Protein 3TFW (pdb70)

InterPro domains:
  IPR002935 Class I-like SAM-dependent O-methyltransferase [PF01596] (28-210)
  IPR002935 Class I-like SAM-dependent O-methyltransferase [PS51682] (4-223)
  IPR029063 S-adenosyl-L-methionine-dependent methyltransferase superfamily [G3DSA:3.40.50.150] (1-224)
  IPR029063 S-adenosyl-L-methionine-dependent methyltransferase superfamily [SSF53335] (8-220)
  IPR050362 Cation-dependent O-methyltransferase [PTHR10509] (16-219)

Solvent-accessible surface area: 21353 Å² total

Sequence (433 aa):
HQQQWSAVDNYLIKALIPGDPVLDRVLENNHRAGLPAHDVAANQGQFLALLVRLTQAKRILEIGTLGGYSTIWARELPADGQLLTLEADAHHAQVARENLQLAGVDQRVTLREGPALQSLESLGECPAFDLIFIDADKPNNPHYLRWALRYSRPGTLIIGDNVVRDGEVVNPQSADERVQGVRQFIEGAEPRLTATALQTVGTKGWDGFTLAWVNAAHQQQWSAVDNYLIKALIPGDPVLDRVLENNHRAGLPAHDVAANQGQFLALLVRLTQAKRILEIGTLGGYSTIWARELPADGQLLTLEADAHHAQVARENLQLAGVDQRVTLREGPALQSLESLGECPAFDLIFIDADKPNNPHYLRWALRYSRPGTLIIGDNVVRDGEVVNPQSADERVQGVRQFIEGAEPRLTATALQTVGTKGWDGFTLAWVNA

Radius of gyration: 23.89 Å; Cα contacts (8 Å, |Δi|>4): 798; chains: 2; bounding box: 61×45×68 Å

Nearest PDB structures (foldseek):
  3tfw-assembly1_B-2  TM=1.005E+00  e=3.275E-44  Klebsiella pneumoniae subsp. pneumoniae MGH 78578
  4pca-assembly3_D-4  TM=8.735E-01  e=1.861E-17  Anaplasma phagocytophilum str. HGE1
  4pca-assembly2_B  TM=8.710E-01  e=4.341E-17  Anaplasma phagocytophilum str. HGE1
  5zw3-assembly1_A  TM=8.414E-01  e=6.223E-16  Bacillus subtilis subsp. subtilis str. 168
  5zw4-assembly1_A  TM=8.089E-01  e=3.010E-16  Bacillus subtilis subsp. subtilis str. 168

Structure (mmCIF, N/CA/C/O backbone):
data_3TFW
#
_entry.id   3TFW
#
_cell.length_a   85.285
_cell.length_b   95.305
_cell.length_c   56.275
_cell.angle_alpha   90.00
_cell.angle_beta   90.00
_cell.angle_gamma   90.00
#
_symmetry.space_group_name_H-M   'P 21 21 2'
#
loop_
_entity.id
_entity.type
_entity.pdbx_description
1 polymer 'Putative O-methyltransferase'
2 water water
#
loop_
_atom_site.group_PDB
_atom_site.id
_atom_site.type_symbol
_atom_site.label_atom_id
_atom_site.label_alt_id
_atom_site.label_comp_id
_atom_site.label_asym_id
_atom_site.label_entity_id
_atom_site.label_seq_id
_atom_site.pdbx_PDB_ins_code
_atom_site.Cartn_x
_atom_site.Cartn_y
_atom_site.Cartn_z
_atom_site.occupancy
_atom_site.B_iso_or_equiv
_atom_site.auth_seq_id
_atom_site.auth_comp_id
_atom_site.auth_asym_id
_atom_site.auth_atom_id
_atom_site.pdbx_PDB_model_num
ATOM 1 N N . HIS A 1 7 ? -5.062 24.912 15.667 1.00 43.51 5 HIS A N 1
ATOM 2 C CA . HIS A 1 7 ? -6.190 25.882 15.509 1.00 43.41 5 HIS A CA 1
ATOM 3 C C . HIS A 1 7 ? -6.732 26.356 16.866 1.00 42.84 5 HIS A C 1
ATOM 4 O O . HIS A 1 7 ? -6.528 27.513 17.255 1.00 42.53 5 HIS A O 1
ATOM 19 N N . GLN A 1 9 ? -5.638 25.257 19.765 1.00 37.28 7 GLN A N 1
ATOM 20 C CA . GLN A 1 9 ? -4.500 25.366 20.682 1.00 35.18 7 GLN A CA 1
ATOM 21 C C . GLN A 1 9 ? -3.860 26.756 20.716 1.00 34.55 7 GLN A C 1
ATOM 22 O O . GLN A 1 9 ? -3.616 27.287 21.797 1.00 34.12 7 GLN A O 1
ATOM 28 N N . GLN A 1 10 ? -3.595 27.344 19.546 1.00 33.71 8 GLN A N 1
ATOM 29 C CA . GLN A 1 10 ? -3.065 28.711 19.471 1.00 33.17 8 GLN A CA 1
ATOM 30 C C . GLN A 1 10 ? -3.957 29.702 20.204 1.00 32.13 8 GLN A C 1
ATOM 31 O O . GLN A 1 10 ? -3.470 30.603 20.880 1.00 31.63 8 GLN A O 1
ATOM 37 N N . GLN A 1 11 ? -5.269 29.529 20.058 1.00 31.47 9 GLN A N 1
ATOM 38 C CA . GLN A 1 11 ? -6.239 30.354 20.767 1.00 31.02 9 GLN A CA 1
ATOM 39 C C . GLN A 1 11 ? -6.137 30.145 22.282 1.00 30.00 9 GLN A C 1
ATOM 40 O O . GLN A 1 11 ? -6.051 31.113 23.037 1.00 30.30 9 GLN A O 1
ATOM 46 N N . TRP A 1 12 ? -6.135 28.889 22.719 1.00 28.81 10 TRP A N 1
ATOM 47 C CA . TRP A 1 12 ? -5.996 28.593 24.150 1.00 27.95 10 TRP A CA 1
ATOM 48 C C . TRP A 1 12 ? -4.717 29.203 24.719 1.00 27.58 10 TRP A C 1
ATOM 49 O O . TRP A 1 12 ? -4.733 29.770 25.806 1.00 27.42 10 TRP A O 1
ATOM 60 N N . SER A 1 13 ? -3.618 29.096 23.966 1.00 27.53 11 SER A N 1
ATOM 61 C CA . SER A 1 13 ? -2.329 29.650 24.389 1.00 27.16 11 SER A CA 1
ATOM 62 C C . SER A 1 13 ? -2.375 31.173 24.444 1.00 27.21 11 SER A C 1
ATOM 63 O O . SER A 1 13 ? -1.958 31.771 25.433 1.00 27.21 11 SER A O 1
ATOM 66 N N . ALA A 1 14 ? -2.905 31.800 23.391 1.00 27.60 12 ALA A N 1
ATOM 67 C CA . ALA A 1 14 ? -3.063 33.258 23.356 1.00 27.22 12 ALA A CA 1
ATOM 68 C C . ALA A 1 14 ? -3.823 33.787 24.572 1.00 27.24 12 ALA A C 1
ATOM 69 O O . ALA A 1 14 ? -3.385 34.744 25.217 1.00 27.04 12 ALA A O 1
ATOM 71 N N . VAL A 1 15 ? -4.957 33.156 24.875 1.00 27.01 13 VAL A N 1
ATOM 72 C CA . VAL A 1 15 ? -5.785 33.557 26.014 1.00 27.01 13 VAL A CA 1
ATOM 73 C C . VAL A 1 15 ? -5.019 33.386 27.327 1.00 26.70 13 VAL A C 1
ATOM 74 O O . VAL A 1 15 ? -5.003 34.302 28.155 1.00 27.04 13 VAL A O 1
ATOM 78 N N . ASP A 1 16 ? -4.372 32.230 27.497 1.00 26.77 14 ASP A N 1
ATOM 79 C CA . ASP A 1 16 ? -3.511 31.995 28.672 1.00 27.12 14 ASP A CA 1
ATOM 80 C C . ASP A 1 16 ? -2.436 33.073 28.807 1.00 27.13 14 ASP A C 1
ATOM 81 O O . ASP A 1 16 ? -2.249 33.629 29.888 1.00 27.32 14 ASP A O 1
ATOM 86 N N . ASN A 1 17 ? -1.749 33.383 27.704 1.00 27.47 15 ASN A N 1
ATOM 87 C CA . ASN A 1 17 ? -0.717 34.425 27.707 1.00 27.59 15 ASN A CA 1
ATOM 88 C C . ASN A 1 17 ? -1.242 35.769 28.188 1.00 27.32 15 ASN A C 1
ATOM 89 O O . ASN A 1 17 ? -0.614 36.412 29.024 1.00 27.17 15 ASN A O 1
ATOM 94 N N . TYR A 1 18 ? -2.391 36.188 27.655 1.00 27.48 16 TYR A N 1
ATOM 95 C CA . TYR A 1 18 ? -3.053 37.408 28.109 1.00 27.44 16 TYR A CA 1
ATOM 96 C C . TYR A 1 18 ? -3.388 37.353 29.601 1.00 26.72 16 TYR A C 1
ATOM 97 O O . TYR A 1 18 ? -3.008 38.241 30.360 1.00 26.65 16 TYR A O 1
ATOM 106 N N . LEU A 1 19 ? -4.103 36.307 30.006 1.00 26.21 17 LEU A N 1
ATOM 107 C CA . LEU A 1 19 ? -4.576 36.188 31.385 1.00 25.55 17 LEU A CA 1
ATOM 108 C C . LEU A 1 19 ? -3.422 36.167 32.385 1.00 25.25 17 LEU A C 1
ATOM 109 O O . LEU A 1 19 ? -3.450 36.886 33.390 1.00 25.39 17 LEU A O 1
ATOM 114 N N . ILE A 1 20 ? -2.405 35.359 32.093 1.00 25.01 18 ILE A N 1
ATOM 115 C CA . ILE A 1 20 ? -1.247 35.215 32.986 1.00 25.02 18 ILE A CA 1
ATOM 116 C C . ILE A 1 20 ? -0.437 36.515 33.117 1.00 25.09 18 ILE A C 1
ATOM 117 O O . ILE A 1 20 ? -0.107 36.930 34.226 1.00 24.63 18 ILE A O 1
ATOM 122 N N . LYS A 1 21 ? -0.142 37.172 31.994 1.00 25.94 19 LYS A N 1
ATOM 123 C CA . LYS A 1 21 ? 0.569 38.453 32.032 1.00 26.19 19 LYS A CA 1
ATOM 124 C C . LYS A 1 21 ? -0.188 39.535 32.803 1.00 26.01 19 LYS A C 1
ATOM 125 O O . LYS A 1 21 ? 0.420 40.326 33.535 1.00 26.12 19 LYS A O 1
ATOM 131 N N . ALA A 1 22 ? -1.510 39.555 32.651 1.00 25.50 20 ALA A N 1
ATOM 132 C CA . ALA A 1 22 ? -2.348 40.546 33.314 1.00 25.11 20 ALA A CA 1
ATOM 133 C C . ALA A 1 22 ? -2.443 40.356 34.824 1.00 25.04 20 ALA A C 1
ATOM 134 O O . ALA A 1 22 ? -2.432 41.334 35.574 1.00 25.13 20 ALA A O 1
ATOM 136 N N . LEU A 1 23 ? -2.512 39.100 35.270 1.00 24.67 21 LEU A N 1
ATOM 137 C CA . LEU A 1 23 ? -2.842 38.802 36.670 1.00 24.28 21 LEU A CA 1
ATOM 138 C C . LEU A 1 23 ? -1.687 38.358 37.569 1.00 24.17 21 LEU A C 1
ATOM 139 O O . LEU A 1 23 ? -1.664 38.673 38.773 1.00 24.19 21 LEU A O 1
ATOM 144 N N . ILE A 1 24 ? -0.741 37.614 37.001 1.00 24.15 22 ILE A N 1
ATOM 145 C CA . ILE A 1 24 ? 0.301 36.984 37.811 1.00 24.56 22 ILE A CA 1
ATOM 146 C C . ILE A 1 24 ? 1.667 37.670 37.650 1.00 25.57 22 ILE A C 1
ATOM 147 O O . ILE A 1 24 ? 2.178 37.773 36.534 1.00 25.84 22 ILE A O 1
ATOM 152 N N . PRO A 1 25 ? 2.260 38.135 38.763 1.00 26.64 23 PRO A N 1
ATOM 153 C CA . PRO A 1 25 ? 3.526 38.862 38.633 1.00 27.41 23 PRO A CA 1
ATOM 154 C C . PRO A 1 25 ? 4.681 37.948 38.218 1.00 27.99 23 PRO A C 1
ATOM 155 O O . PRO A 1 25 ? 4.664 36.748 38.519 1.00 27.93 23 PRO A O 1
ATOM 159 N N . GLY A 1 26 ? 5.664 38.515 37.522 1.00 28.04 24 GLY A N 1
ATOM 160 C CA . GLY A 1 26 ? 6.858 37.770 37.142 1.00 28.51 24 GLY A CA 1
ATOM 161 C C . GLY A 1 26 ? 7.582 37.261 38.373 1.00 28.36 24 GLY A C 1
ATOM 162 O O . GLY A 1 26 ? 7.600 37.908 39.421 1.00 28.40 24 GLY A O 1
ATOM 163 N N . ASP A 1 27 ? 8.179 36.087 38.257 1.00 28.87 25 ASP A N 1
ATOM 164 C CA . ASP A 1 27 ? 8.865 35.511 39.388 1.00 29.04 25 ASP A CA 1
ATOM 165 C C . ASP A 1 27 ? 10.171 34.866 38.942 1.00 29.22 25 ASP A C 1
ATOM 166 O O . ASP A 1 27 ? 10.151 33.828 38.285 1.00 28.28 25 ASP A O 1
ATOM 171 N N . PRO A 1 28 ? 11.314 35.493 39.307 1.00 29.44 26 PRO A N 1
ATOM 172 C CA . PRO A 1 28 ? 12.658 35.048 38.923 1.00 29.63 26 PRO A CA 1
ATOM 173 C C . PRO A 1 28 ? 12.983 33.637 39.411 1.00 28.99 26 PRO A C 1
ATOM 174 O O . PRO A 1 28 ? 13.543 32.845 38.663 1.00 29.16 26 PRO A O 1
ATOM 178 N N . VAL A 1 29 ? 12.622 33.321 40.649 1.00 28.96 27 VAL A N 1
ATOM 179 C CA . VAL A 1 29 ? 12.905 31.983 41.182 1.00 28.52 27 VAL A CA 1
ATOM 180 C C . VAL A 1 29 ? 12.085 30.882 40.493 1.00 27.84 27 VAL A C 1
ATOM 181 O O . VAL A 1 29 ? 12.632 29.829 40.157 1.00 27.51 27 VAL A O 1
ATOM 185 N N . LEU A 1 30 ? 10.797 31.134 40.239 1.00 27.33 28 LEU A N 1
ATOM 186 C CA . LEU A 1 30 ? 9.974 30.161 39.521 1.00 26.98 28 LEU A CA 1
ATOM 187 C C . LEU A 1 30 ? 10.463 29.942 38.094 1.00 26.54 28 LEU A C 1
ATOM 188 O O . LEU A 1 30 ? 10.455 28.814 37.603 1.00 26.19 28 LEU A O 1
ATOM 193 N N . ASP A 1 31 ? 10.885 31.024 37.435 1.00 26.45 29 ASP A N 1
ATOM 194 C CA . ASP A 1 31 ? 11.497 30.935 36.109 1.00 26.55 29 ASP A CA 1
ATOM 195 C C . ASP A 1 31 ? 12.701 30.000 36.151 1.00 26.05 29 ASP A C 1
ATOM 196 O O . ASP A 1 31 ? 12.849 29.139 35.294 1.00 26.77 29 ASP A O 1
ATOM 201 N N . ARG A 1 32 ? 13.551 30.177 37.158 1.00 25.51 30 ARG A N 1
ATOM 202 C CA . ARG A 1 32 ? 14.769 29.386 37.300 1.00 25.13 30 ARG A CA 1
ATOM 203 C C . ARG A 1 32 ? 14.459 27.921 37.617 1.00 24.34 30 ARG A C 1
ATOM 204 O O . ARG A 1 32 ? 15.122 27.017 37.102 1.00 23.80 30 ARG A O 1
ATOM 212 N N . VAL A 1 33 ? 13.442 27.691 38.449 1.00 23.33 31 VAL A N 1
ATOM 213 C CA . VAL A 1 33 ? 12.992 26.321 38.748 1.00 22.31 31 VAL A CA 1
ATOM 214 C C . VAL A 1 33 ? 12.643 25.567 37.467 1.00 22.32 31 VAL A C 1
ATOM 215 O O . VAL A 1 33 ? 13.068 24.425 37.286 1.00 22.05 31 VAL A O 1
ATOM 219 N N . LEU A 1 34 ? 11.886 26.214 36.578 1.00 22.31 32 LEU A N 1
ATOM 220 C CA . LEU A 1 34 ? 11.464 25.603 35.319 1.00 22.90 32 LEU A CA 1
ATOM 221 C C . LEU A 1 34 ? 12.658 25.388 34.384 1.00 22.73 32 LEU A C 1
ATOM 222 O O . LEU A 1 34 ? 12.756 24.358 33.721 1.00 22.34 32 LEU A O 1
ATOM 227 N N . GLU A 1 35 ? 13.564 26.363 34.350 1.00 23.15 33 GLU A N 1
ATOM 228 C CA . GLU A 1 35 ? 14.814 26.242 33.580 1.00 23.16 33 GLU A CA 1
ATOM 229 C C . GLU A 1 35 ? 15.616 25.017 34.034 1.00 22.31 33 GLU A C 1
ATOM 230 O O . GLU A 1 35 ? 16.130 24.255 33.204 1.00 21.89 33 GLU A O 1
ATOM 236 N N . ASN A 1 36 ? 15.712 24.835 35.355 1.00 21.45 34 ASN A N 1
ATOM 237 C CA . ASN A 1 36 ? 16.393 23.680 35.951 1.00 20.84 34 ASN A CA 1
ATOM 238 C C . ASN A 1 36 ? 15.767 22.349 35.553 1.00 20.48 34 ASN A C 1
ATOM 239 O O . ASN A 1 36 ? 16.478 21.385 35.233 1.00 19.77 34 ASN A O 1
ATOM 244 N N . ASN A 1 37 ? 14.433 22.287 35.599 1.00 20.00 35 ASN A N 1
ATOM 245 C CA . ASN A 1 37 ? 13.702 21.082 35.200 1.00 20.16 35 ASN A CA 1
ATOM 246 C C . ASN A 1 37 ? 13.993 20.670 33.760 1.00 20.39 35 ASN A C 1
ATOM 247 O O . ASN A 1 37 ? 14.263 19.498 33.480 1.00 19.98 35 ASN A O 1
ATOM 252 N N . HIS A 1 38 ? 13.920 21.643 32.857 1.00 21.47 36 HIS A N 1
ATOM 253 C CA . HIS A 1 38 ? 14.176 21.404 31.436 1.00 22.76 36 HIS A CA 1
ATOM 254 C C . HIS A 1 38 ? 15.621 20.981 31.205 1.00 22.64 36 HIS A C 1
ATOM 255 O O . HIS A 1 38 ? 15.879 20.003 30.523 1.00 23.06 36 HIS A O 1
ATOM 262 N N . ARG A 1 39 ? 16.552 21.720 31.803 1.00 23.34 37 ARG A N 1
ATOM 263 C CA . ARG A 1 39 ? 17.975 21.386 31.740 1.00 23.28 37 ARG A CA 1
ATOM 264 C C . ARG A 1 39 ? 18.254 19.950 32.207 1.00 23.14 37 ARG A C 1
ATOM 265 O O . ARG A 1 39 ? 19.040 19.225 31.584 1.00 22.30 37 ARG A O 1
ATOM 273 N N . ALA A 1 40 ? 17.586 19.525 33.284 1.00 22.79 38 ALA A N 1
ATOM 274 C CA . ALA A 1 40 ? 17.724 18.150 33.763 1.00 22.71 38 ALA A CA 1
ATOM 275 C C . ALA A 1 40 ? 17.019 17.116 32.886 1.00 22.35 38 ALA A C 1
ATOM 276 O O . ALA A 1 40 ? 17.112 15.919 33.144 1.00 22.53 38 ALA A O 1
ATOM 278 N N . GLY A 1 41 ? 16.302 17.568 31.861 1.00 22.41 39 GLY A N 1
ATOM 279 C CA . GLY A 1 41 ? 15.641 16.638 30.937 1.00 22.25 39 GLY A CA 1
ATOM 280 C C . GLY A 1 41 ? 14.405 15.943 31.497 1.00 22.56 39 GLY A C 1
ATOM 281 O O . GLY A 1 41 ? 14.028 14.858 31.035 1.00 22.90 39 GLY A O 1
ATOM 282 N N . LEU A 1 42 ? 13.774 16.560 32.493 1.00 22.28 40 LEU A N 1
ATOM 283 C CA . LEU A 1 42 ? 12.567 15.999 33.098 1.00 22.66 40 LEU A CA 1
ATOM 284 C C . LEU A 1 42 ? 11.416 16.013 32.092 1.00 22.76 40 LEU A C 1
ATOM 285 O O . LEU A 1 42 ? 11.374 16.896 31.234 1.00 22.89 40 LEU A O 1
ATOM 290 N N . PRO A 1 43 ? 10.474 15.051 32.201 1.00 23.37 41 PRO A N 1
ATOM 291 C CA . PRO A 1 43 ? 9.236 15.233 31.431 1.00 23.28 41 PRO A CA 1
ATOM 292 C C . PRO A 1 43 ? 8.592 16.566 31.808 1.00 23.78 41 PRO A C 1
ATOM 293 O O . PRO A 1 43 ? 8.585 16.942 32.995 1.00 22.78 41 PRO A O 1
ATOM 297 N N . ALA A 1 44 ? 8.085 17.290 30.808 1.00 23.89 42 ALA A N 1
ATOM 298 C CA . ALA A 1 44 ? 7.507 18.604 31.026 1.00 24.64 42 ALA A CA 1
ATOM 299 C C . ALA A 1 44 ? 6.063 18.454 31.493 1.00 25.25 42 ALA A C 1
ATOM 300 O O . ALA A 1 44 ? 5.119 18.662 30.725 1.00 25.62 42 ALA A O 1
ATOM 302 N N . HIS A 1 45 ? 5.909 18.054 32.753 1.00 25.64 43 HIS A N 1
ATOM 303 C CA . HIS A 1 45 ? 4.594 17.828 33.346 1.00 26.52 43 HIS A CA 1
ATOM 304 C C . HIS A 1 45 ? 4.271 18.916 34.369 1.00 26.56 43 HIS A C 1
ATOM 305 O O . HIS A 1 45 ? 3.340 18.771 35.166 1.00 26.66 43 HIS A O 1
ATOM 312 N N . ASP A 1 46 ? 5.046 19.998 34.352 1.00 26.45 44 ASP A N 1
ATOM 313 C CA . ASP A 1 46 ? 4.815 21.117 35.261 1.00 26.51 44 ASP A CA 1
ATOM 314 C C . ASP A 1 46 ? 3.457 21.761 34.970 1.00 26.00 44 ASP A C 1
ATOM 315 O O . ASP A 1 46 ? 3.041 21.831 33.815 1.00 25.97 44 ASP A O 1
ATOM 320 N N . VAL A 1 47 ? 2.773 22.227 36.011 1.00 25.01 45 VAL A N 1
ATOM 321 C CA . VAL A 1 47 ? 1.543 23.009 35.810 1.00 24.60 45 VAL A CA 1
ATOM 322 C C . VAL A 1 47 ? 1.854 24.379 35.201 1.00 24.09 45 VAL A C 1
ATOM 323 O O . VAL A 1 47 ? 2.968 24.896 35.352 1.00 23.94 45 VAL A O 1
ATOM 327 N N . ALA A 1 48 ? 0.875 24.955 34.501 1.00 23.21 46 ALA A N 1
ATOM 328 C CA . ALA A 1 48 ? 0.980 26.325 34.004 1.00 22.17 46 ALA A CA 1
ATOM 329 C C . ALA A 1 48 ? 0.910 27.296 35.185 1.00 21.46 46 ALA A C 1
ATOM 330 O O . ALA A 1 48 ? 0.390 26.939 36.243 1.00 21.22 46 ALA A O 1
ATOM 332 N N . ALA A 1 49 ? 1.419 28.519 35.017 1.00 20.65 47 ALA A N 1
ATOM 333 C CA . ALA A 1 49 ? 1.485 29.479 36.124 1.00 20.25 47 ALA A CA 1
ATOM 334 C C . ALA A 1 49 ? 0.123 29.783 36.749 1.00 19.72 47 ALA A C 1
ATOM 335 O O . ALA A 1 49 ? 0.031 29.997 37.949 1.00 19.11 47 ALA A O 1
ATOM 337 N N . ASN A 1 50 ? -0.927 29.813 35.930 1.00 19.16 48 ASN A N 1
ATOM 338 C CA . ASN A 1 50 ? -2.268 30.097 36.458 1.00 18.47 48 ASN A CA 1
ATOM 339 C C . ASN A 1 50 ? -2.798 28.944 37.306 1.00 17.97 48 ASN A C 1
ATOM 340 O O . ASN A 1 50 ? -3.549 29.164 38.261 1.00 17.48 48 ASN A O 1
ATOM 345 N N . GLN A 1 51 ? -2.406 27.723 36.950 1.00 17.78 49 GLN A N 1
ATOM 346 C CA . GLN A 1 51 ? -2.763 26.545 37.747 1.00 17.68 49 GLN A CA 1
ATOM 347 C C . GLN A 1 51 ? -2.001 26.553 39.074 1.00 16.99 49 GLN A C 1
ATOM 348 O O . GLN A 1 51 ? -2.575 26.272 40.119 1.00 17.04 49 GLN A O 1
ATOM 354 N N . GLY A 1 52 ? -0.713 26.890 39.030 1.00 16.36 50 GLY A N 1
ATOM 355 C CA . GLY A 1 52 ? 0.073 27.065 40.259 1.00 15.72 50 GLY A CA 1
ATOM 356 C C . GLY A 1 52 ? -0.540 28.086 41.209 1.00 15.47 50 GLY A C 1
ATOM 357 O O . GLY A 1 52 ? -0.664 27.837 42.414 1.00 15.52 50 GLY A O 1
ATOM 358 N N . GLN A 1 53 ? -0.924 29.243 40.675 1.00 14.99 51 GLN A N 1
ATOM 359 C CA . GLN A 1 53 ? -1.526 30.290 41.493 1.00 15.33 51 GLN A CA 1
ATOM 360 C C . GLN A 1 53 ? -2.847 29.813 42.100 1.00 14.97 51 GLN A C 1
ATOM 361 O O . GLN A 1 53 ? -3.171 30.149 43.238 1.00 15.39 51 GLN A O 1
ATOM 367 N N . PHE A 1 54 ? -3.600 29.036 41.328 1.00 15.04 52 PHE A N 1
ATOM 368 C CA . PHE A 1 54 ? -4.835 28.408 41.814 1.00 15.47 52 PHE A CA 1
ATOM 369 C C . PHE A 1 54 ? -4.551 27.513 43.041 1.00 15.55 52 PHE A C 1
ATOM 370 O O . PHE A 1 54 ? -5.216 27.639 44.073 1.00 14.32 52 PHE A O 1
ATOM 378 N N . LEU A 1 55 ? -3.541 26.651 42.937 1.00 15.42 53 LEU A N 1
ATOM 379 C CA . LEU A 1 55 ? -3.136 25.804 44.069 1.00 15.70 53 LEU A CA 1
ATOM 380 C C . LEU A 1 55 ? -2.741 26.636 45.280 1.00 15.94 53 LEU A C 1
ATOM 381 O O . LEU A 1 55 ? -3.085 26.294 46.406 1.00 15.90 53 LEU A O 1
ATOM 386 N N . ALA A 1 56 ? -2.016 27.730 45.037 1.00 15.62 54 ALA A N 1
ATOM 387 C CA . ALA A 1 56 ? -1.615 28.628 46.105 1.00 15.68 54 ALA A CA 1
ATOM 388 C C . ALA A 1 56 ? -2.850 29.212 46.773 1.00 15.32 54 ALA A C 1
ATOM 389 O O . ALA A 1 56 ? -2.908 29.281 47.994 1.00 15.13 54 ALA A O 1
ATOM 391 N N . LEU A 1 57 ? -3.858 29.582 45.984 1.00 15.64 55 LEU A N 1
ATOM 392 C CA . LEU A 1 57 ? -5.102 30.109 46.575 1.00 16.01 55 LEU A CA 1
ATOM 393 C C . LEU A 1 57 ? -5.855 29.055 47.382 1.00 15.71 55 LEU A C 1
ATOM 394 O O . LEU A 1 57 ? -6.419 29.366 48.415 1.00 16.01 55 LEU A O 1
ATOM 399 N N . LEU A 1 58 ? -5.811 27.804 46.934 1.00 15.91 56 LEU A N 1
ATOM 400 C CA . LEU A 1 58 ? -6.372 26.695 47.714 1.00 16.08 56 LEU A CA 1
ATOM 401 C C . LEU A 1 58 ? -5.701 26.521 49.082 1.00 16.34 56 LEU A C 1
ATOM 402 O O . LEU A 1 58 ? -6.372 26.218 50.078 1.00 16.55 56 LEU A O 1
ATOM 407 N N . VAL A 1 59 ? -4.390 26.734 49.145 1.00 16.15 57 VAL A N 1
ATOM 408 C CA . VAL A 1 59 ? -3.688 26.726 50.434 1.00 16.27 57 VAL A CA 1
ATOM 409 C C . VAL A 1 59 ? -4.228 27.837 51.345 1.00 16.89 57 VAL A C 1
ATOM 410 O O . VAL A 1 59 ? -4.532 27.596 52.512 1.00 16.73 57 VAL A O 1
ATOM 414 N N . ARG A 1 60 ? -4.368 29.042 50.803 1.00 17.17 58 ARG A N 1
ATOM 415 C CA . ARG A 1 60 ? -4.933 30.155 51.570 1.00 18.73 58 ARG A CA 1
ATOM 416 C C . ARG A 1 60 ? -6.360 29.892 52.036 1.00 19.25 58 ARG A C 1
ATOM 417 O O . ARG A 1 60 ? -6.704 30.215 53.174 1.00 19.15 58 ARG A O 1
ATOM 425 N N . LEU A 1 61 ? -7.178 29.313 51.155 1.00 20.09 59 LEU A N 1
ATOM 426 C CA . LEU A 1 61 ? -8.589 29.045 51.466 1.00 21.34 59 LEU A CA 1
ATOM 427 C C . LEU A 1 61 ? -8.758 27.978 52.545 1.00 21.62 59 LEU A C 1
ATOM 428 O O . LEU A 1 61 ? -9.656 28.076 53.389 1.00 22.50 59 LEU A O 1
ATOM 433 N N . THR A 1 62 ? -7.905 26.960 52.513 1.00 21.38 60 THR A N 1
ATOM 434 C CA . THR A 1 62 ? -7.946 25.926 53.529 1.00 21.11 60 THR A CA 1
ATOM 435 C C . THR A 1 62 ? -7.224 26.343 54.806 1.00 20.86 60 THR A C 1
ATOM 436 O O . THR A 1 62 ? -7.315 25.644 55.812 1.00 21.00 60 THR A O 1
ATOM 440 N N . GLN A 1 63 ? -6.512 27.472 54.760 1.00 20.30 61 GLN A N 1
ATOM 441 C CA . GLN A 1 63 ? -5.612 27.880 55.845 1.00 20.52 61 GLN A CA 1
ATOM 442 C C . GLN A 1 63 ? -4.699 26.703 56.223 1.00 19.19 61 GLN A C 1
ATOM 443 O O . GLN A 1 63 ? -4.451 26.438 57.409 1.00 18.20 61 GLN A O 1
ATOM 449 N N . ALA A 1 64 ? -4.204 26.001 55.204 1.00 18.01 62 ALA A N 1
ATOM 450 C CA . ALA A 1 64 ? -3.445 24.772 55.424 1.00 17.18 62 ALA A CA 1
ATOM 451 C C . ALA A 1 64 ? -2.186 25.009 56.249 1.00 17.26 62 ALA A C 1
ATOM 452 O O . ALA A 1 64 ? -1.475 26.006 56.056 1.00 17.58 62 ALA A O 1
ATOM 454 N N . LYS A 1 65 ? -1.941 24.100 57.184 1.00 17.02 63 LYS A N 1
ATOM 455 C CA . LYS A 1 65 ? -0.672 24.014 57.900 1.00 17.49 63 LYS A CA 1
ATOM 456 C C . LYS A 1 65 ? 0.014 22.697 57.563 1.00 16.37 63 LYS A C 1
ATOM 457 O O . LYS A 1 65 ? 1.209 22.536 57.822 1.00 16.21 63 LYS A O 1
ATOM 463 N N . ARG A 1 66 ? -0.750 21.753 57.003 1.00 15.16 64 ARG A N 1
ATOM 464 C CA . ARG A 1 66 ? -0.243 20.434 56.642 1.00 14.06 64 ARG A CA 1
ATOM 465 C C . ARG A 1 66 ? -0.710 20.094 55.238 1.00 13.20 64 ARG A C 1
ATOM 466 O O . ARG A 1 66 ? -1.901 20.060 54.969 1.00 12.19 64 ARG A O 1
ATOM 474 N N . ILE A 1 67 ? 0.245 19.878 54.345 1.00 12.67 65 ILE A N 1
ATOM 475 C CA . ILE A 1 67 ? -0.060 19.546 52.952 1.00 12.09 65 ILE A CA 1
ATOM 476 C C . ILE A 1 67 ? 0.624 18.232 52.585 1.00 12.36 65 ILE A C 1
ATOM 477 O O . ILE A 1 67 ? 1.774 17.995 52.971 1.00 12.32 65 ILE A O 1
ATOM 482 N N . LEU A 1 68 ? -0.091 17.385 51.840 1.00 11.88 66 LEU A N 1
ATOM 483 C CA . LEU A 1 68 ? 0.499 16.192 51.236 1.00 12.28 66 LEU A CA 1
ATOM 484 C C . LEU A 1 68 ? 0.468 16.308 49.711 1.00 12.54 66 LEU A C 1
ATOM 485 O O . LEU A 1 68 ? -0.575 16.587 49.124 1.00 12.32 66 LEU A O 1
ATOM 490 N N . GLU A 1 69 ? 1.612 16.086 49.078 1.00 12.73 67 GLU A N 1
ATOM 491 C CA . GLU A 1 69 ? 1.684 16.075 47.622 1.00 13.05 67 GLU A CA 1
ATOM 492 C C . GLU A 1 69 ? 2.211 14.725 47.136 1.00 13.37 67 GLU A C 1
ATOM 493 O O . GLU A 1 69 ? 3.294 14.297 47.518 1.00 12.93 67 GLU A O 1
ATOM 499 N N . ILE A 1 70 ? 1.451 14.067 46.270 1.00 13.75 68 ILE A N 1
ATOM 500 C CA . ILE A 1 70 ? 1.884 12.803 45.698 1.00 14.61 68 ILE A CA 1
ATOM 501 C C . ILE A 1 70 ? 2.366 13.036 44.252 1.00 14.94 68 ILE A C 1
ATOM 502 O O . ILE A 1 70 ? 1.564 13.232 43.340 1.00 15.04 68 ILE A O 1
ATOM 507 N N . GLY A 1 71 ? 3.687 13.017 44.072 1.00 15.24 69 GLY A N 1
ATOM 508 C CA . GLY A 1 71 ? 4.329 13.249 42.773 1.00 15.88 69 GLY A CA 1
ATOM 509 C C . GLY A 1 71 ? 5.019 14.607 42.717 1.00 16.61 69 GLY A C 1
ATOM 510 O O . GLY A 1 71 ? 4.446 15.591 42.239 1.00 16.95 69 GLY A O 1
ATOM 511 N N . THR A 1 72 ? 6.255 14.660 43.206 1.00 15.97 70 THR A N 1
ATOM 512 C CA . THR A 1 72 ? 7.021 15.908 43.289 1.00 15.89 70 THR A CA 1
ATOM 513 C C . THR A 1 72 ? 7.455 16.459 41.918 1.00 15.70 70 THR A C 1
ATOM 514 O O . THR A 1 72 ? 7.394 17.669 41.679 1.00 14.88 70 THR A O 1
ATOM 518 N N . LEU A 1 73 ? 7.877 15.563 41.029 1.00 16.45 71 LEU A N 1
ATOM 519 C CA . LEU A 1 73 ? 8.590 15.934 39.797 1.00 17.68 71 LEU A CA 1
ATOM 520 C C . LEU A 1 73 ? 9.782 16.829 40.169 1.00 17.58 71 LEU A C 1
ATOM 521 O O . LEU A 1 73 ? 10.657 16.395 40.933 1.00 18.14 71 LEU A O 1
ATOM 526 N N . GLY A 1 74 ? 9.797 18.073 39.688 1.00 17.15 72 GLY A N 1
ATOM 527 C CA . GLY A 1 74 ? 10.899 19.002 39.963 1.00 17.28 72 GLY A CA 1
ATOM 528 C C . GLY A 1 74 ? 10.583 19.981 41.083 1.00 17.26 72 GLY A C 1
ATOM 529 O O . GLY A 1 74 ? 11.380 20.883 41.387 1.00 17.47 72 GLY A O 1
ATOM 530 N N . GLY A 1 75 ? 9.407 19.816 41.683 1.00 16.26 73 GLY A N 1
ATOM 531 C CA . GLY A 1 75 ? 9.000 20.654 42.799 1.00 16.02 73 GLY A CA 1
ATOM 532 C C . GLY A 1 75 ? 8.368 21.980 42.401 1.00 15.75 73 GLY A C 1
ATOM 533 O O . GLY A 1 75 ? 8.248 22.859 43.230 1.00 16.03 73 GLY A O 1
ATOM 534 N N . TYR A 1 76 ? 7.929 22.123 41.152 1.00 15.45 74 TYR A N 1
ATOM 535 C CA . TYR A 1 76 ? 7.313 23.394 40.733 1.00 15.69 74 TYR A CA 1
ATOM 536 C C . TYR A 1 76 ? 5.986 23.641 41.475 1.00 15.02 74 TYR A C 1
ATOM 537 O O . TYR A 1 76 ? 5.787 24.700 42.087 1.00 14.63 74 TYR A O 1
ATOM 546 N N . SER A 1 77 ? 5.099 22.654 41.450 1.00 14.30 75 SER A N 1
ATOM 547 C CA . SER A 1 77 ? 3.826 22.776 42.180 1.00 14.88 75 SER A CA 1
ATOM 548 C C . SER A 1 77 ? 4.062 22.866 43.679 1.00 14.10 75 SER A C 1
ATOM 549 O O . SER A 1 77 ? 3.339 23.573 44.398 1.00 13.90 75 SER A O 1
ATOM 552 N N . THR A 1 78 ? 5.075 22.131 44.137 1.00 13.79 76 THR A N 1
ATOM 553 C CA . THR A 1 78 ? 5.460 22.106 45.543 1.00 13.38 76 THR A CA 1
ATOM 554 C C . THR A 1 78 ? 5.745 23.527 46.014 1.00 13.04 76 THR A C 1
ATOM 555 O O . THR A 1 78 ? 5.284 23.937 47.059 1.00 11.82 76 THR A O 1
ATOM 559 N N . ILE A 1 79 ? 6.504 24.270 45.221 1.00 13.39 77 ILE A N 1
ATOM 560 C CA . ILE A 1 79 ? 6.888 25.623 45.603 1.00 13.97 77 ILE A CA 1
ATOM 561 C C . ILE A 1 79 ? 5.710 26.581 45.646 1.00 14.09 77 ILE A C 1
ATOM 562 O O . ILE A 1 79 ? 5.609 27.372 46.581 1.00 14.53 77 ILE A O 1
ATOM 567 N N . TRP A 1 80 ? 4.813 26.487 44.662 1.00 14.22 78 TRP A N 1
ATOM 568 C CA . TRP A 1 80 ? 3.592 27.303 44.653 1.00 14.70 78 TRP A CA 1
ATOM 569 C C . TRP A 1 80 ? 2.814 27.113 45.951 1.00 14.55 78 TRP A C 1
ATOM 570 O O . TRP A 1 80 ? 2.353 28.081 46.577 1.00 14.26 78 TRP A O 1
ATOM 589 N N . ALA A 1 82 ? 3.992 25.555 48.888 1.00 14.25 80 ALA A N 1
ATOM 590 C CA . ALA A 1 82 ? 4.790 25.734 50.110 1.00 14.95 80 ALA A CA 1
ATOM 591 C C . ALA A 1 82 ? 4.979 27.193 50.516 1.00 15.71 80 ALA A C 1
ATOM 592 O O . ALA A 1 82 ? 5.008 27.511 51.711 1.00 15.88 80 ALA A O 1
ATOM 594 N N . ARG A 1 83 ? 5.075 28.090 49.536 1.00 16.62 81 ARG A N 1
ATOM 595 C CA . ARG A 1 83 ? 5.201 29.534 49.837 1.00 17.92 81 ARG A CA 1
ATOM 596 C C . ARG A 1 83 ? 4.044 30.092 50.659 1.00 18.60 81 ARG A C 1
ATOM 597 O O . ARG A 1 83 ? 4.205 31.089 51.370 1.00 18.85 81 ARG A O 1
ATOM 605 N N . GLU A 1 84 ? 2.886 29.438 50.577 1.00 18.48 82 GLU A N 1
ATOM 606 C CA . GLU A 1 84 ? 1.690 29.916 51.256 1.00 18.57 82 GLU A CA 1
ATOM 607 C C . GLU A 1 84 ? 1.523 29.359 52.664 1.00 19.04 82 GLU A C 1
ATOM 608 O O . GLU A 1 84 ? 0.605 29.748 53.368 1.00 18.63 82 GLU A O 1
ATOM 614 N N . LEU A 1 85 ? 2.407 28.451 53.068 1.00 19.01 83 LEU A N 1
ATOM 615 C CA . LEU A 1 85 ? 2.366 27.887 54.411 1.00 20.07 83 LEU A CA 1
ATOM 616 C C . LEU A 1 85 ? 2.820 28.900 55.468 1.00 21.33 83 LEU A C 1
ATOM 617 O O . LEU A 1 85 ? 3.700 29.721 55.200 1.00 21.53 83 LEU A O 1
ATOM 622 N N . PRO A 1 86 ? 2.222 28.838 56.672 1.00 22.63 84 PRO A N 1
ATOM 623 C CA . PRO A 1 86 ? 2.741 29.604 57.814 1.00 23.81 84 PRO A CA 1
ATOM 624 C C . PRO A 1 86 ? 4.132 29.108 58.222 1.00 24.66 84 PRO A C 1
ATOM 625 O O . PRO A 1 86 ? 4.592 28.073 57.722 1.00 24.43 84 PRO A O 1
ATOM 629 N N . ALA A 1 87 ? 4.782 29.830 59.135 1.00 25.35 85 ALA A N 1
ATOM 630 C CA . ALA A 1 87 ? 6.120 29.473 59.617 1.00 25.81 85 ALA A CA 1
ATOM 631 C C . ALA A 1 87 ? 6.209 28.064 60.226 1.00 25.93 85 ALA A C 1
ATOM 632 O O . ALA A 1 87 ? 7.258 27.424 60.153 1.00 26.85 85 ALA A O 1
ATOM 634 N N . ASP A 1 88 ? 5.115 27.580 60.812 1.00 25.63 86 ASP A N 1
ATOM 635 C CA . ASP A 1 88 ? 5.080 26.233 61.408 1.00 24.90 86 ASP A CA 1
ATOM 636 C C . ASP A 1 88 ? 4.448 25.182 60.478 1.00 23.48 86 ASP A C 1
ATOM 637 O O . ASP A 1 88 ? 4.195 24.043 60.890 1.00 23.39 86 ASP A O 1
ATOM 642 N N . GLY A 1 89 ? 4.208 25.575 59.230 1.00 21.88 87 GLY A N 1
ATOM 643 C CA . GLY A 1 89 ? 3.565 24.701 58.244 1.00 19.47 87 GLY A CA 1
ATOM 644 C C . GLY A 1 89 ? 4.509 23.659 57.685 1.00 18.00 87 GLY A C 1
ATOM 645 O O . GLY A 1 89 ? 5.738 23.847 57.669 1.00 16.95 87 GLY A O 1
ATOM 646 N N . GLN A 1 90 ? 3.932 22.555 57.211 1.00 16.57 88 GLN A N 1
ATOM 647 C CA . GLN A 1 90 ? 4.713 21.474 56.624 1.00 15.18 88 GLN A CA 1
ATOM 648 C C . GLN A 1 90 ? 4.053 20.957 55.370 1.0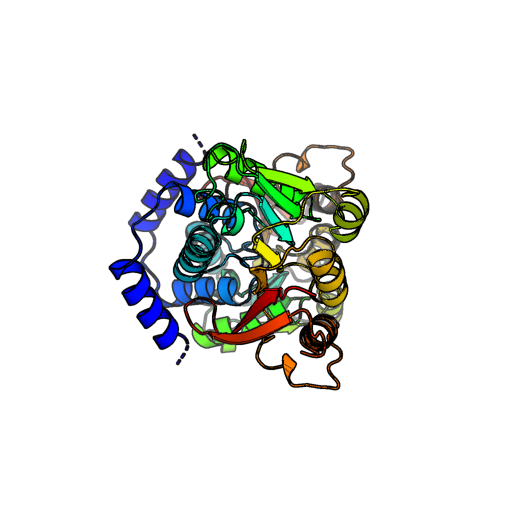0 14.64 88 GLN A C 1
ATOM 649 O O . GLN A 1 90 ? 2.834 20.804 55.331 1.00 14.35 88 GLN A O 1
ATOM 655 N N . LEU A 1 91 ? 4.876 20.659 54.373 1.00 13.18 89 LEU A N 1
ATOM 656 C CA . LEU A 1 91 ? 4.412 20.014 53.159 1.00 13.09 89 LEU A CA 1
ATOM 657 C C . LEU A 1 91 ? 5.241 18.753 52.950 1.00 13.10 89 LEU A C 1
ATOM 658 O O . LEU A 1 91 ? 6.478 18.804 52.828 1.00 13.54 89 LEU A O 1
ATOM 663 N N . LEU A 1 92 ? 4.562 17.617 52.937 1.00 11.52 90 LEU A N 1
ATOM 664 C CA . LEU A 1 92 ? 5.226 16.342 52.678 1.00 11.82 90 LEU A CA 1
ATOM 665 C C . LEU A 1 92 ? 5.030 16.023 51.201 1.00 11.64 90 LEU A C 1
ATOM 666 O O . LEU A 1 92 ? 3.901 16.001 50.721 1.00 10.95 90 LEU A O 1
ATOM 671 N N . THR A 1 93 ? 6.121 15.804 50.474 1.00 12.15 91 THR A N 1
ATOM 672 C CA . THR A 1 93 ? 5.995 15.505 49.050 1.00 12.83 91 THR A CA 1
ATOM 673 C C . THR A 1 93 ? 6.718 14.204 48.721 1.00 12.99 91 THR A C 1
ATOM 674 O O . THR A 1 93 ? 7.814 13.938 49.223 1.00 13.37 91 THR A O 1
ATOM 678 N N . LEU A 1 94 ? 6.081 13.389 47.888 1.00 13.02 92 LEU A N 1
ATOM 679 C CA . LEU A 1 94 ? 6.557 12.039 47.605 1.00 13.54 92 LEU A CA 1
ATOM 680 C C . LEU A 1 94 ? 6.989 11.899 46.158 1.00 14.04 92 LEU A C 1
ATOM 681 O O . LEU A 1 94 ? 6.236 12.248 45.243 1.00 13.99 92 LEU A O 1
ATOM 686 N N . GLU A 1 95 ? 8.209 11.397 45.963 1.00 14.50 93 GLU A N 1
ATOM 687 C CA . GLU A 1 95 ? 8.781 11.218 44.635 1.00 15.28 93 GLU A CA 1
ATOM 688 C C . GLU A 1 95 ? 9.513 9.885 44.559 1.00 15.80 93 GLU A C 1
ATOM 689 O O . GLU A 1 95 ? 10.373 9.594 45.396 1.00 15.29 93 GLU A O 1
ATOM 695 N N . ALA A 1 96 ? 9.160 9.079 43.560 1.00 16.64 94 ALA A N 1
ATOM 696 C CA . ALA A 1 96 ? 9.773 7.751 43.372 1.00 17.14 94 ALA A CA 1
ATOM 697 C C . ALA A 1 96 ? 11.097 7.795 42.606 1.00 17.98 94 ALA A C 1
ATOM 698 O O . ALA A 1 96 ? 11.992 6.965 42.835 1.00 17.59 94 ALA A O 1
ATOM 700 N N . ASP A 1 97 ? 11.228 8.754 41.691 1.00 18.17 95 ASP A N 1
ATOM 701 C CA . ASP A 1 97 ? 12.377 8.788 40.793 1.00 18.92 95 ASP A CA 1
ATOM 702 C C . ASP A 1 97 ? 13.560 9.526 41.417 1.00 18.53 95 ASP A C 1
ATOM 703 O O . ASP A 1 97 ? 13.439 10.686 41.835 1.00 18.34 95 ASP A O 1
ATOM 708 N N . ALA A 1 98 ? 14.707 8.852 41.467 1.00 18.53 96 ALA A N 1
ATOM 709 C CA . ALA A 1 98 ? 15.888 9.392 42.147 1.00 19.35 96 ALA A CA 1
ATOM 710 C C . ALA A 1 98 ? 16.402 10.678 41.492 1.00 19.61 96 ALA A C 1
ATOM 711 O O . ALA A 1 98 ? 16.759 11.636 42.178 1.00 19.76 96 ALA A O 1
ATOM 713 N N . HIS A 1 99 ? 16.405 10.703 40.163 1.00 20.22 97 HIS A N 1
ATOM 714 C CA . HIS A 1 99 ? 16.816 11.887 39.414 1.00 20.09 97 HIS A CA 1
ATOM 715 C C . HIS A 1 99 ? 15.837 13.060 39.600 1.00 19.69 97 HIS A C 1
ATOM 716 O O . HIS A 1 99 ? 16.272 14.196 39.770 1.00 19.52 97 HIS A O 1
ATOM 723 N N . HIS A 1 100 ? 14.532 12.794 39.583 1.00 18.84 98 HIS A N 1
ATOM 724 C CA . HIS A 1 100 ? 13.561 13.851 39.885 1.00 18.72 98 HIS A CA 1
ATOM 725 C C . HIS A 1 100 ? 13.763 14.367 41.311 1.00 17.75 98 HIS A C 1
ATOM 726 O O . HIS A 1 100 ? 13.748 15.567 41.537 1.00 17.16 98 HIS A O 1
ATOM 733 N N . ALA A 1 101 ? 13.952 13.462 42.267 1.00 17.58 99 ALA A N 1
ATOM 734 C CA . ALA A 1 101 ? 14.139 13.881 43.664 1.00 17.58 99 ALA A CA 1
ATOM 735 C C . ALA A 1 101 ? 15.351 14.800 43.813 1.00 17.79 99 ALA A C 1
ATOM 736 O O . ALA A 1 101 ? 15.281 15.802 44.517 1.00 17.66 99 ALA A O 1
ATOM 738 N N . GLN A 1 102 ? 16.442 14.464 43.123 1.00 18.36 100 GLN A N 1
ATOM 739 C CA . GLN A 1 102 ? 17.660 15.280 43.126 1.00 19.04 100 GLN A CA 1
ATOM 740 C C . GLN A 1 102 ? 17.397 16.695 42.612 1.00 18.15 100 GLN A C 1
ATOM 741 O O . GLN A 1 102 ? 17.785 17.682 43.230 1.00 17.99 100 GLN A O 1
ATOM 747 N N . VAL A 1 103 ? 16.731 16.787 41.472 1.00 17.30 101 VAL A N 1
ATOM 748 C CA . VAL A 1 103 ? 16.394 18.082 40.883 1.00 17.04 101 VAL A CA 1
ATOM 749 C C . VAL A 1 103 ? 15.455 18.875 41.795 1.00 16.75 101 VAL A C 1
ATOM 750 O O . VAL A 1 103 ? 15.653 20.072 42.031 1.00 17.15 101 VAL A O 1
ATOM 754 N N . ALA A 1 104 ? 14.428 18.201 42.305 1.00 16.90 102 ALA A N 1
ATOM 755 C CA . ALA A 1 104 ? 13.476 18.827 43.226 1.00 16.44 102 ALA A CA 1
ATOM 756 C C . ALA A 1 104 ? 14.163 19.407 44.482 1.00 17.02 102 ALA A C 1
ATOM 757 O O . ALA A 1 104 ? 13.838 20.524 44.915 1.00 15.79 102 ALA A O 1
ATOM 759 N N . ARG A 1 105 ? 15.121 18.658 45.038 1.00 18.23 103 ARG A N 1
ATOM 760 C CA . ARG A 1 105 ? 15.856 19.092 46.249 1.00 20.18 103 ARG A CA 1
ATOM 761 C C . ARG A 1 105 ? 16.551 20.429 45.988 1.00 20.34 103 ARG A C 1
ATOM 762 O O . ARG A 1 105 ? 16.483 21.362 46.799 1.00 20.78 103 ARG A O 1
ATOM 770 N N . GLU A 1 106 ? 17.190 20.524 44.830 1.00 20.78 104 GLU A N 1
ATOM 771 C CA . GLU A 1 106 ? 17.864 21.752 44.429 1.00 21.29 104 GLU A CA 1
ATOM 772 C C . GLU A 1 106 ? 16.900 22.926 44.257 1.00 20.15 104 GLU A C 1
ATOM 773 O O . GLU A 1 106 ? 17.212 24.044 44.660 1.00 19.83 104 GLU A O 1
ATOM 779 N N . ASN A 1 107 ? 15.729 22.671 43.672 1.00 18.84 105 ASN A N 1
ATOM 780 C CA . ASN A 1 107 ? 14.731 23.719 43.465 1.00 18.22 105 ASN A CA 1
ATOM 781 C C . ASN A 1 107 ? 14.081 24.202 44.762 1.00 17.98 105 ASN A C 1
ATOM 782 O O . ASN A 1 107 ? 13.784 25.390 44.905 1.00 17.05 105 ASN A O 1
ATOM 787 N N . LEU A 1 108 ? 13.860 23.271 45.691 1.00 18.51 106 LEU A N 1
ATOM 788 C CA . LEU A 1 108 ? 13.327 23.592 47.012 1.00 19.43 106 LEU A CA 1
ATOM 789 C C . LEU A 1 108 ? 14.271 24.537 47.756 1.00 20.65 106 LEU A C 1
ATOM 790 O O . LEU A 1 108 ? 13.828 25.493 48.388 1.00 21.00 106 LEU A O 1
ATOM 795 N N . GLN A 1 109 ? 15.569 24.270 47.658 1.00 22.18 107 GLN A N 1
ATOM 796 C CA . GLN A 1 109 ? 16.573 25.080 48.332 1.00 23.86 107 GLN A CA 1
ATOM 797 C C . GLN A 1 109 ? 16.647 26.460 47.690 1.00 24.20 107 GLN A C 1
ATOM 798 O O . GLN A 1 109 ? 16.624 27.479 48.388 1.00 24.32 107 GLN A O 1
ATOM 804 N N . LEU A 1 110 ? 16.711 26.484 46.361 1.00 24.95 108 LEU A N 1
ATOM 805 C CA . LEU A 1 110 ? 16.746 27.718 45.581 1.00 25.76 108 LEU A CA 1
ATOM 806 C C . LEU A 1 110 ? 15.573 28.645 45.924 1.00 25.70 108 LEU A C 1
ATOM 807 O O . LEU A 1 110 ? 15.747 29.863 46.072 1.00 24.83 108 LEU A O 1
ATOM 812 N N . ALA A 1 111 ? 14.388 28.052 46.079 1.00 25.21 109 ALA A N 1
ATOM 813 C CA . ALA A 1 111 ? 13.173 28.802 46.358 1.00 25.39 109 ALA A CA 1
ATOM 814 C C . ALA A 1 111 ? 12.983 29.151 47.830 1.00 25.27 109 ALA A C 1
ATOM 815 O O . ALA A 1 111 ? 12.032 29.847 48.176 1.00 25.48 109 ALA A O 1
ATOM 817 N N . GLY A 1 112 ? 13.855 28.641 48.696 1.00 25.11 110 GLY A N 1
ATOM 818 C CA . GLY A 1 112 ? 13.807 28.964 50.125 1.00 24.97 110 GLY A CA 1
ATOM 819 C C . GLY A 1 112 ? 12.657 28.332 50.902 1.00 24.81 110 GLY A C 1
ATOM 820 O O . GLY A 1 112 ? 12.201 28.883 51.904 1.00 24.52 110 GLY A O 1
ATOM 821 N N . VAL A 1 113 ? 12.198 27.171 50.445 1.00 24.20 111 VAL A N 1
ATOM 822 C CA . VAL A 1 113 ? 11.084 26.464 51.087 1.00 23.90 111 VAL A CA 1
ATOM 823 C C . VAL A 1 113 ? 11.521 25.126 51.668 1.00 24.07 111 VAL A C 1
ATOM 824 O O . VAL A 1 113 ? 10.695 24.325 52.110 1.00 23.98 111 VAL A O 1
ATOM 828 N N . ASP A 1 114 ? 12.826 24.890 51.697 1.00 24.26 112 ASP A N 1
ATOM 829 C CA . ASP A 1 114 ? 13.319 23.577 52.064 1.00 24.96 112 ASP A CA 1
ATOM 830 C C . ASP A 1 114 ? 13.209 23.248 53.554 1.00 24.84 112 ASP A C 1
ATOM 831 O O . ASP A 1 114 ? 13.375 22.099 53.937 1.00 25.19 112 ASP A O 1
ATOM 836 N N . GLN A 1 115 ? 12.913 24.252 54.381 1.00 24.88 113 GLN A N 1
ATOM 837 C CA . GLN A 1 115 ? 12.637 24.029 55.802 1.00 25.69 113 GLN A CA 1
ATOM 838 C C . GLN A 1 115 ? 11.187 23.577 56.039 1.00 25.09 113 GLN A C 1
ATOM 839 O O . GLN A 1 115 ? 10.926 22.779 56.938 1.00 26.52 113 GLN A O 1
ATOM 845 N N . ARG A 1 116 ? 10.262 24.069 55.218 1.00 23.97 114 ARG A N 1
ATOM 846 C CA . ARG A 1 116 ? 8.836 23.719 55.321 1.00 22.79 114 ARG A CA 1
ATOM 847 C C . ARG A 1 116 ? 8.500 22.390 54.630 1.00 21.04 114 ARG A C 1
ATOM 848 O O . ARG A 1 116 ? 7.549 21.688 55.013 1.00 20.93 114 ARG A O 1
ATOM 856 N N . VAL A 1 117 ? 9.285 22.057 53.613 1.00 18.69 115 VAL A N 1
ATOM 857 C CA . VAL A 1 117 ? 9.028 20.877 52.796 1.00 17.68 115 VAL A CA 1
ATOM 858 C C . VAL A 1 117 ? 9.872 19.697 53.227 1.00 17.29 115 VAL A C 1
ATOM 859 O O . VAL A 1 117 ? 11.082 19.829 53.444 1.00 16.92 115 VAL A O 1
ATOM 863 N N . THR A 1 118 ? 9.215 18.546 53.349 1.00 15.99 116 THR A N 1
ATOM 864 C CA . THR A 1 118 ? 9.903 17.284 53.544 1.00 16.00 116 THR A CA 1
ATOM 865 C C . THR A 1 118 ? 9.707 16.428 52.292 1.00 15.95 116 THR A C 1
ATOM 866 O O . THR A 1 118 ? 8.571 16.118 51.901 1.00 15.15 116 THR A O 1
ATOM 870 N N . LEU A 1 119 ? 10.824 16.088 51.653 1.00 15.84 117 LEU A N 1
ATOM 871 C CA . LEU A 1 119 ? 10.809 15.292 50.437 1.00 17.22 117 LEU A CA 1
ATOM 872 C C . LEU A 1 119 ? 11.203 13.859 50.778 1.00 17.47 117 LEU A C 1
ATOM 873 O O . LEU A 1 119 ? 12.325 13.603 51.228 1.00 17.44 117 LEU A O 1
ATOM 878 N N . ARG A 1 120 ? 10.269 12.937 50.576 1.00 18.05 118 ARG A N 1
ATOM 879 C CA . ARG A 1 120 ? 10.516 11.516 50.821 1.00 18.63 118 ARG A CA 1
ATOM 880 C C . ARG A 1 120 ? 10.595 10.762 49.507 1.00 18.36 118 ARG A C 1
ATOM 881 O O . ARG A 1 120 ? 9.594 10.594 48.808 1.00 17.50 118 ARG A O 1
ATOM 889 N N . GLU A 1 121 ? 11.810 10.325 49.184 1.00 18.45 119 GLU A N 1
ATOM 890 C CA . GLU A 1 121 ? 12.103 9.614 47.952 1.00 19.01 119 GLU A CA 1
ATOM 891 C C . GLU A 1 121 ? 11.870 8.109 48.134 1.00 18.94 119 GLU A C 1
ATOM 892 O O . GLU A 1 121 ? 12.316 7.522 49.116 1.00 19.49 119 GLU A O 1
ATOM 898 N N . GLY A 1 122 ? 11.211 7.496 47.157 1.00 18.75 120 GLY A N 1
ATOM 899 C CA . GLY A 1 122 ? 10.851 6.078 47.214 1.00 18.63 120 GLY A CA 1
ATOM 900 C C . GLY A 1 122 ? 9.445 5.877 46.663 1.00 18.32 120 GLY A C 1
ATOM 901 O O . GLY A 1 122 ? 8.749 6.854 46.380 1.00 18.05 120 GLY A O 1
ATOM 902 N N . PRO A 1 123 ? 9.014 4.609 46.507 1.00 18.14 121 PRO A N 1
ATOM 903 C CA . PRO A 1 123 ? 7.640 4.321 46.092 1.00 17.97 121 PRO A CA 1
ATOM 904 C C . PRO A 1 123 ? 6.650 5.069 46.975 1.00 17.32 121 PRO A C 1
ATOM 905 O O . PRO A 1 123 ? 6.732 4.967 48.201 1.00 17.06 121 PRO A O 1
ATOM 909 N N . ALA A 1 124 ? 5.749 5.832 46.361 1.00 16.30 122 ALA A N 1
ATOM 910 C CA . ALA A 1 124 ? 4.796 6.651 47.113 1.00 16.40 122 ALA A CA 1
ATOM 911 C C . ALA A 1 124 ? 3.994 5.821 48.115 1.00 16.76 122 ALA A C 1
ATOM 912 O O . ALA A 1 124 ? 3.768 6.251 49.255 1.00 15.25 122 ALA A O 1
ATOM 914 N N . LEU A 1 125 ? 3.590 4.619 47.702 1.00 16.92 123 LEU A N 1
ATOM 915 C CA . LEU A 1 125 ? 2.788 3.753 48.577 1.00 17.61 123 LEU A CA 1
ATOM 916 C C . LEU A 1 125 ? 3.576 3.292 49.792 1.00 17.97 123 LEU A C 1
ATOM 917 O O . LEU A 1 125 ? 3.020 3.181 50.891 1.00 17.39 123 LEU A O 1
ATOM 922 N N . GLN A 1 126 ? 4.872 3.036 49.596 1.00 17.95 124 GLN A N 1
ATOM 923 C CA . GLN A 1 126 ? 5.744 2.680 50.713 1.00 18.79 124 GLN A CA 1
ATOM 924 C C . GLN A 1 126 ? 5.778 3.830 51.721 1.00 18.66 124 GLN A C 1
ATOM 925 O O . GLN A 1 126 ? 5.661 3.609 52.927 1.00 18.71 124 GLN A O 1
ATOM 931 N N . SER A 1 127 ? 5.928 5.053 51.224 1.00 18.15 125 SER A N 1
ATOM 932 C CA . SER A 1 127 ? 5.964 6.223 52.105 1.00 18.29 125 SER A CA 1
ATOM 933 C C . SER A 1 127 ? 4.641 6.424 52.838 1.00 18.74 125 SER A C 1
ATOM 934 O O . SER A 1 127 ? 4.642 6.693 54.043 1.00 18.69 125 SER A O 1
ATOM 937 N N . LEU A 1 128 ? 3.524 6.277 52.119 1.00 18.79 126 LEU A N 1
ATOM 938 C CA . LEU A 1 128 ? 2.191 6.392 52.728 1.00 19.81 126 LEU A CA 1
ATOM 939 C C . LEU A 1 128 ? 1.939 5.341 53.807 1.00 21.32 126 LEU A C 1
ATOM 940 O O . LEU A 1 128 ? 1.354 5.649 54.856 1.00 21.12 126 LEU A O 1
ATOM 945 N N . GLU A 1 129 ? 2.395 4.113 53.547 1.00 22.38 127 GLU A N 1
ATOM 946 C CA . GLU A 1 129 ? 2.283 3.007 54.514 1.00 24.22 127 GLU A CA 1
ATOM 947 C C . GLU A 1 129 ? 3.091 3.245 55.794 1.00 25.04 127 GLU A C 1
ATOM 948 O O . GLU A 1 129 ? 2.780 2.663 56.838 1.00 25.60 127 GLU A O 1
ATOM 954 N N . SER A 1 130 ? 4.111 4.101 55.709 1.00 25.95 128 SER A N 1
ATOM 955 C CA . SER A 1 130 ? 5.027 4.377 56.821 1.00 27.08 128 SER A CA 1
ATOM 956 C C . SER A 1 130 ? 4.660 5.596 57.676 1.00 26.87 128 SER A C 1
ATOM 957 O O . SER A 1 130 ? 5.389 5.926 58.612 1.00 26.71 128 SER A O 1
ATOM 960 N N . LEU A 1 131 ? 3.549 6.258 57.358 1.00 26.55 129 LEU A N 1
ATOM 961 C CA . LEU A 1 131 ? 3.158 7.485 58.064 1.00 26.77 129 LEU A CA 1
ATOM 962 C C . LEU A 1 131 ? 2.753 7.262 59.520 1.00 27.10 129 LEU A C 1
ATOM 963 O O . LEU A 1 131 ? 2.984 8.126 60.364 1.00 27.52 129 LEU A O 1
ATOM 968 N N . GLY A 1 132 ? 2.155 6.108 59.806 1.00 27.66 130 GLY A N 1
ATOM 969 C CA . GLY A 1 132 ? 1.741 5.774 61.173 1.00 28.69 130 GLY A CA 1
ATOM 970 C C . GLY A 1 132 ? 0.689 6.741 61.688 1.00 29.33 130 GLY A C 1
ATOM 971 O O . GLY A 1 132 ? -0.212 7.129 60.947 1.00 29.94 130 GLY A O 1
ATOM 972 N N . GLU A 1 133 ? 0.814 7.151 62.949 1.00 29.74 131 GLU A N 1
ATOM 973 C CA . GLU A 1 133 ? -0.191 8.028 63.580 1.00 30.21 131 GLU A CA 1
ATOM 974 C C . GLU A 1 133 ? 0.031 9.523 63.282 1.00 29.50 131 GLU A C 1
ATOM 975 O O . GLU A 1 133 ? 0.052 10.365 64.182 1.00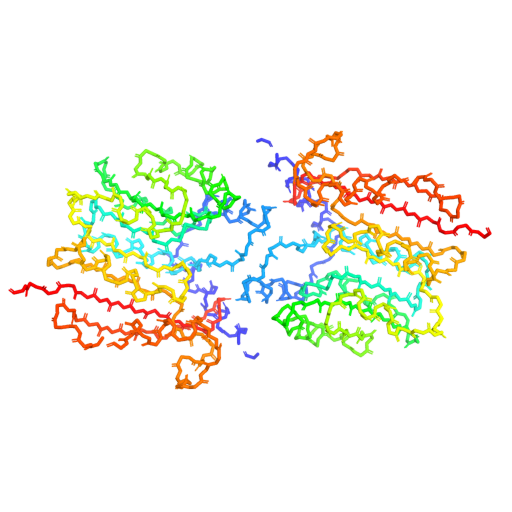 30.40 131 GLU A O 1
ATOM 981 N N . CYS A 1 134 ? 0.171 9.826 61.992 1.00 28.05 132 CYS A N 1
ATOM 982 C CA . CYS A 1 134 ? 0.343 11.177 61.459 1.00 26.63 132 CYS A CA 1
ATOM 983 C C . CYS A 1 134 ? -0.962 11.967 61.614 1.00 24.80 132 CYS A C 1
ATOM 984 O O . CYS A 1 134 ? -2.036 11.412 61.373 1.00 24.90 132 CYS A O 1
ATOM 987 N N . PRO A 1 135 ? -0.885 13.254 62.027 1.00 22.91 133 PRO A N 1
ATOM 988 C CA . PRO A 1 135 ? -2.074 14.108 61.989 1.00 21.24 133 PRO A CA 1
ATOM 989 C C . PRO A 1 135 ? -2.633 14.220 60.569 1.00 19.56 133 PRO A C 1
ATOM 990 O O . PRO A 1 135 ? -1.880 14.083 59.598 1.00 18.85 133 PRO A O 1
ATOM 994 N N . ALA A 1 136 ? -3.933 14.470 60.452 1.00 17.58 134 ALA A N 1
ATOM 995 C CA . ALA A 1 136 ? -4.559 14.712 59.141 1.00 16.78 134 ALA A CA 1
ATOM 996 C C . ALA A 1 136 ? -3.910 15.869 58.375 1.00 15.54 134 ALA A C 1
ATOM 997 O O . ALA A 1 136 ? -3.423 16.829 58.973 1.00 15.64 134 ALA A O 1
ATOM 999 N N . PHE A 1 137 ? -3.901 15.769 57.045 1.00 15.22 135 PHE A N 1
ATOM 1000 C CA . PHE A 1 137 ? -3.478 16.877 56.189 1.00 14.35 135 PHE A CA 1
ATOM 1001 C C . PHE A 1 137 ? -4.679 17.764 55.847 1.00 14.41 135 PHE A C 1
ATOM 1002 O O . PHE A 1 137 ? -5.812 17.289 55.775 1.00 13.88 135 PHE A O 1
ATOM 1010 N N . ASP A 1 138 ? -4.420 19.045 55.607 1.00 13.97 136 ASP A N 1
ATOM 1011 C CA . ASP A 1 138 ? -5.483 20.011 55.297 1.00 14.14 136 ASP A CA 1
ATOM 1012 C C . ASP A 1 138 ? -5.771 20.087 53.808 1.00 13.90 136 ASP A C 1
ATOM 1013 O O . ASP A 1 138 ? -6.890 20.434 53.373 1.00 13.61 136 ASP A O 1
ATOM 1018 N N . LEU A 1 139 ? -4.738 19.798 53.032 1.00 12.89 137 LEU A N 1
ATOM 1019 C CA . LEU A 1 139 ? -4.824 19.824 51.587 1.00 13.35 137 LEU A CA 1
ATOM 1020 C C . LEU A 1 139 ? -3.970 18.691 51.033 1.00 13.23 137 LEU A C 1
ATOM 1021 O O . LEU A 1 139 ? -2.822 18.477 51.470 1.00 13.40 137 LEU A O 1
ATOM 1026 N N . ILE A 1 140 ? -4.539 17.944 50.090 1.00 12.79 138 ILE A N 1
ATOM 1027 C CA . ILE A 1 140 ? -3.863 16.783 49.529 1.00 12.55 138 ILE A CA 1
ATOM 1028 C C . ILE A 1 140 ? -3.921 16.887 48.009 1.00 13.26 138 ILE A C 1
ATOM 1029 O O . ILE A 1 140 ? -5.006 17.016 47.426 1.00 13.40 138 ILE A O 1
ATOM 1034 N N . PHE A 1 141 ? -2.750 16.855 47.381 1.00 13.96 139 PHE A N 1
ATOM 1035 C CA . PHE A 1 141 ? -2.644 16.987 45.932 1.00 15.38 139 PHE A CA 1
ATOM 1036 C C . PHE A 1 141 ? -2.138 15.690 45.327 1.00 16.01 139 PHE A C 1
ATOM 1037 O O . PHE A 1 141 ? -1.049 15.219 45.660 1.00 16.08 139 PHE A O 1
ATOM 1045 N N . ILE A 1 142 ? -2.935 15.104 44.436 1.00 16.78 140 ILE A N 1
ATOM 1046 C CA . ILE A 1 142 ? -2.589 13.824 43.840 1.00 17.50 140 ILE A CA 1
ATOM 1047 C C . ILE A 1 142 ? -2.281 13.969 42.351 1.00 19.64 140 ILE A C 1
ATOM 1048 O O . ILE A 1 142 ? -3.159 14.328 41.563 1.00 18.45 140 ILE A O 1
ATOM 1053 N N . ASP A 1 143 ? -1.025 13.704 41.991 1.00 21.86 141 ASP A N 1
ATOM 1054 C CA . ASP A 1 143 ? -0.600 13.709 40.586 1.00 25.03 141 ASP A CA 1
ATOM 1055 C C . ASP A 1 143 ? 0.683 12.903 40.361 1.00 26.22 141 ASP A C 1
ATOM 1056 O O . ASP A 1 143 ? 1.735 13.473 40.033 1.00 27.24 141 ASP A O 1
ATOM 1061 N N . ALA A 1 144 ? 0.594 11.589 40.540 1.00 27.05 142 ALA A N 1
ATOM 1062 C CA . ALA A 1 144 ? 1.722 10.690 40.269 1.00 27.87 142 ALA A CA 1
ATOM 1063 C C . ALA A 1 144 ? 1.344 9.626 39.234 1.00 28.37 142 ALA A C 1
ATOM 1064 O O . ALA A 1 144 ? 0.749 9.941 38.187 1.00 29.15 142 ALA A O 1
ATOM 1066 N N . ASP A 1 145 ? 1.698 8.375 39.530 1.00 28.26 143 ASP A N 1
ATOM 1067 C CA . ASP A 1 145 ? 1.359 7.236 38.685 1.00 28.09 143 ASP A CA 1
ATOM 1068 C C . ASP A 1 145 ? -0.139 6.932 38.755 1.00 27.37 143 ASP A C 1
ATOM 1069 O O . ASP A 1 145 ? -0.666 6.437 39.763 1.00 26.93 143 ASP A O 1
ATOM 1074 N N . LYS A 1 146 ? -0.807 7.241 37.653 1.00 25.98 144 LYS A N 1
ATOM 1075 C CA . LYS A 1 146 ? -2.244 7.129 37.548 1.00 24.95 144 LYS A CA 1
ATOM 1076 C C . LYS A 1 146 ? -2.813 5.740 37.847 1.00 23.74 144 LYS A C 1
ATOM 1077 O O . LYS A 1 146 ? -3.875 5.669 38.464 1.00 23.68 144 LYS A O 1
ATOM 1083 N N . PRO A 1 147 ? -2.119 4.639 37.441 1.00 22.52 145 PRO A N 1
ATOM 1084 C CA . PRO A 1 147 ? -2.729 3.331 37.711 1.00 21.98 145 PRO A CA 1
ATOM 1085 C C . PRO A 1 147 ? -3.064 3.118 39.189 1.00 20.77 145 PRO A C 1
ATOM 1086 O O . PRO A 1 147 ? -4.043 2.436 39.497 1.00 21.28 145 PRO A O 1
ATOM 1090 N N . ASN A 1 148 ? -2.260 3.700 40.078 1.00 19.85 146 ASN A N 1
ATOM 1091 C CA . ASN A 1 148 ? -2.473 3.574 41.531 1.00 18.86 146 ASN A CA 1
ATOM 1092 C C . ASN A 1 148 ? -3.261 4.704 42.188 1.00 18.32 146 ASN A C 1
ATOM 1093 O O . ASN A 1 148 ? -3.349 4.778 43.410 1.00 16.75 146 ASN A O 1
ATOM 1098 N N . ASN A 1 149 ? -3.844 5.572 41.368 1.00 18.10 147 ASN A N 1
ATOM 1099 C CA . ASN A 1 149 ? -4.762 6.596 41.874 1.00 18.51 147 ASN A CA 1
ATOM 1100 C C . ASN A 1 149 ? -5.771 6.144 42.934 1.00 17.92 147 ASN A C 1
ATOM 1101 O O . ASN A 1 149 ? -5.901 6.815 43.959 1.00 18.39 147 ASN A O 1
ATOM 1106 N N . PRO A 1 150 ? -6.464 5.001 42.721 1.00 17.59 148 PRO A N 1
ATOM 1107 C CA . PRO A 1 150 ? -7.443 4.648 43.750 1.00 17.39 148 PRO A CA 1
ATOM 1108 C C . PRO A 1 150 ? -6.787 4.347 45.100 1.00 16.94 148 PRO A C 1
ATOM 1109 O O . PRO A 1 150 ? -7.376 4.643 46.139 1.00 16.68 148 PRO A O 1
ATOM 1113 N N . HIS A 1 151 ? -5.573 3.796 45.081 1.00 15.94 149 HIS A N 1
ATOM 1114 C CA . HIS A 1 151 ? -4.815 3.556 46.316 1.00 15.66 149 HIS A CA 1
ATOM 1115 C C . HIS A 1 151 ? -4.435 4.859 47.012 1.00 15.28 149 HIS A C 1
ATOM 1116 O O . HIS A 1 151 ? -4.494 4.965 48.242 1.00 14.65 149 HIS A O 1
ATOM 1123 N N . TYR A 1 152 ? -4.029 5.845 46.215 1.00 14.94 150 TYR A N 1
ATOM 1124 C CA . TYR A 1 152 ? -3.713 7.164 46.741 1.00 14.90 150 TYR A CA 1
ATOM 1125 C C . TYR A 1 152 ? -4.932 7.808 47.398 1.00 14.63 150 TYR A C 1
ATOM 1126 O O . TYR A 1 152 ? -4.814 8.412 48.463 1.00 14.24 150 TYR A O 1
ATOM 1135 N N . LEU A 1 153 ? -6.106 7.637 46.791 1.00 14.11 151 LEU A N 1
ATOM 1136 C CA . LEU A 1 153 ? -7.342 8.169 47.375 1.00 14.79 151 LEU A CA 1
ATOM 1137 C C . LEU A 1 153 ? -7.667 7.534 48.733 1.00 14.96 151 LEU A C 1
ATOM 1138 O O . LEU A 1 153 ? -8.100 8.221 49.665 1.00 14.06 151 LEU A O 1
ATOM 1143 N N . ARG A 1 154 ? -7.463 6.222 48.836 1.00 15.20 152 ARG A N 1
ATOM 1144 C CA . ARG A 1 154 ? -7.690 5.514 50.099 1.00 15.51 152 ARG A CA 1
ATOM 1145 C C . ARG A 1 154 ? -6.807 6.075 51.219 1.00 14.83 152 ARG A C 1
ATOM 1146 O O . ARG A 1 154 ? -7.303 6.381 52.305 1.00 14.58 152 ARG A O 1
ATOM 1154 N N . TRP A 1 155 ? -5.514 6.233 50.937 1.00 14.37 153 TRP A N 1
ATOM 1155 C CA . TRP A 1 155 ? -4.572 6.839 51.891 1.00 14.09 153 TRP A CA 1
ATOM 1156 C C . TRP A 1 155 ? -4.896 8.308 52.183 1.00 13.74 153 TRP A C 1
ATOM 1157 O O . TRP A 1 155 ? -4.774 8.763 53.329 1.00 13.95 153 TRP A O 1
ATOM 1168 N N . ALA A 1 156 ? -5.322 9.045 51.156 1.00 13.29 154 ALA A N 1
ATOM 1169 C CA . ALA A 1 156 ? -5.731 10.452 51.326 1.00 13.42 154 ALA A CA 1
ATOM 1170 C C . ALA A 1 156 ? -6.872 10.522 52.340 1.00 13.81 154 ALA A C 1
ATOM 1171 O O . ALA A 1 156 ? -6.855 11.352 53.250 1.00 13.83 154 ALA A O 1
ATOM 1173 N N . LEU A 1 157 ? -7.836 9.615 52.202 1.00 14.38 155 LEU A N 1
ATOM 1174 C CA . LEU A 1 157 ? -8.995 9.608 53.094 1.00 15.48 155 LEU A CA 1
ATOM 1175 C C . LEU A 1 157 ? -8.592 9.258 54.521 1.00 15.46 155 LEU A C 1
ATOM 1176 O O . LEU A 1 157 ? -9.100 9.843 55.477 1.00 15.53 155 LEU A O 1
ATOM 1181 N N . ARG A 1 158 ? -7.668 8.313 54.649 1.00 15.80 156 ARG A N 1
ATOM 1182 C CA . ARG A 1 158 ? -7.141 7.925 55.946 1.00 16.22 156 ARG A CA 1
ATOM 1183 C C . ARG A 1 158 ? -6.502 9.115 56.662 1.00 15.75 156 ARG A C 1
ATOM 1184 O O . ARG A 1 158 ? -6.684 9.278 57.865 1.00 15.91 156 ARG A O 1
ATOM 1192 N N . TYR A 1 159 ? -5.785 9.957 55.924 1.00 14.88 157 TYR A N 1
ATOM 1193 C CA . TYR A 1 159 ? -5.110 11.106 56.518 1.00 15.05 157 TYR A CA 1
ATOM 1194 C C . TYR A 1 159 ? -5.804 12.435 56.236 1.00 15.47 157 TYR A C 1
ATOM 1195 O O . TYR A 1 159 ? -5.145 13.443 55.958 1.00 14.74 157 TYR A O 1
ATOM 1204 N N . SER A 1 160 ? -7.135 12.420 56.348 1.00 15.90 158 SER A N 1
ATOM 1205 C CA . SER A 1 160 ? -7.978 13.603 56.153 1.00 17.17 158 SER A CA 1
ATOM 1206 C C . SER A 1 160 ? -8.732 13.944 57.432 1.00 17.66 158 SER A C 1
ATOM 1207 O O . SER A 1 160 ? -8.841 13.107 58.332 1.00 18.66 158 SER A O 1
ATOM 1210 N N . ARG A 1 161 ? -9.240 15.173 57.490 1.00 18.22 159 ARG A N 1
ATOM 1211 C CA . ARG A 1 161 ? -10.156 15.636 58.536 1.00 18.54 159 ARG A CA 1
ATOM 1212 C C . ARG A 1 161 ? -11.352 16.297 57.836 1.00 18.33 159 ARG A C 1
ATOM 1213 O O . ARG A 1 161 ? -11.289 16.579 56.624 1.00 17.13 159 ARG A O 1
ATOM 1221 N N . PRO A 1 162 ? -12.463 16.526 58.570 1.00 18.34 160 PRO A N 1
ATOM 1222 C CA . PRO A 1 162 ? -13.535 17.264 57.897 1.00 17.54 160 PRO A CA 1
ATOM 1223 C C . PRO A 1 162 ? -13.049 18.623 57.413 1.00 16.80 160 PRO A C 1
ATOM 1224 O O . PRO A 1 162 ? -12.454 19.383 58.178 1.00 16.32 160 PRO A O 1
ATOM 1228 N N . GLY A 1 163 ? -13.276 18.900 56.132 1.00 15.53 161 GLY A N 1
ATOM 1229 C CA . GLY A 1 163 ? -12.846 20.149 55.508 1.00 14.96 161 GLY A CA 1
ATOM 1230 C C . GLY A 1 163 ? -11.548 20.064 54.718 1.00 14.32 161 GLY A C 1
ATOM 1231 O O . GLY A 1 163 ? -11.160 21.022 54.052 1.00 14.00 161 GLY A O 1
ATOM 1232 N N . THR A 1 164 ? -10.865 18.927 54.812 1.00 13.88 162 THR A N 1
ATOM 1233 C CA . THR A 1 164 ? -9.693 18.646 53.988 1.00 13.02 162 THR A CA 1
ATOM 1234 C C . THR A 1 164 ? -10.115 18.715 52.529 1.00 13.12 162 THR A C 1
ATOM 1235 O O . THR A 1 164 ? -11.202 18.275 52.168 1.00 12.00 162 THR A O 1
ATOM 1239 N N . LEU A 1 165 ? -9.249 19.289 51.712 1.00 12.92 163 LEU A N 1
ATOM 1240 C CA . LEU A 1 165 ? -9.478 19.348 50.284 1.00 13.33 163 LEU A CA 1
ATOM 1241 C C . LEU A 1 165 ? -8.524 18.396 49.582 1.00 13.34 163 LEU A C 1
ATOM 1242 O O . LEU A 1 165 ? -7.307 18.451 49.798 1.00 12.92 163 LEU A O 1
ATOM 1247 N N . ILE A 1 166 ? -9.080 17.526 48.742 1.00 12.84 164 ILE A N 1
ATOM 1248 C CA . ILE A 1 166 ? -8.298 16.596 47.954 1.00 13.77 164 ILE A CA 1
ATOM 1249 C C . ILE A 1 166 ? -8.373 17.004 46.476 1.00 14.54 164 ILE A C 1
ATOM 1250 O O . ILE A 1 166 ? -9.465 17.141 45.918 1.00 14.01 164 ILE A O 1
ATOM 1255 N N . ILE A 1 167 ? -7.217 17.206 45.851 1.00 15.09 165 ILE A N 1
ATOM 1256 C CA . ILE A 1 167 ? -7.170 17.573 44.427 1.00 16.17 165 ILE A CA 1
ATOM 1257 C C . ILE A 1 167 ? -6.536 16.444 43.633 1.00 16.34 165 ILE A C 1
ATOM 1258 O O . ILE A 1 167 ? -5.452 15.958 44.002 1.00 16.66 165 ILE A O 1
ATOM 1263 N N . GLY A 1 168 ? -7.202 16.021 42.552 1.00 15.94 166 GLY A N 1
ATOM 1264 C CA . GLY A 1 168 ? -6.642 15.019 41.646 1.00 16.77 166 GLY A CA 1
ATOM 1265 C C . GLY A 1 168 ? -6.397 15.612 40.268 1.00 17.72 166 GLY A C 1
ATOM 1266 O O . GLY A 1 168 ? -7.355 15.943 39.564 1.00 16.76 166 GLY A O 1
ATOM 1267 N N . ASP A 1 169 ? -5.131 15.749 39.875 1.00 17.84 167 ASP A N 1
ATOM 1268 C CA . ASP A 1 169 ? -4.806 16.420 38.593 1.00 19.26 167 ASP A CA 1
ATOM 1269 C C . ASP A 1 169 ? -4.701 15.417 37.449 1.00 19.26 167 ASP A C 1
ATOM 1270 O O . ASP A 1 169 ? -4.465 14.215 37.665 1.00 18.96 167 ASP A O 1
ATOM 1275 N N . ASN A 1 170 ? -4.907 15.916 36.226 1.00 19.54 168 ASN A N 1
ATOM 1276 C CA . ASN A 1 170 ? -4.666 15.143 35.008 1.00 20.15 168 ASN A CA 1
ATOM 1277 C C . ASN A 1 170 ? -5.568 13.921 34.853 1.00 20.05 168 ASN A C 1
ATOM 1278 O O . ASN A 1 170 ? -5.091 12.805 34.614 1.00 20.52 168 ASN A O 1
ATOM 1283 N N . VAL A 1 171 ? -6.874 14.140 34.971 1.00 19.35 169 VAL A N 1
ATOM 1284 C CA . VAL A 1 171 ? -7.843 13.049 34.954 1.00 20.01 169 VAL A CA 1
ATOM 1285 C C . VAL A 1 171 ? -8.537 12.803 33.606 1.00 20.37 169 VAL A C 1
ATOM 1286 O O . VAL A 1 171 ? -9.226 11.802 33.451 1.00 20.89 169 VAL A O 1
ATOM 1290 N N . VAL A 1 172 ? -8.351 13.702 32.647 1.00 20.73 170 VAL A N 1
ATOM 1291 C CA . VAL A 1 172 ? -9.094 13.640 31.381 1.00 20.99 170 VAL A CA 1
ATOM 1292 C C . VAL A 1 172 ? -8.482 12.657 30.366 1.00 21.75 170 VAL A C 1
ATOM 1293 O O . VAL A 1 172 ? -9.209 12.015 29.605 1.00 22.25 170 VAL A O 1
ATOM 1297 N N . ARG A 1 173 ? -7.153 12.535 30.375 1.00 22.31 171 ARG A N 1
ATOM 1298 C CA . ARG A 1 173 ? -6.422 11.566 29.526 1.00 23.19 171 ARG A CA 1
ATOM 1299 C C . ARG A 1 173 ? -6.745 11.734 28.036 1.00 23.88 171 ARG A C 1
ATOM 1300 O O . ARG A 1 173 ? -6.971 10.744 27.333 1.00 24.08 171 ARG A O 1
ATOM 1308 N N . ASP A 1 174 ? -6.774 12.983 27.580 1.00 24.80 172 ASP A N 1
ATOM 1309 C CA . ASP A 1 174 ? -7.122 13.330 26.188 1.00 26.71 172 ASP A CA 1
ATOM 1310 C C . ASP A 1 174 ? -8.476 12.746 25.731 1.00 26.73 172 ASP A C 1
ATOM 1311 O O . ASP A 1 174 ? -8.668 12.378 24.560 1.00 26.95 172 ASP A O 1
ATOM 1316 N N . GLY A 1 175 ? -9.420 12.661 26.666 1.00 26.54 173 GLY A N 1
ATOM 1317 C CA . GLY A 1 175 ? -10.746 12.140 26.368 1.00 26.72 173 GLY A CA 1
ATOM 1318 C C . GLY A 1 175 ? -10.949 10.672 26.671 1.00 26.88 173 GLY A C 1
ATOM 1319 O O . GLY A 1 175 ? -12.085 10.221 26.756 1.00 27.16 173 GLY A O 1
ATOM 1320 N N . GLU A 1 176 ? -9.855 9.924 26.846 1.00 27.19 174 GLU A N 1
ATOM 1321 C CA . GLU A 1 176 ? -9.928 8.478 27.067 1.00 27.52 174 GLU A CA 1
ATOM 1322 C C . GLU A 1 176 ? -10.557 8.054 28.394 1.00 27.21 174 GLU A C 1
ATOM 1323 O O . GLU A 1 176 ? -10.959 6.896 28.553 1.00 26.82 174 GLU A O 1
ATOM 1329 N N . VAL A 1 177 ? -10.667 8.989 29.334 1.00 27.14 175 VAL A N 1
ATOM 1330 C CA . VAL A 1 177 ? -11.348 8.713 30.604 1.00 27.07 175 VAL A CA 1
ATOM 1331 C C . VAL A 1 177 ? -12.770 8.155 30.413 1.00 27.40 175 VAL A C 1
ATOM 1332 O O . VAL A 1 177 ? -13.273 7.439 31.277 1.00 26.67 175 VAL A O 1
ATOM 1336 N N . VAL A 1 178 ? -13.403 8.461 29.279 1.00 28.30 176 VAL A N 1
ATOM 1337 C CA . VAL A 1 178 ? -14.775 7.987 29.016 1.00 29.80 176 VAL A CA 1
ATOM 1338 C C . VAL A 1 178 ? -14.822 6.545 28.487 1.00 30.75 176 VAL A C 1
ATOM 1339 O O . VAL A 1 178 ? -15.886 5.920 28.471 1.00 31.04 176 VAL A O 1
ATOM 1343 N N . ASN A 1 179 ? -13.666 6.032 28.069 1.00 31.69 177 ASN A N 1
ATOM 1344 C CA . ASN A 1 179 ? -13.545 4.698 27.454 1.00 32.44 177 ASN A CA 1
ATOM 1345 C C . ASN A 1 179 ? -13.514 3.565 28.490 1.00 33.02 177 ASN A C 1
ATOM 1346 O O . ASN A 1 179 ? -12.495 3.360 29.154 1.00 33.31 177 ASN A O 1
ATOM 1351 N N . PRO A 1 180 ? -14.631 2.819 28.621 1.00 33.71 178 PRO A N 1
ATOM 1352 C CA . PRO A 1 180 ? -14.772 1.770 29.636 1.00 34.30 178 PRO A CA 1
ATOM 1353 C C . PRO A 1 180 ? -13.946 0.513 29.358 1.00 34.94 178 PRO A C 1
ATOM 1354 O O . PRO A 1 180 ? -13.829 -0.350 30.229 1.00 35.42 178 PRO A O 1
ATOM 1358 N N . GLN A 1 181 ? -13.382 0.410 28.159 1.00 35.44 179 GLN A N 1
ATOM 1359 C CA . GLN A 1 181 ? -12.617 -0.774 27.773 1.00 35.74 179 GLN A CA 1
ATOM 1360 C C . GLN A 1 181 ? -11.175 -0.442 27.375 1.00 35.55 179 GLN A C 1
ATOM 1361 O O . GLN A 1 181 ? -10.538 -1.198 26.632 1.00 35.67 179 GLN A O 1
ATOM 1367 N N . SER A 1 182 ? -10.664 0.685 27.873 1.00 34.83 180 SER A N 1
ATOM 1368 C CA . SER A 1 182 ? -9.297 1.116 27.577 1.00 34.37 180 SER A CA 1
ATOM 1369 C C . SER A 1 182 ? -8.276 0.086 28.053 1.00 33.57 180 SER A C 1
ATOM 1370 O O . SER A 1 182 ? -8.439 -0.519 29.114 1.00 33.79 180 SER A O 1
ATOM 1373 N N . ALA A 1 183 ? -7.229 -0.111 27.255 1.00 32.63 181 ALA A N 1
ATOM 1374 C CA . ALA A 1 183 ? -6.155 -1.039 27.610 1.00 31.59 181 ALA A CA 1
ATOM 1375 C C . ALA A 1 183 ? -5.068 -0.317 28.402 1.00 30.71 181 ALA A C 1
ATOM 1376 O O . ALA A 1 183 ? -4.082 -0.925 28.811 1.00 30.89 181 ALA A O 1
ATOM 1378 N N . ASP A 1 184 ? -5.278 0.980 28.622 1.00 29.42 182 ASP A N 1
ATOM 1379 C CA . ASP A 1 184 ? -4.307 1.867 29.262 1.00 28.20 182 ASP A CA 1
ATOM 1380 C C . ASP A 1 184 ? -4.537 1.837 30.775 1.00 27.48 182 ASP A C 1
ATOM 1381 O O . ASP A 1 184 ? -5.583 2.283 31.253 1.00 27.72 182 ASP A O 1
ATOM 1386 N N . GLU A 1 185 ? -3.565 1.311 31.523 1.00 26.44 183 GLU A N 1
ATOM 1387 C CA . GLU A 1 185 ? -3.688 1.208 32.981 1.00 25.17 183 GLU A CA 1
ATOM 1388 C C . GLU A 1 185 ? -3.894 2.565 33.656 1.00 23.97 183 GLU A C 1
ATOM 1389 O O . GLU A 1 185 ? -4.476 2.634 34.744 1.00 23.59 183 GLU A O 1
ATOM 1395 N N . ARG A 1 186 ? -3.421 3.630 33.011 1.00 23.08 184 ARG A N 1
ATOM 1396 C CA . ARG A 1 186 ? -3.568 4.995 33.530 1.00 22.69 184 ARG A CA 1
ATOM 1397 C C . ARG A 1 186 ? -5.021 5.446 33.440 1.00 22.36 184 ARG A C 1
ATOM 1398 O O . ARG A 1 186 ? -5.536 6.073 34.366 1.00 22.13 184 ARG A O 1
ATOM 1406 N N . VAL A 1 187 ? -5.675 5.106 32.328 1.00 22.07 185 VAL A N 1
ATOM 1407 C CA . VAL A 1 187 ? -7.115 5.296 32.171 1.00 21.97 185 VAL A CA 1
ATOM 1408 C C . VAL A 1 187 ? -7.926 4.453 33.155 1.00 21.88 185 VAL A C 1
ATOM 1409 O O . VAL A 1 187 ? -8.866 4.951 33.773 1.00 22.13 185 VAL A O 1
ATOM 1413 N N . GLN A 1 188 ? -7.558 3.187 33.313 1.00 22.08 186 GLN A N 1
ATOM 1414 C CA . GLN A 1 188 ? -8.231 2.313 34.270 1.00 22.39 186 GLN A CA 1
ATOM 1415 C C . GLN A 1 188 ? -8.150 2.891 35.695 1.00 21.82 186 GLN A C 1
ATOM 1416 O O . GLN A 1 188 ? -9.157 2.943 36.406 1.00 21.79 186 GLN A O 1
ATOM 1422 N N . GLY A 1 189 ? -6.954 3.324 36.090 1.00 21.13 187 GLY A N 1
ATOM 1423 C CA . GLY A 1 189 ? -6.723 3.898 37.424 1.00 20.55 187 GLY A CA 1
ATOM 1424 C C . GLY A 1 189 ? -7.528 5.162 37.684 1.00 20.44 187 GLY A C 1
ATOM 1425 O O . GLY A 1 189 ? -8.115 5.330 38.764 1.00 20.65 187 GLY A O 1
ATOM 1426 N N . VAL A 1 190 ? -7.544 6.058 36.702 1.00 20.04 188 VAL A N 1
ATOM 1427 C CA . VAL A 1 190 ? -8.307 7.307 36.794 1.00 19.80 188 VAL A CA 1
ATOM 1428 C C . VAL A 1 190 ? -9.820 7.043 36.896 1.00 20.04 188 VAL A C 1
ATOM 1429 O O . VAL A 1 190 ? -10.529 7.709 37.677 1.00 19.42 188 VAL A O 1
ATOM 1433 N N . ARG A 1 191 ? -10.318 6.070 36.129 1.00 19.91 189 ARG A N 1
ATOM 1434 C CA . ARG A 1 191 ? -11.753 5.731 36.165 1.00 20.62 189 ARG A CA 1
ATOM 1435 C C . ARG A 1 191 ? -12.157 5.117 37.496 1.00 20.92 189 ARG A C 1
ATOM 1436 O O . ARG A 1 191 ? -13.200 5.476 38.053 1.00 20.77 189 ARG A O 1
ATOM 1444 N N . GLN A 1 192 ? -11.309 4.229 38.019 1.00 20.94 190 GLN A N 1
ATOM 1445 C CA . GLN A 1 192 ? -11.495 3.640 39.346 1.00 21.74 190 GLN A CA 1
ATOM 1446 C C . GLN A 1 192 ? -11.522 4.728 40.427 1.00 21.07 190 GLN A C 1
ATOM 1447 O O . GLN A 1 192 ? -12.353 4.688 41.330 1.00 21.12 190 GLN A O 1
ATOM 1453 N N . PHE A 1 193 ? -10.571 5.655 40.330 1.00 20.55 191 PHE A N 1
ATOM 1454 C CA . PHE A 1 193 ? -10.433 6.837 41.199 1.00 20.40 191 PHE A CA 1
ATOM 1455 C C . PHE A 1 193 ? -11.695 7.713 41.224 1.00 20.79 191 PHE A C 1
ATOM 1456 O O . PHE A 1 193 ? -12.240 8.006 42.294 1.00 20.19 191 PHE A O 1
ATOM 1464 N N . ILE A 1 194 ? -12.153 8.125 40.043 1.00 21.08 192 ILE A N 1
ATOM 1465 C CA . ILE A 1 194 ? -13.363 8.940 39.917 1.00 22.26 192 ILE A CA 1
ATOM 1466 C C . ILE A 1 194 ? -14.599 8.207 40.462 1.00 22.87 192 ILE A C 1
ATOM 1467 O O . ILE A 1 194 ? -15.380 8.771 41.234 1.00 22.64 192 ILE A O 1
ATOM 1472 N N . GLU A 1 195 ? -14.747 6.938 40.095 1.00 23.94 193 GLU A N 1
ATOM 1473 C CA . GLU A 1 195 ? -15.879 6.138 40.558 1.00 25.07 193 GLU A CA 1
ATOM 1474 C C . GLU A 1 195 ? -15.872 5.904 42.075 1.00 25.00 193 GLU A C 1
ATOM 1475 O O . GLU A 1 195 ? -16.915 5.995 42.716 1.00 24.78 193 GLU A O 1
ATOM 1497 N N . GLY A 1 198 ? -16.917 9.217 43.641 1.00 22.73 196 GLY A N 1
ATOM 1498 C CA . GLY A 1 198 ? -18.359 9.441 43.520 1.00 22.82 196 GLY A CA 1
ATOM 1499 C C . GLY A 1 198 ? -19.214 8.606 44.458 1.00 23.16 196 GLY A C 1
ATOM 1500 O O . GLY A 1 198 ? -20.309 9.032 44.849 1.00 23.50 196 GLY A O 1
ATOM 1501 N N . ALA A 1 199 ? -18.710 7.431 44.835 1.00 23.27 197 ALA A N 1
ATOM 1502 C CA . ALA A 1 199 ? -19.451 6.486 45.678 1.00 22.98 197 ALA A CA 1
ATOM 1503 C C . ALA A 1 199 ? -19.133 6.629 47.166 1.00 23.13 197 ALA A C 1
ATOM 1504 O O . ALA A 1 199 ? -19.727 5.945 48.004 1.00 22.44 197 ALA A O 1
ATOM 1506 N N . GLU A 1 200 ? -18.194 7.521 47.487 1.00 22.45 198 GLU A N 1
ATOM 1507 C CA . GLU A 1 200 ? -17.758 7.761 48.863 1.00 22.39 198 GLU A CA 1
ATOM 1508 C C . GLU A 1 200 ? -18.576 8.874 49.532 1.00 22.24 198 GLU A C 1
ATOM 1509 O O . GLU A 1 200 ? -18.422 10.045 49.185 1.00 22.59 198 GLU A O 1
ATOM 1515 N N . PRO A 1 201 ? -19.440 8.521 50.513 1.00 22.17 199 PRO A N 1
ATOM 1516 C CA . PRO A 1 201 ? -20.246 9.548 51.192 1.00 21.72 199 PRO A CA 1
ATOM 1517 C C . PRO A 1 201 ? -19.423 10.571 51.985 1.00 20.79 199 PRO A C 1
ATOM 1518 O O . PRO A 1 201 ? -19.895 11.681 52.215 1.00 20.34 199 PRO A O 1
ATOM 1522 N N . ARG A 1 202 ? -18.208 10.197 52.384 1.00 19.47 200 ARG A N 1
ATOM 1523 C CA . ARG A 1 202 ? -17.315 11.119 53.082 1.00 19.02 200 ARG A CA 1
ATOM 1524 C C . ARG A 1 202 ? -16.745 12.213 52.155 1.00 17.71 200 ARG A C 1
ATOM 1525 O O . ARG A 1 202 ? -16.034 13.094 52.618 1.00 17.32 200 ARG A O 1
ATOM 1533 N N . LEU A 1 203 ? -17.048 12.139 50.858 1.00 16.20 201 LEU A N 1
ATOM 1534 C CA . LEU A 1 203 ? -16.599 13.153 49.897 1.00 15.11 201 LEU A CA 1
ATOM 1535 C C . LEU A 1 203 ? -17.744 13.878 49.183 1.00 15.36 201 LEU A C 1
ATOM 1536 O O . LEU A 1 203 ? -18.751 13.261 48.818 1.00 14.69 201 LEU A O 1
ATOM 1541 N N . THR A 1 204 ? -17.579 15.188 49.001 1.00 13.96 202 THR A N 1
ATOM 1542 C CA . THR A 1 204 ? -18.408 15.969 48.088 1.00 13.77 202 THR A CA 1
ATOM 1543 C C . THR A 1 204 ? -17.472 16.479 46.991 1.00 13.48 202 THR A C 1
ATOM 1544 O O . THR A 1 204 ? -16.572 17.290 47.248 1.00 12.51 202 THR A O 1
ATOM 1548 N N . ALA A 1 205 ? -17.685 16.004 45.771 1.00 13.92 203 ALA A N 1
ATOM 1549 C CA . ALA A 1 205 ? -16.696 16.198 44.718 1.00 13.71 203 ALA A CA 1
ATOM 1550 C C . ALA A 1 205 ? -17.268 16.799 43.439 1.00 14.33 203 ALA A C 1
ATOM 1551 O O . ALA A 1 205 ? -18.456 16.670 43.145 1.00 14.28 203 ALA A O 1
ATOM 1553 N N . THR A 1 206 ? -16.392 17.456 42.686 1.00 14.75 204 THR A N 1
ATOM 1554 C CA . THR A 1 206 ? -16.693 17.916 41.341 1.00 14.92 204 THR A CA 1
ATOM 1555 C C . THR A 1 206 ? -15.423 17.768 40.511 1.00 15.20 204 THR A C 1
ATOM 1556 O O . THR A 1 206 ? -14.372 17.373 41.024 1.00 15.15 204 THR A O 1
ATOM 1560 N N . ALA A 1 207 ? -15.527 18.062 39.224 1.00 15.10 205 ALA A N 1
ATOM 1561 C CA . ALA A 1 207 ? -14.373 18.055 38.348 1.00 15.31 205 ALA A CA 1
ATOM 1562 C C . ALA A 1 207 ? -14.547 19.168 37.323 1.00 16.07 205 ALA A C 1
ATOM 1563 O O . ALA A 1 207 ? -15.681 19.465 36.916 1.00 16.40 205 ALA A O 1
ATOM 1565 N N . LEU A 1 208 ? -13.440 19.791 36.918 1.00 15.65 206 LEU A N 1
ATOM 1566 C CA . LEU A 1 208 ? -13.471 20.801 35.864 1.00 15.25 206 LEU A CA 1
ATOM 1567 C C . LEU A 1 208 ? -12.493 20.422 34.759 1.00 15.76 206 LEU A C 1
ATOM 1568 O O . LEU A 1 208 ? -11.329 20.086 35.024 1.00 13.61 206 LEU A O 1
ATOM 1573 N N . GLN A 1 209 ? -12.978 20.454 33.522 1.00 15.66 207 GLN A N 1
ATOM 1574 C CA . GLN A 1 209 ? -12.087 20.347 32.359 1.00 16.32 207 GLN A CA 1
ATOM 1575 C C . GLN A 1 209 ? -11.480 21.709 32.080 1.00 16.75 207 GLN A C 1
ATOM 1576 O O . GLN A 1 209 ? -12.168 22.738 32.163 1.00 16.57 207 GLN A O 1
ATOM 1582 N N . THR A 1 210 ? -10.193 21.724 31.737 1.00 17.52 208 THR A N 1
ATOM 1583 C CA . THR A 1 210 ? -9.480 22.964 31.504 1.00 18.77 208 THR A CA 1
ATOM 1584 C C . THR A 1 210 ? -8.805 22.943 30.132 1.00 18.82 208 THR A C 1
ATOM 1585 O O . THR A 1 210 ? -8.546 21.873 29.580 1.00 19.41 208 THR A O 1
ATOM 1589 N N . VAL A 1 211 ? -8.558 24.128 29.590 1.00 19.41 209 VAL A N 1
ATOM 1590 C CA . VAL A 1 211 ? -7.650 24.287 28.445 1.00 19.54 209 VAL A CA 1
ATOM 1591 C C . VAL A 1 211 ? -6.675 25.415 28.725 1.00 19.82 209 VAL A C 1
ATOM 1592 O O . VAL A 1 211 ? -6.820 26.139 29.712 1.00 20.29 209 VAL A O 1
ATOM 1596 N N . GLY A 1 212 ? -5.678 25.577 27.859 1.00 20.05 210 GLY A N 1
ATOM 1597 C CA . GLY A 1 212 ? -4.645 26.581 28.075 1.00 20.58 210 GLY A CA 1
ATOM 1598 C C . GLY A 1 212 ? -3.358 26.099 27.424 1.00 21.22 210 GLY A C 1
ATOM 1599 O O . GLY A 1 212 ? -3.394 25.183 26.609 1.00 20.91 210 GLY A O 1
ATOM 1600 N N . THR A 1 213 ? -2.225 26.681 27.811 1.00 22.28 211 THR A N 1
ATOM 1601 C CA . THR A 1 213 ? -0.921 26.315 27.198 1.00 23.85 211 THR A CA 1
ATOM 1602 C C . THR A 1 213 ? -0.551 24.838 27.338 1.00 24.08 211 THR A C 1
ATOM 1603 O O . THR A 1 213 ? 0.250 24.314 26.556 1.00 24.62 211 THR A O 1
ATOM 1607 N N . LYS A 1 214 ? -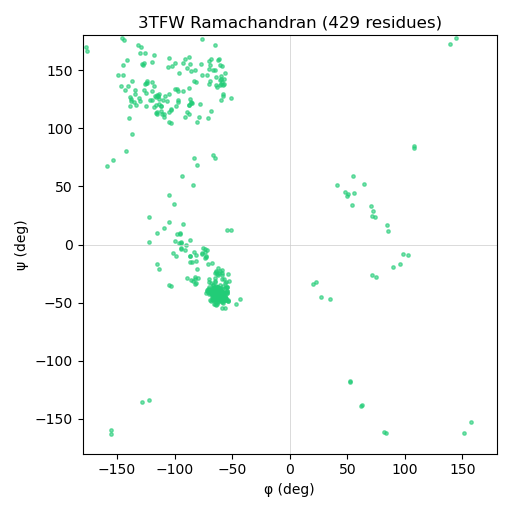1.145 24.161 28.321 1.00 24.44 212 LYS A N 1
ATOM 1608 C CA . LYS A 1 214 ? -0.858 22.753 28.564 1.00 24.18 212 LYS A CA 1
ATOM 1609 C C . LYS A 1 214 ? -1.855 21.832 27.883 1.00 23.79 212 LYS A C 1
ATOM 1610 O O . LYS A 1 214 ? -1.845 20.625 28.109 1.00 23.87 212 LYS A O 1
ATOM 1616 N N . GLY A 1 215 ? -2.701 22.403 27.031 1.00 22.81 213 GLY A N 1
ATOM 1617 C CA . GLY A 1 215 ? -3.636 21.619 26.251 1.00 21.99 213 GLY A CA 1
ATOM 1618 C C . GLY A 1 215 ? -4.905 21.292 27.015 1.00 21.35 213 GLY A C 1
ATOM 1619 O O . GLY A 1 215 ? -5.201 21.922 28.023 1.00 21.83 213 GLY A O 1
ATOM 1620 N N . TRP A 1 216 ? -5.641 20.301 26.530 1.00 20.93 214 TRP A N 1
ATOM 1621 C CA . TRP A 1 216 ? -6.908 19.894 27.131 1.00 20.69 214 TRP A CA 1
ATOM 1622 C C . TRP A 1 216 ? -6.711 18.866 28.246 1.00 20.50 214 TRP A C 1
ATOM 1623 O O . TRP A 1 216 ? -6.177 17.779 28.017 1.00 20.42 214 TRP A O 1
ATOM 1634 N N . ASP A 1 217 ? -7.153 19.217 29.451 1.00 19.84 215 ASP A N 1
ATOM 1635 C CA . ASP A 1 217 ? -7.065 18.292 30.576 1.00 19.31 215 ASP A CA 1
ATOM 1636 C C . ASP A 1 217 ? -8.131 18.631 31.610 1.00 18.55 215 ASP A C 1
ATOM 1637 O O . ASP A 1 217 ? -9.161 19.260 31.297 1.00 18.13 215 ASP A O 1
ATOM 1642 N N . GLY A 1 218 ? -7.923 18.181 32.840 1.00 17.46 216 GLY A N 1
ATOM 1643 C CA . GLY A 1 218 ? -8.908 18.448 33.877 1.00 16.80 216 GLY A CA 1
ATOM 1644 C C . GLY A 1 218 ? -8.471 17.929 35.227 1.00 16.36 216 GLY A C 1
ATOM 1645 O O . GLY A 1 218 ? -7.493 17.179 35.327 1.00 15.70 216 GLY A O 1
ATOM 1646 N N . PHE A 1 219 ? -9.219 18.319 36.256 1.00 15.53 217 PHE A N 1
ATOM 1647 C CA . PHE A 1 219 ? -8.884 17.958 37.625 1.00 15.52 217 PHE A CA 1
ATOM 1648 C C . PHE A 1 219 ? -10.140 17.719 38.470 1.00 15.56 217 PHE A C 1
ATOM 1649 O O . PHE A 1 219 ? -11.210 18.244 38.171 1.00 15.24 217 PHE A O 1
ATOM 1657 N N . THR A 1 220 ? -9.996 16.918 39.517 1.00 14.99 218 THR A N 1
ATOM 1658 C CA . THR A 1 220 ? -11.066 16.752 40.497 1.00 14.98 218 THR A CA 1
ATOM 1659 C C . THR A 1 220 ? -10.773 17.563 41.746 1.00 14.98 218 THR A C 1
ATOM 1660 O O . THR A 1 220 ? -9.613 17.844 42.070 1.00 13.91 218 THR A O 1
ATOM 1664 N N . LEU A 1 221 ? -11.840 17.936 42.443 1.00 14.61 219 LEU A N 1
ATOM 1665 C CA . LEU A 1 221 ? -11.744 18.667 43.687 1.00 15.07 219 LEU A CA 1
ATOM 1666 C C . LEU A 1 221 ? -12.778 18.040 44.604 1.00 14.72 219 LEU A C 1
ATOM 1667 O O . LEU A 1 221 ? -13.950 17.939 44.220 1.00 14.67 219 LEU A O 1
ATOM 1672 N N . ALA A 1 222 ? -12.350 17.589 45.788 1.00 13.89 220 ALA A N 1
ATOM 1673 C CA . ALA A 1 222 ? -13.254 16.892 46.713 1.00 13.45 220 ALA A CA 1
ATOM 1674 C C . ALA A 1 222 ? -13.069 17.449 48.120 1.00 13.48 220 ALA A C 1
ATOM 1675 O O . ALA A 1 222 ? -11.934 17.638 48.569 1.00 13.79 220 ALA A O 1
ATOM 1677 N N . TRP A 1 223 ? -14.188 17.736 48.778 1.00 13.35 221 TRP A N 1
ATOM 1678 C CA . TRP A 1 223 ? -14.221 18.215 50.157 1.00 14.45 221 TRP A CA 1
ATOM 1679 C C . TRP A 1 223 ? -14.559 17.010 51.030 1.00 14.88 221 TRP A C 1
ATOM 1680 O O . TRP A 1 223 ? -15.472 16.250 50.706 1.00 14.63 221 TRP A O 1
ATOM 1691 N N . VAL A 1 224 ? -13.818 16.839 52.125 1.00 15.83 222 VAL A N 1
ATOM 1692 C CA . VAL A 1 224 ? -14.048 15.736 53.049 1.00 15.88 222 VAL A CA 1
ATOM 1693 C C . VAL A 1 224 ? -15.131 16.132 54.063 1.00 16.87 222 VAL A C 1
ATOM 1694 O O . VAL A 1 224 ? -15.013 17.140 54.762 1.00 16.38 222 VAL A O 1
ATOM 1698 N N . ASN A 1 225 ? -16.197 15.340 54.095 1.00 18.73 223 ASN A N 1
ATOM 1699 C CA . ASN A 1 225 ? -17.329 15.567 55.001 1.00 20.65 223 ASN A CA 1
ATOM 1700 C C . ASN A 1 225 ? -17.070 14.924 56.350 1.00 22.33 223 ASN A C 1
ATOM 1701 O O . ASN A 1 225 ? -16.382 13.900 56.428 1.00 22.44 223 ASN A O 1
ATOM 1706 N N . ALA A 1 226 ? -17.622 15.524 57.402 1.00 24.58 224 ALA A N 1
ATOM 1707 C CA . ALA A 1 226 ? -17.668 14.896 58.729 1.00 26.70 224 ALA A CA 1
ATOM 1708 C C . ALA A 1 226 ? -18.532 13.626 58.689 1.00 28.03 224 ALA A C 1
ATOM 1709 O O . ALA A 1 226 ? -19.596 13.613 58.066 1.00 28.60 224 ALA A O 1
ATOM 1711 N N . ALA A 1 227 ? -18.061 12.566 59.345 1.00 29.62 225 ALA A N 1
ATOM 1712 C CA . ALA A 1 227 ? -18.759 11.275 59.351 1.00 30.56 225 ALA A CA 1
ATOM 1713 C C . ALA A 1 227 ? -19.937 11.282 60.322 1.00 31.01 225 ALA A C 1
ATOM 1714 O O . ALA A 1 227 ? -20.080 12.204 61.137 1.00 31.88 225 ALA A O 1
ATOM 1716 N N . HIS B 1 7 ? 26.296 29.599 39.819 1.00 35.25 5 HIS B N 1
ATOM 1717 C CA . HIS B 1 7 ? 26.965 30.786 39.212 1.00 35.54 5 HIS B CA 1
ATOM 1718 C C . HIS B 1 7 ? 27.429 30.485 37.787 1.00 34.73 5 HIS B C 1
ATOM 1719 O O . HIS B 1 7 ? 27.085 31.224 36.863 1.00 34.80 5 HIS B O 1
ATOM 1734 N N . GLN B 1 9 ? 26.559 28.089 35.688 1.00 31.13 7 GLN B N 1
ATOM 1735 C CA . GLN B 1 9 ? 25.435 27.824 34.781 1.00 29.49 7 GLN B CA 1
ATOM 1736 C C . GLN B 1 9 ? 24.791 29.118 34.299 1.00 28.96 7 GLN B C 1
ATOM 1737 O O . GLN B 1 9 ? 24.517 29.275 33.111 1.00 28.47 7 GLN B O 1
ATOM 1743 N N . GLN B 1 10 ? 24.564 30.051 35.219 1.00 28.13 8 GLN B N 1
ATOM 1744 C CA . GLN B 1 10 ? 23.988 31.337 34.865 1.00 27.91 8 GLN B CA 1
ATOM 1745 C C . GLN B 1 10 ? 24.867 32.102 33.863 1.00 27.03 8 GLN B C 1
ATOM 1746 O O . GLN B 1 10 ? 24.349 32.814 33.008 1.00 26.10 8 GLN B O 1
ATOM 1752 N N . GLN B 1 11 ? 26.187 31.956 33.976 1.00 26.50 9 GLN B N 1
ATOM 1753 C CA . GLN B 1 11 ? 27.097 32.541 32.980 1.00 26.33 9 GLN B CA 1
ATOM 1754 C C . GLN B 1 11 ? 26.939 31.845 31.622 1.00 24.99 9 GLN B C 1
ATOM 1755 O O . GLN B 1 11 ? 26.849 32.510 30.597 1.00 24.68 9 GLN B O 1
ATOM 1761 N N . TRP B 1 12 ? 26.886 30.516 31.626 1.00 24.51 10 TRP B N 1
ATOM 1762 C CA . TRP B 1 12 ? 26.724 29.763 30.379 1.00 23.67 10 TRP B CA 1
ATOM 1763 C C . TRP B 1 12 ? 25.419 30.124 29.696 1.00 23.33 10 TRP B C 1
ATOM 1764 O O . TRP B 1 12 ? 25.372 30.263 28.467 1.00 22.50 10 TRP B O 1
ATOM 1775 N N . SER B 1 13 ? 24.366 30.290 30.502 1.00 22.45 11 SER B N 1
ATOM 1776 C CA . SER B 1 13 ? 23.058 30.669 29.983 1.00 22.14 11 SER B CA 1
ATOM 1777 C C . SER B 1 13 ? 23.035 32.071 29.410 1.00 21.63 11 SER B C 1
ATOM 1778 O O . SER B 1 13 ? 22.465 32.284 28.344 1.00 21.25 11 SER B O 1
ATOM 1781 N N . ALA B 1 14 ? 23.657 33.022 30.109 1.00 21.40 12 ALA B N 1
ATOM 1782 C CA . ALA B 1 14 ? 23.721 34.399 29.624 1.00 21.08 12 ALA B CA 1
ATOM 1783 C C . ALA B 1 14 ? 24.504 34.492 28.314 1.00 20.68 12 ALA B C 1
ATOM 1784 O O . ALA B 1 14 ? 24.120 35.251 27.421 1.00 20.73 12 ALA B O 1
ATOM 1786 N N . VAL B 1 15 ? 25.594 33.728 28.208 1.00 20.34 13 VAL B N 1
ATOM 1787 C CA . VAL B 1 15 ? 26.416 33.745 26.998 1.00 20.23 13 VAL B CA 1
ATOM 1788 C C . VAL B 1 15 ? 25.620 33.148 25.821 1.00 20.25 13 VAL B C 1
ATOM 1789 O O . VAL B 1 15 ? 25.599 33.712 24.728 1.00 20.36 13 VAL B O 1
ATOM 1793 N N . ASP B 1 16 ? 24.950 32.030 26.065 1.00 20.52 14 ASP B N 1
ATOM 1794 C CA . ASP B 1 16 ? 24.077 31.415 25.049 1.00 20.96 14 ASP B CA 1
ATOM 1795 C C . ASP B 1 16 ? 22.967 32.370 24.608 1.00 21.22 14 ASP B C 1
ATOM 1796 O O . ASP B 1 16 ? 22.695 32.515 23.408 1.00 20.32 14 ASP B O 1
ATOM 1801 N N . ASN B 1 17 ? 22.323 33.027 25.574 1.00 21.48 15 ASN B N 1
ATOM 1802 C CA . ASN B 1 17 ? 21.233 33.940 25.255 1.00 22.11 15 ASN B CA 1
ATOM 1803 C C . ASN B 1 17 ? 21.727 35.059 24.341 1.00 21.71 15 ASN B C 1
ATOM 1804 O O . ASN B 1 17 ? 21.043 35.432 23.390 1.00 21.62 15 ASN B O 1
ATOM 1809 N N . TYR B 1 18 ? 22.917 35.581 24.638 1.00 21.21 16 TYR B N 1
ATOM 1810 C CA . TYR B 1 18 ? 23.520 36.643 23.827 1.00 20.95 16 TYR B CA 1
ATOM 1811 C C . TYR B 1 18 ? 23.844 36.168 22.408 1.00 20.15 16 TYR B C 1
ATOM 1812 O O . TYR B 1 18 ? 23.452 36.808 21.422 1.00 20.17 16 TYR B O 1
ATOM 1821 N N . LEU B 1 19 ? 24.543 35.042 22.315 1.00 19.65 17 LEU B N 1
ATOM 1822 C CA . LEU B 1 19 ? 25.012 34.517 21.025 1.00 19.14 17 LEU B CA 1
ATOM 1823 C C . LEU B 1 19 ? 23.853 34.140 20.110 1.00 18.81 17 LEU B C 1
ATOM 1824 O O . LEU B 1 19 ? 23.859 34.462 18.917 1.00 18.57 17 LEU B O 1
ATOM 1829 N N . ILE B 1 20 ? 22.866 33.455 20.679 1.00 18.64 18 ILE B N 1
ATOM 1830 C CA . ILE B 1 20 ? 21.685 33.006 19.923 1.00 19.06 18 ILE B CA 1
ATOM 1831 C C . ILE B 1 20 ? 20.843 34.181 19.427 1.00 19.29 18 ILE B C 1
ATOM 1832 O O . ILE B 1 20 ? 20.473 34.231 18.259 1.00 18.40 18 ILE B O 1
ATOM 1837 N N . LYS B 1 21 ? 20.568 35.141 20.309 1.00 19.67 19 LYS B N 1
ATOM 1838 C CA . LYS B 1 21 ? 19.842 36.340 19.922 1.00 19.90 19 LYS B CA 1
ATOM 1839 C C . LYS B 1 21 ? 20.585 37.123 18.831 1.00 19.44 19 LYS B C 1
ATOM 1840 O O . LYS B 1 21 ? 19.955 37.650 17.919 1.00 18.77 19 LYS B O 1
ATOM 1846 N N . ALA B 1 22 ? 21.915 37.178 18.926 1.00 18.97 20 ALA B N 1
ATOM 1847 C CA . ALA B 1 22 ? 22.737 37.904 17.952 1.00 18.54 20 ALA B CA 1
ATOM 1848 C C . ALA B 1 22 ? 22.775 37.196 16.600 1.00 18.20 20 ALA B C 1
ATOM 1849 O O . ALA B 1 22 ? 22.723 37.854 15.554 1.00 18.01 20 ALA B O 1
ATOM 1851 N N . LEU B 1 23 ? 22.834 35.863 16.617 1.00 17.28 21 LEU B N 1
ATOM 1852 C CA . LEU B 1 23 ? 23.167 35.104 15.399 1.00 17.38 21 LEU B CA 1
ATOM 1853 C C . LEU B 1 23 ? 22.016 34.425 14.675 1.00 17.34 21 LEU B C 1
ATOM 1854 O O . LEU B 1 23 ? 22.005 34.358 13.443 1.00 17.77 21 LEU B O 1
ATOM 1859 N N . ILE B 1 24 ? 21.049 33.935 15.440 1.00 17.67 22 ILE B N 1
ATOM 1860 C CA . ILE B 1 24 ? 20.036 33.041 14.899 1.00 18.23 22 ILE B CA 1
ATOM 1861 C C . ILE B 1 24 ? 18.678 33.759 14.895 1.00 18.46 22 ILE B C 1
ATOM 1862 O O . ILE B 1 24 ? 18.196 34.176 15.950 1.00 17.46 22 ILE B O 1
ATOM 1867 N N . PRO B 1 25 ? 18.082 33.927 13.704 1.00 18.94 23 PRO B N 1
ATOM 1868 C CA . PRO B 1 25 ? 16.792 34.605 13.574 1.00 19.81 23 PRO B CA 1
ATOM 1869 C C . PRO B 1 25 ? 15.696 33.904 14.373 1.00 19.90 23 PRO B C 1
ATOM 1870 O O . PRO B 1 25 ? 15.679 32.680 14.430 1.00 19.01 23 PRO B O 1
ATOM 1874 N N . GLY B 1 26 ? 14.791 34.681 14.972 1.00 20.86 24 GLY B N 1
ATOM 1875 C CA . GLY B 1 26 ? 13.619 34.122 15.660 1.00 21.67 24 GLY B CA 1
ATOM 1876 C C . GLY B 1 26 ? 12.797 33.269 14.708 1.00 22.50 24 GLY B C 1
ATOM 1877 O O . GLY B 1 26 ? 12.663 33.597 13.517 1.00 22.92 24 GLY B O 1
ATOM 1878 N N . ASP B 1 27 ? 12.260 32.168 15.220 1.00 22.96 25 ASP B N 1
ATOM 1879 C CA . ASP B 1 27 ? 11.496 31.234 14.394 1.00 23.90 25 ASP B CA 1
ATOM 1880 C C . ASP B 1 27 ? 10.236 30.777 15.114 1.00 23.69 25 ASP B C 1
ATOM 1881 O O . ASP B 1 27 ? 10.292 29.823 15.894 1.00 23.62 25 ASP B O 1
ATOM 1886 N N . PRO B 1 28 ? 9.097 31.446 14.841 1.00 23.92 26 PRO B N 1
ATOM 1887 C CA . PRO B 1 28 ? 7.832 31.161 15.524 1.00 24.03 26 PRO B CA 1
ATOM 1888 C C . PRO B 1 28 ? 7.412 29.699 15.399 1.00 23.59 26 PRO B C 1
ATOM 1889 O O . PRO B 1 28 ? 6.823 29.148 16.327 1.00 23.56 26 PRO B O 1
ATOM 1893 N N . VAL B 1 29 ? 7.734 29.072 14.269 1.00 23.37 27 VAL B N 1
ATOM 1894 C CA . VAL B 1 29 ? 7.370 27.672 14.037 1.00 23.43 27 VAL B CA 1
ATOM 1895 C C . VAL B 1 29 ? 8.148 26.724 14.954 1.00 22.72 27 VAL B C 1
ATOM 1896 O O . VAL B 1 29 ? 7.572 25.834 15.590 1.00 21.78 27 VAL B O 1
ATOM 1900 N N . LEU B 1 30 ? 9.459 26.914 15.017 1.00 22.43 28 LEU B N 1
ATOM 1901 C CA . LEU B 1 30 ? 10.282 26.136 15.942 1.00 22.53 28 LEU B CA 1
ATOM 1902 C C . LEU B 1 30 ? 9.877 26.360 17.390 1.00 22.23 28 LEU B C 1
ATOM 1903 O O . LEU B 1 30 ? 9.864 25.411 18.171 1.00 21.63 28 LEU B O 1
ATOM 1908 N N . ASP B 1 31 ? 9.528 27.605 17.736 1.00 22.84 29 ASP B N 1
ATOM 1909 C CA . ASP B 1 31 ? 8.996 27.916 19.074 1.00 23.68 29 ASP B CA 1
ATOM 1910 C C . ASP B 1 31 ? 7.796 27.014 19.375 1.00 23.72 29 ASP B C 1
ATOM 1911 O O . ASP B 1 31 ? 7.708 26.415 20.453 1.00 23.60 29 ASP B O 1
ATOM 1916 N N . ARG B 1 32 ? 6.880 26.928 18.409 1.00 23.37 30 ARG B N 1
ATOM 1917 C CA . ARG B 1 32 ? 5.668 26.127 18.553 1.00 23.52 30 ARG B CA 1
ATOM 1918 C C . ARG B 1 32 ? 5.968 24.637 18.659 1.00 22.53 30 ARG B C 1
ATOM 1919 O O . ARG B 1 32 ? 5.301 23.928 19.407 1.00 22.18 30 ARG B O 1
ATOM 1927 N N . VAL B 1 33 ? 6.960 24.156 17.908 1.00 21.17 31 VAL B N 1
ATOM 1928 C CA . VAL B 1 33 ? 7.363 22.753 18.018 1.00 20.68 31 VAL B CA 1
ATOM 1929 C C . VAL B 1 33 ? 7.773 22.432 19.469 1.00 20.43 31 VAL B C 1
ATOM 1930 O O . VAL B 1 33 ? 7.336 21.424 20.035 1.00 20.02 31 VAL B O 1
ATOM 1934 N N . LEU B 1 34 ? 8.600 23.299 20.048 1.00 20.36 32 LEU B N 1
ATOM 1935 C CA . LEU B 1 34 ? 9.077 23.117 21.422 1.00 21.39 32 LEU B CA 1
ATOM 1936 C C . LEU B 1 34 ? 7.900 23.161 22.403 1.00 22.16 32 LEU B C 1
ATOM 1937 O O . LEU B 1 34 ? 7.796 22.311 23.287 1.00 22.44 32 LEU B O 1
ATOM 1942 N N . GLU B 1 35 ? 7.009 24.134 22.218 1.00 23.27 33 GLU B N 1
ATOM 1943 C CA . GLU B 1 35 ? 5.786 24.234 23.034 1.00 24.37 33 GLU B CA 1
ATOM 1944 C C . GLU B 1 35 ? 4.910 22.982 22.919 1.00 24.19 33 GLU B C 1
ATOM 1945 O O . GLU B 1 35 ? 4.321 22.542 23.908 1.00 24.14 33 GLU B O 1
ATOM 1951 N N . ASN B 1 36 ? 4.830 22.412 21.712 1.00 23.02 34 ASN B N 1
ATOM 1952 C CA . ASN B 1 36 ? 4.125 21.150 21.501 1.00 22.51 34 ASN B CA 1
ATOM 1953 C C . ASN B 1 36 ? 4.771 19.985 22.255 1.00 21.84 34 ASN B C 1
ATOM 1954 O O . ASN B 1 36 ? 4.073 19.145 22.843 1.00 21.39 34 ASN B O 1
ATOM 1959 N N . ASN B 1 37 ? 6.103 19.924 22.243 1.00 20.44 35 ASN B N 1
ATOM 1960 C CA . ASN B 1 37 ? 6.807 18.867 22.969 1.00 20.65 35 ASN B CA 1
ATOM 1961 C C . ASN B 1 37 ? 6.525 18.906 24.467 1.00 20.78 35 ASN B C 1
ATOM 1962 O O . ASN B 1 37 ? 6.292 17.868 25.080 1.00 20.77 35 ASN B O 1
ATOM 1967 N N . HIS B 1 38 ? 6.539 20.111 25.024 1.00 21.40 36 HIS B N 1
ATOM 1968 C CA . HIS B 1 38 ? 6.267 20.324 26.445 1.00 23.07 36 HIS B CA 1
ATOM 1969 C C . HIS B 1 38 ? 4.825 19.941 26.804 1.00 23.05 36 HIS B C 1
ATOM 1970 O O . HIS B 1 38 ? 4.582 19.305 27.826 1.00 23.19 36 HIS B O 1
ATOM 1977 N N . ARG B 1 39 ? 3.889 20.299 25.927 1.00 23.44 37 ARG B N 1
ATOM 1978 C CA . ARG B 1 39 ? 2.459 19.999 26.097 1.00 23.83 37 ARG B CA 1
ATOM 1979 C C . ARG B 1 39 ? 2.204 18.497 26.165 1.00 23.84 37 ARG B C 1
ATOM 1980 O O . ARG B 1 39 ? 1.411 18.031 26.986 1.00 24.05 37 ARG B O 1
ATOM 1988 N N . ALA B 1 40 ? 2.899 17.742 25.318 1.00 22.56 38 ALA B N 1
ATOM 1989 C CA . ALA B 1 40 ? 2.816 16.295 25.329 1.00 22.57 38 ALA B CA 1
ATOM 1990 C C . ALA B 1 40 ? 3.572 15.654 26.499 1.00 22.33 38 ALA B C 1
ATOM 1991 O O . ALA B 1 40 ? 3.534 14.443 26.654 1.00 22.98 38 ALA B O 1
ATOM 1993 N N . GLY B 1 41 ? 4.253 16.463 27.308 1.00 22.07 39 GLY B N 1
ATOM 1994 C CA . GLY B 1 41 ? 5.002 15.958 28.461 1.00 21.55 39 GLY B CA 1
ATOM 1995 C C . GLY B 1 41 ? 6.257 15.183 28.102 1.00 21.45 39 GLY B C 1
ATOM 1996 O O . GLY B 1 41 ? 6.712 14.338 28.874 1.00 20.88 39 GLY B O 1
ATOM 1997 N N . LEU B 1 42 ? 6.820 15.450 26.922 1.00 21.00 40 LEU B N 1
ATOM 1998 C CA . LEU B 1 42 ? 8.055 14.786 26.523 1.00 21.16 40 LEU B CA 1
ATOM 1999 C C . LEU B 1 42 ? 9.203 15.188 27.442 1.00 20.77 40 LEU B C 1
ATOM 2000 O O . LEU B 1 42 ? 9.206 16.303 27.969 1.00 20.61 40 LEU B O 1
ATOM 2005 N N . PRO B 1 43 ? 10.176 14.281 27.637 1.00 21.37 41 PRO B N 1
ATOM 2006 C CA . PRO B 1 43 ? 11.401 14.677 28.324 1.00 21.43 41 PRO B CA 1
ATOM 2007 C C . PRO B 1 43 ? 12.037 15.824 27.564 1.00 21.63 41 PRO B C 1
ATOM 2008 O O . PRO B 1 43 ? 12.051 15.818 26.320 1.00 20.87 41 PRO B O 1
ATOM 2012 N N . ALA B 1 44 ? 12.515 16.823 28.290 1.00 21.43 42 ALA B N 1
ATOM 2013 C CA . ALA B 1 44 ? 13.064 18.006 27.635 1.00 22.42 42 ALA B CA 1
ATOM 2014 C C . ALA B 1 44 ? 14.502 17.746 27.165 1.00 22.64 42 ALA B C 1
ATOM 2015 O O . ALA B 1 44 ? 15.454 18.317 27.695 1.00 23.11 42 ALA B O 1
ATOM 2017 N N . HIS B 1 45 ? 14.641 16.872 26.170 1.00 22.87 43 HIS B N 1
ATOM 2018 C CA . HIS B 1 45 ? 15.957 16.516 25.622 1.00 23.81 43 HIS B CA 1
ATOM 2019 C C . HIS B 1 45 ? 16.230 17.158 24.259 1.00 23.52 43 HIS B C 1
ATOM 2020 O O . HIS B 1 45 ? 17.100 16.689 23.525 1.00 23.93 43 HIS B O 1
ATOM 2027 N N . ASP B 1 46 ? 15.492 18.213 23.918 1.00 23.46 44 ASP B N 1
ATOM 2028 C CA . ASP B 1 46 ? 15.677 18.895 22.632 1.00 23.47 44 ASP B CA 1
ATOM 2029 C C . ASP B 1 46 ? 17.016 19.619 22.627 1.00 22.88 44 ASP B C 1
ATOM 2030 O O . ASP B 1 46 ? 17.401 20.216 23.631 1.00 22.42 44 ASP B O 1
ATOM 2035 N N . VAL B 1 47 ? 17.710 19.592 21.494 1.00 22.07 45 VAL B N 1
ATOM 2036 C CA . VAL B 1 47 ? 18.935 20.381 21.362 1.00 21.16 45 VAL B CA 1
ATOM 2037 C C . VAL B 1 47 ? 18.630 21.870 21.530 1.00 20.40 45 VAL B C 1
ATOM 2038 O O . VAL B 1 47 ? 17.504 22.318 21.285 1.00 20.31 45 VAL B O 1
ATOM 2042 N N . ALA B 1 48 ? 19.635 22.633 21.962 1.00 19.37 46 ALA B N 1
ATOM 2043 C CA . ALA B 1 48 ? 19.550 24.083 21.981 1.00 18.20 46 ALA B CA 1
ATOM 2044 C C . ALA B 1 48 ? 19.532 24.601 20.540 1.00 17.71 46 ALA B C 1
ATOM 2045 O O . ALA B 1 48 ? 19.966 23.890 19.624 1.00 16.91 46 ALA B O 1
ATOM 2047 N N . ALA B 1 49 ? 19.050 25.829 20.343 1.00 16.47 47 ALA B N 1
ATOM 2048 C CA . ALA B 1 49 ? 18.912 26.396 18.984 1.00 16.00 47 ALA B CA 1
ATOM 2049 C C . ALA B 1 49 ? 20.253 26.562 18.241 1.00 15.72 47 ALA B C 1
ATOM 2050 O O . ALA B 1 49 ? 20.328 26.364 17.020 1.00 14.73 47 ALA B O 1
ATOM 2052 N N . ASN B 1 50 ? 21.306 26.927 18.978 1.00 15.83 48 ASN B N 1
ATOM 2053 C CA . ASN B 1 50 ? 22.660 26.955 18.399 1.00 14.98 48 ASN B CA 1
ATOM 2054 C C . ASN B 1 50 ? 23.174 25.578 17.989 1.00 14.84 48 ASN B C 1
ATOM 2055 O O . ASN B 1 50 ? 23.926 25.466 17.018 1.00 14.11 48 ASN B O 1
ATOM 2060 N N . GLN B 1 51 ? 22.760 24.533 18.708 1.00 14.26 49 GLN B N 1
ATOM 2061 C CA . GLN B 1 51 ? 23.102 23.160 18.336 1.00 15.09 49 GLN B CA 1
ATOM 2062 C C . GLN B 1 51 ? 22.316 22.742 17.104 1.00 14.45 49 GLN B C 1
ATOM 2063 O O . GLN B 1 51 ? 22.859 22.105 16.196 1.00 13.93 49 GLN B O 1
ATOM 2069 N N . GLY B 1 52 ? 21.035 23.108 17.071 1.00 14.07 50 GLY B N 1
ATOM 2070 C CA . GLY B 1 52 ? 20.206 22.864 15.881 1.00 13.66 50 GLY B CA 1
ATOM 2071 C C . GLY B 1 52 ? 20.791 23.507 14.625 1.00 13.23 50 GLY B C 1
ATOM 2072 O O . GLY B 1 52 ? 20.904 22.855 13.580 1.00 13.50 50 GLY B O 1
ATOM 2073 N N . GLN B 1 53 ? 21.174 24.777 14.732 1.00 12.67 51 GLN B N 1
ATOM 2074 C CA . GLN B 1 53 ? 21.800 25.496 13.621 1.00 12.79 51 GLN B CA 1
ATOM 2075 C C . GLN B 1 53 ? 23.123 24.843 13.215 1.00 12.59 51 GLN B C 1
ATOM 2076 O O . GLN B 1 53 ? 23.459 24.781 12.040 1.00 12.90 51 GLN B O 1
ATOM 2082 N N . PHE B 1 54 ? 23.870 24.349 14.189 1.00 12.83 52 PHE B N 1
ATOM 2083 C CA . PHE B 1 54 ? 25.081 23.576 13.894 1.00 13.79 52 PHE B CA 1
ATOM 2084 C C . PHE B 1 54 ? 24.767 22.348 13.014 1.00 13.96 52 PHE B C 1
ATOM 2085 O O . PHE B 1 54 ? 25.387 22.148 11.961 1.00 13.76 52 PHE B O 1
ATOM 2093 N N . LEU B 1 55 ? 23.776 21.559 13.415 1.00 13.72 53 LEU B N 1
ATOM 2094 C CA . LEU B 1 55 ? 23.371 20.384 12.628 1.00 14.09 53 LEU B CA 1
ATOM 2095 C C . LEU B 1 55 ? 22.956 20.783 11.215 1.00 13.96 53 LEU B C 1
ATOM 2096 O O . LEU B 1 55 ? 23.308 20.105 10.238 1.00 13.90 53 LEU B O 1
ATOM 2101 N N . ALA B 1 56 ? 22.231 21.892 11.108 1.00 13.63 54 ALA B N 1
ATOM 2102 C CA . ALA B 1 56 ? 21.803 22.388 9.799 1.00 13.91 54 ALA B CA 1
ATOM 2103 C C . ALA B 1 56 ? 23.011 22.727 8.915 1.00 14.04 54 ALA B C 1
ATOM 2104 O O . ALA B 1 56 ? 23.017 22.421 7.714 1.00 13.69 54 ALA B O 1
ATOM 2106 N N . LEU B 1 57 ? 24.022 23.362 9.503 1.00 13.64 55 LEU B N 1
ATOM 2107 C CA . LEU B 1 57 ? 25.270 23.635 8.775 1.00 14.58 55 LEU B CA 1
ATOM 2108 C C . LEU B 1 57 ? 25.999 22.360 8.334 1.00 14.59 55 LEU B C 1
ATOM 2109 O O . LEU B 1 57 ? 26.588 22.326 7.252 1.00 14.94 55 LEU B O 1
ATOM 2114 N N . LEU B 1 58 ? 25.958 21.320 9.158 1.00 14.62 56 LEU B N 1
ATOM 2115 C CA . LEU B 1 58 ? 26.528 20.017 8.778 1.00 14.83 56 LEU B CA 1
ATOM 2116 C C . LEU B 1 58 ? 25.837 19.399 7.558 1.00 15.29 56 LEU B C 1
ATOM 2117 O O . LEU B 1 58 ? 26.495 18.779 6.705 1.00 14.56 56 LEU B O 1
ATOM 2122 N N . VAL B 1 59 ? 24.520 19.569 7.472 1.00 14.86 57 VAL B N 1
ATOM 2123 C CA . VAL B 1 59 ? 23.768 19.163 6.282 1.00 15.08 57 VAL B CA 1
ATOM 2124 C C . VAL B 1 59 ? 24.272 19.913 5.037 1.00 15.78 57 VAL B C 1
ATOM 2125 O O . VAL B 1 59 ? 24.439 19.316 3.966 1.00 16.23 57 VAL B O 1
ATOM 2129 N N . ARG B 1 60 ? 24.522 21.212 5.185 1.00 15.83 58 ARG B N 1
ATOM 2130 C CA . ARG B 1 60 ? 25.030 22.027 4.080 1.00 16.46 58 ARG B CA 1
ATOM 2131 C C . ARG B 1 60 ? 26.448 21.612 3.720 1.00 17.04 58 ARG B C 1
ATOM 2132 O O . ARG B 1 60 ? 26.766 21.428 2.547 1.00 17.18 58 ARG B O 1
ATOM 2140 N N . LEU B 1 61 ? 27.288 21.457 4.736 1.00 17.61 59 LEU B N 1
ATOM 2141 C CA . LEU B 1 61 ? 28.681 21.028 4.546 1.00 18.77 59 LEU B CA 1
ATOM 2142 C C . LEU B 1 61 ? 28.820 19.653 3.876 1.00 19.28 59 LEU B C 1
ATOM 2143 O O . LEU B 1 61 ? 29.640 19.493 2.975 1.00 20.32 59 LEU B O 1
ATOM 2148 N N . THR B 1 62 ? 28.032 18.666 4.302 1.00 18.85 60 THR B N 1
ATOM 2149 C CA . THR B 1 62 ? 28.055 17.346 3.641 1.00 18.75 60 THR B CA 1
ATOM 2150 C C . THR B 1 62 ? 27.305 17.338 2.303 1.00 18.67 60 THR B C 1
ATOM 2151 O O . THR B 1 62 ? 27.342 16.338 1.588 1.00 18.97 60 THR B O 1
ATOM 2155 N N . GLN B 1 63 ? 26.612 18.432 1.975 1.00 18.23 61 GLN B N 1
ATOM 2156 C CA . GLN B 1 63 ? 25.704 18.462 0.814 1.00 18.90 61 GLN B CA 1
ATOM 2157 C C . GLN B 1 63 ? 24.791 17.220 0.837 1.00 18.41 61 GLN B C 1
ATOM 2158 O O . GLN B 1 63 ? 24.585 16.548 -0.186 1.00 17.80 61 GLN B O 1
ATOM 2164 N N . ALA B 1 64 ? 24.251 16.930 2.024 1.00 17.66 62 ALA B N 1
ATOM 2165 C CA . ALA B 1 64 ? 23.488 15.701 2.254 1.00 17.74 62 ALA B CA 1
ATOM 2166 C C . ALA B 1 64 ? 22.216 15.611 1.425 1.00 17.65 62 ALA B C 1
ATOM 2167 O O . ALA B 1 64 ? 21.453 16.575 1.326 1.00 16.99 62 ALA B O 1
ATOM 2169 N N . LYS B 1 65 ? 22.005 14.431 0.851 1.00 17.67 63 LYS B N 1
ATOM 2170 C CA . LYS B 1 65 ? 20.764 14.086 0.160 1.00 18.33 63 LYS B CA 1
ATOM 2171 C C . LYS B 1 65 ? 20.019 12.988 0.921 1.00 17.52 63 LYS B C 1
ATOM 2172 O O . LYS B 1 65 ? 18.818 12.796 0.722 1.00 17.65 63 LYS B O 1
ATOM 2178 N N . ARG B 1 66 ? 20.750 12.254 1.759 1.00 16.88 64 ARG B N 1
ATOM 2179 C CA . ARG B 1 66 ? 20.195 11.169 2.567 1.00 16.05 64 ARG B CA 1
ATOM 2180 C C . ARG B 1 66 ? 20.725 11.281 3.988 1.00 15.96 64 ARG B C 1
ATOM 2181 O O . ARG B 1 66 ? 21.941 11.288 4.214 1.00 15.63 64 ARG B O 1
ATOM 2189 N N . ILE B 1 67 ? 19.812 11.389 4.948 1.00 14.89 65 ILE B N 1
ATOM 2190 C CA . ILE B 1 67 ? 20.194 11.540 6.353 1.00 14.32 65 ILE B CA 1
ATOM 2191 C C . ILE B 1 67 ? 19.533 10.419 7.161 1.00 14.94 65 ILE B C 1
ATOM 2192 O O . ILE B 1 67 ? 18.384 10.070 6.906 1.00 14.82 65 ILE B O 1
ATOM 2197 N N . LEU B 1 68 ? 20.254 9.861 8.125 1.00 15.02 66 LEU B N 1
ATOM 2198 C CA . LEU B 1 68 ? 19.651 8.920 9.056 1.00 15.97 66 LEU B CA 1
ATOM 2199 C C . LEU B 1 68 ? 19.739 9.510 10.458 1.00 16.70 66 LEU B C 1
ATOM 2200 O O . LEU B 1 68 ? 20.813 9.933 10.896 1.00 17.32 66 LEU B O 1
ATOM 2205 N N . GLU B 1 69 ? 18.605 9.569 11.144 1.00 16.84 67 GLU B N 1
ATOM 2206 C CA . GLU B 1 69 ? 18.580 10.021 12.535 1.00 17.60 67 GLU B CA 1
ATOM 2207 C C . GLU B 1 69 ? 18.035 8.897 13.402 1.00 17.95 67 GLU B C 1
ATOM 2208 O O . GLU B 1 69 ? 16.941 8.395 13.159 1.00 17.70 67 GLU B O 1
ATOM 2214 N N . ILE B 1 70 ? 18.800 8.505 14.415 1.00 19.06 68 ILE B N 1
ATOM 2215 C CA . ILE B 1 70 ? 18.358 7.464 15.336 1.00 19.67 68 ILE B CA 1
ATOM 2216 C C . ILE B 1 70 ? 17.945 8.133 16.650 1.00 19.99 68 ILE B C 1
ATOM 2217 O O . ILE B 1 70 ? 18.796 8.593 17.410 1.00 20.73 68 ILE B O 1
ATOM 2222 N N . GLY B 1 71 ? 16.635 8.216 16.890 1.00 20.27 69 GLY B N 1
ATOM 2223 C CA . GLY B 1 71 ? 16.103 8.933 18.054 1.00 20.76 69 GLY B CA 1
ATOM 2224 C C . GLY B 1 71 ? 15.430 10.246 17.684 1.00 20.85 69 GLY B C 1
ATOM 2225 O O . GLY B 1 71 ? 16.030 11.304 17.774 1.00 20.99 69 GLY B O 1
ATOM 2226 N N . THR B 1 72 ? 14.167 10.171 17.280 1.00 20.65 70 THR B N 1
ATOM 2227 C CA . THR B 1 72 ? 13.395 11.335 16.837 1.00 20.20 70 THR B CA 1
ATOM 2228 C C . THR B 1 72 ? 12.976 12.313 17.953 1.00 20.35 70 THR B C 1
ATOM 2229 O O . THR B 1 72 ? 13.029 13.539 17.772 1.00 19.52 70 THR B O 1
ATOM 2233 N N . LEU B 1 73 ? 12.582 11.771 19.106 1.00 20.74 71 LEU B N 1
ATOM 2234 C CA . LEU B 1 73 ? 11.891 12.544 20.155 1.00 21.06 71 LEU B CA 1
ATOM 2235 C C . LEU B 1 73 ? 10.676 13.301 19.581 1.00 20.61 71 LEU B C 1
ATOM 2236 O O . LEU B 1 73 ? 9.749 12.670 19.073 1.00 21.13 71 LEU B O 1
ATOM 2241 N N . GLY B 1 74 ? 10.691 14.630 19.644 1.00 19.69 72 GLY B N 1
ATOM 2242 C CA . GLY B 1 74 ? 9.609 15.449 19.097 1.00 19.26 72 GLY B CA 1
ATOM 2243 C C . GLY B 1 74 ? 9.859 15.970 17.690 1.00 18.50 72 GLY B C 1
ATOM 2244 O O . GLY B 1 74 ? 9.038 16.703 17.138 1.00 18.28 72 GLY B O 1
ATOM 2245 N N . GLY B 1 75 ? 11.004 15.600 17.118 1.00 18.14 73 GLY B N 1
ATOM 2246 C CA . GLY B 1 75 ? 11.359 16.019 15.767 1.00 16.80 73 GLY B CA 1
ATOM 2247 C C . GLY B 1 75 ? 12.040 17.370 15.654 1.00 16.76 73 GLY B C 1
ATOM 2248 O O . GLY B 1 75 ? 12.202 17.887 14.547 1.00 15.60 73 GLY B O 1
ATOM 2249 N N . TYR B 1 76 ? 12.461 17.945 16.786 1.00 16.15 74 TYR B N 1
ATOM 2250 C CA . TYR B 1 76 ? 13.039 19.289 16.776 1.00 16.07 74 TYR B CA 1
ATOM 2251 C C . TYR B 1 76 ? 14.340 19.338 15.972 1.00 15.74 74 TYR B C 1
ATOM 2252 O O . TYR B 1 76 ? 14.503 20.178 15.088 1.00 16.57 74 TYR B O 1
ATOM 2261 N N . SER B 1 77 ? 15.261 18.442 16.280 1.00 16.27 75 SER B N 1
ATOM 2262 C CA . SER B 1 77 ? 16.488 18.339 15.501 1.00 16.31 75 SER B CA 1
ATOM 2263 C C . SER B 1 77 ? 16.199 17.861 14.064 1.00 15.27 75 SER B C 1
ATOM 2264 O O . SER B 1 77 ? 16.854 18.308 13.127 1.00 14.08 75 SER B O 1
ATOM 2267 N N . THR B 1 78 ? 15.209 16.977 13.904 1.00 14.49 76 THR B N 1
ATOM 2268 C CA . THR B 1 78 ? 14.795 16.492 12.579 1.00 14.07 76 THR B CA 1
ATOM 2269 C C . THR B 1 78 ? 14.445 17.664 11.673 1.00 13.19 76 THR B C 1
ATOM 2270 O O . THR B 1 78 ? 14.860 17.700 10.519 1.00 13.53 76 THR B O 1
ATOM 2274 N N . ILE B 1 79 ? 13.671 18.618 12.195 1.00 12.94 77 ILE B N 1
ATOM 2275 C CA . ILE B 1 79 ? 13.303 19.817 11.432 1.00 12.79 77 ILE B CA 1
ATOM 2276 C C . ILE B 1 79 ? 14.518 20.674 11.038 1.00 12.99 77 ILE B C 1
ATOM 2277 O O . ILE B 1 79 ? 14.661 21.073 9.867 1.00 12.30 77 ILE B O 1
ATOM 2282 N N . TRP B 1 80 ? 15.396 20.960 12.002 1.00 12.89 78 TRP B N 1
ATOM 2283 C CA . TRP B 1 80 ? 16.605 21.739 11.701 1.00 12.94 78 TRP B CA 1
ATOM 2284 C C . TRP B 1 80 ? 17.360 21.144 10.510 1.00 12.97 78 TRP B C 1
ATOM 2285 O O . TRP B 1 80 ? 17.843 21.884 9.664 1.00 13.39 78 TRP B O 1
ATOM 2304 N N . ALA B 1 82 ? 16.127 18.655 8.217 1.00 13.59 80 ALA B N 1
ATOM 2305 C CA . ALA B 1 82 ? 15.275 18.448 7.048 1.00 14.19 80 ALA B CA 1
ATOM 2306 C C . ALA B 1 82 ? 15.066 19.728 6.227 1.00 14.87 80 ALA B C 1
ATOM 2307 O O . ALA B 1 82 ? 14.948 19.663 4.996 1.00 15.13 80 ALA B O 1
ATOM 2309 N N . ARG B 1 83 ? 15.050 20.881 6.889 1.00 14.49 81 ARG B N 1
ATOM 2310 C CA . ARG B 1 83 ? 14.909 22.168 6.185 1.00 15.90 81 ARG B CA 1
ATOM 2311 C C . ARG B 1 83 ? 16.042 22.426 5.190 1.00 16.05 81 ARG B C 1
ATOM 2312 O O . ARG B 1 83 ? 15.873 23.202 4.234 1.00 16.67 81 ARG B O 1
ATOM 2320 N N . GLU B 1 84 ? 17.184 21.774 5.406 1.00 15.80 82 GLU B N 1
ATOM 2321 C CA . GLU B 1 84 ? 18.372 22.027 4.583 1.00 15.87 82 GLU B CA 1
ATOM 2322 C C . GLU B 1 84 ? 18.527 21.064 3.408 1.00 15.85 82 GLU B C 1
ATOM 2323 O O . GLU B 1 84 ? 19.476 21.181 2.630 1.00 15.75 82 GLU B O 1
ATOM 2329 N N . LEU B 1 85 ? 17.623 20.095 3.302 1.00 15.60 83 LEU B N 1
ATOM 2330 C CA . LEU B 1 85 ? 17.710 19.090 2.248 1.00 15.63 83 LEU B CA 1
ATOM 2331 C C . LEU B 1 85 ? 17.255 19.664 0.913 1.00 15.66 83 LEU B C 1
ATOM 2332 O O . LEU B 1 85 ? 16.345 20.500 0.873 1.00 15.92 83 LEU B O 1
ATOM 2337 N N . PRO B 1 86 ? 17.878 19.209 -0.189 1.00 16.19 84 PRO B N 1
ATOM 2338 C CA . PRO B 1 86 ? 17.422 19.615 -1.516 1.00 16.22 84 PRO B CA 1
ATOM 2339 C C . PRO B 1 86 ? 16.141 18.867 -1.894 1.00 16.40 84 PRO B C 1
ATOM 2340 O O . PRO B 1 86 ? 15.694 17.985 -1.137 1.00 16.26 84 PRO B O 1
ATOM 2344 N N . ALA B 1 87 ? 15.578 19.203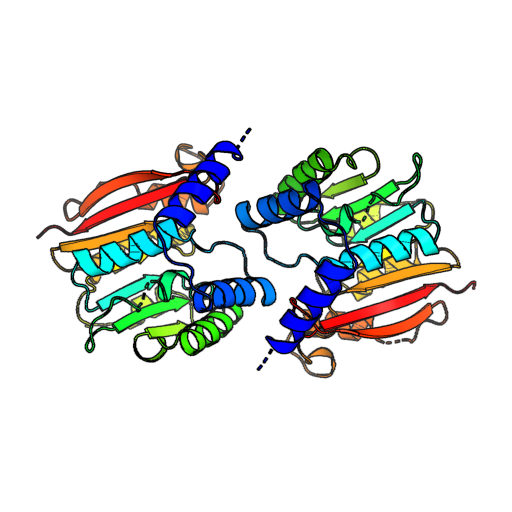 -3.059 1.00 16.44 85 ALA B N 1
ATOM 2345 C CA . ALA B 1 87 ? 14.316 18.613 -3.533 1.00 16.91 85 ALA B CA 1
ATOM 2346 C C . ALA B 1 87 ? 14.322 17.084 -3.574 1.00 16.98 85 ALA B C 1
ATOM 2347 O O . ALA B 1 87 ? 13.302 16.453 -3.270 1.00 17.60 85 ALA B O 1
ATOM 2349 N N . ASP B 1 88 ? 15.462 16.494 -3.928 1.00 17.47 86 ASP B N 1
ATOM 2350 C CA . ASP B 1 88 ? 15.592 15.035 -3.996 1.00 18.63 86 ASP B CA 1
ATOM 2351 C C . ASP B 1 88 ? 16.110 14.426 -2.683 1.00 18.54 86 ASP B C 1
ATOM 2352 O O . ASP B 1 88 ? 16.576 13.287 -2.667 1.00 19.35 86 ASP B O 1
ATOM 2357 N N . GLY B 1 89 ? 16.023 15.193 -1.599 1.00 18.29 87 GLY B N 1
ATOM 2358 C CA . GLY B 1 89 ? 16.550 14.769 -0.309 1.00 18.05 87 GLY B CA 1
ATOM 2359 C C . GLY B 1 89 ? 15.555 13.959 0.489 1.00 17.84 87 GLY B C 1
ATOM 2360 O O . GLY B 1 89 ? 14.347 14.071 0.285 1.00 17.59 87 GLY B O 1
ATOM 2361 N N . GLN B 1 90 ? 16.068 13.128 1.389 1.00 17.75 88 GLN B N 1
ATOM 2362 C CA . GLN B 1 90 ? 15.228 12.336 2.276 1.00 18.62 88 GLN B CA 1
ATOM 2363 C C . GLN B 1 90 ? 15.907 12.146 3.633 1.00 17.67 88 GLN B C 1
ATOM 2364 O O . GLN B 1 90 ? 17.101 11.855 3.702 1.00 17.34 88 GLN B O 1
ATOM 2370 N N . LEU B 1 91 ? 15.130 12.294 4.699 1.00 16.56 89 LEU B N 1
ATOM 2371 C CA . LEU B 1 91 ? 15.612 12.035 6.048 1.00 16.51 89 LEU B CA 1
ATOM 2372 C C . LEU B 1 91 ? 14.821 10.853 6.642 1.00 16.84 89 LEU B C 1
ATOM 2373 O O . LEU B 1 91 ? 13.597 10.898 6.712 1.00 16.85 89 LEU B O 1
ATOM 2378 N N . LEU B 1 92 ? 15.531 9.793 7.006 1.00 16.51 90 LEU B N 1
ATOM 2379 C CA . LEU B 1 92 ? 14.937 8.659 7.711 1.00 17.34 90 LEU B CA 1
ATOM 2380 C C . LEU B 1 92 ? 15.195 8.833 9.200 1.00 17.32 90 LEU B C 1
ATOM 2381 O O . LEU B 1 92 ? 16.345 8.941 9.621 1.00 17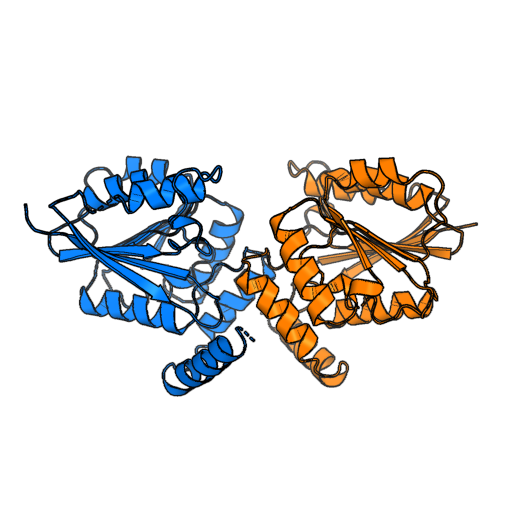.44 90 LEU B O 1
ATOM 2386 N N . THR B 1 93 ? 14.133 8.853 9.994 1.00 16.98 91 THR B N 1
ATOM 2387 C CA . THR B 1 93 ? 14.278 8.989 11.442 1.00 17.85 91 THR B CA 1
ATOM 2388 C C . THR B 1 93 ? 13.558 7.835 12.143 1.00 18.30 91 THR B C 1
ATOM 2389 O O . THR B 1 93 ? 12.464 7.416 11.718 1.00 18.28 91 THR B O 1
ATOM 2393 N N . LEU B 1 94 ? 14.205 7.305 13.180 1.00 18.19 92 LEU B N 1
ATOM 2394 C CA . LEU B 1 94 ? 13.728 6.113 13.896 1.00 19.55 92 LEU B CA 1
ATOM 2395 C C . LEU B 1 94 ? 13.346 6.459 15.326 1.00 20.13 92 LEU B C 1
ATOM 2396 O O . LEU B 1 94 ? 14.133 7.049 16.054 1.00 19.91 92 LEU B O 1
ATOM 2401 N N . GLU B 1 95 ? 12.133 6.075 15.728 1.00 21.51 93 GLU B N 1
ATOM 2402 C CA . GLU B 1 95 ? 11.620 6.425 17.048 1.00 22.66 93 GLU B CA 1
ATOM 2403 C C . GLU B 1 95 ? 10.881 5.233 17.646 1.00 23.59 93 GLU B C 1
ATOM 2404 O O . GLU B 1 95 ? 9.897 4.777 17.078 1.00 24.05 93 GLU B O 1
ATOM 2410 N N . ALA B 1 96 ? 11.355 4.736 18.785 1.00 24.50 94 ALA B N 1
ATOM 2411 C CA . ALA B 1 96 ? 10.751 3.543 19.393 1.00 25.39 94 ALA B CA 1
ATOM 2412 C C . ALA B 1 96 ? 9.460 3.830 20.164 1.00 25.93 94 ALA B C 1
ATOM 2413 O O . ALA B 1 96 ? 8.586 2.963 20.258 1.00 26.36 94 ALA B O 1
ATOM 2415 N N . ASP B 1 97 ? 9.327 5.042 20.699 1.00 26.00 95 ASP B N 1
ATOM 2416 C CA . ASP B 1 97 ? 8.194 5.378 21.561 1.00 26.74 95 ASP B CA 1
ATOM 2417 C C . ASP B 1 97 ? 6.983 5.837 20.742 1.00 26.65 95 ASP B C 1
ATOM 2418 O O . ASP B 1 97 ? 7.086 6.784 19.961 1.00 26.51 95 ASP B O 1
ATOM 2423 N N . ALA B 1 98 ? 5.844 5.160 20.911 1.00 26.08 96 ALA B N 1
ATOM 2424 C CA . ALA B 1 98 ? 4.637 5.486 20.135 1.00 26.04 96 ALA B CA 1
ATOM 2425 C C . ALA B 1 98 ? 4.153 6.914 20.368 1.00 25.66 96 ALA B C 1
ATOM 2426 O O . ALA B 1 98 ? 3.796 7.616 19.425 1.00 25.75 96 ALA B O 1
ATOM 2428 N N . HIS B 1 99 ? 4.153 7.348 21.626 1.00 25.69 97 HIS B N 1
ATOM 2429 C CA . HIS B 1 99 ? 3.737 8.698 21.964 1.00 24.96 97 HIS B CA 1
ATOM 2430 C C . HIS B 1 99 ? 4.675 9.734 21.332 1.00 24.78 97 HIS B C 1
ATOM 2431 O O . HIS B 1 99 ? 4.209 10.711 20.751 1.00 23.99 97 HIS B O 1
ATOM 2438 N N . HIS B 1 100 ? 5.984 9.505 21.437 1.00 24.17 98 HIS B N 1
ATOM 2439 C CA . HIS B 1 100 ? 6.976 10.417 20.843 1.00 24.07 98 HIS B CA 1
ATOM 2440 C C . HIS B 1 100 ? 6.779 10.490 19.332 1.00 23.05 98 HIS B C 1
ATOM 2441 O O . HIS B 1 100 ? 6.731 11.581 18.757 1.00 22.33 98 HIS B O 1
ATOM 2448 N N . ALA B 1 101 ? 6.656 9.327 18.696 1.00 22.53 99 ALA B N 1
ATOM 2449 C CA . ALA B 1 101 ? 6.437 9.271 17.250 1.00 22.17 99 ALA B CA 1
ATOM 2450 C C . ALA B 1 101 ? 5.219 10.104 16.810 1.00 22.20 99 ALA B C 1
ATOM 2451 O O . ALA B 1 101 ? 5.274 10.793 15.788 1.00 21.63 99 ALA B O 1
ATOM 2453 N N . GLN B 1 102 ? 4.136 10.063 17.591 1.00 21.99 100 GLN B N 1
ATOM 2454 C CA . GLN B 1 102 ? 2.917 10.804 17.234 1.00 22.27 100 GLN B CA 1
ATOM 2455 C C . GLN B 1 102 ? 3.081 12.327 17.344 1.00 21.02 100 GLN B C 1
ATOM 2456 O O . GLN B 1 102 ? 2.626 13.068 16.478 1.00 20.61 100 GLN B O 1
ATOM 2462 N N . VAL B 1 103 ? 3.751 12.785 18.400 1.00 19.92 101 VAL B N 1
ATOM 2463 C CA . VAL B 1 103 ? 4.062 14.202 18.572 1.00 18.92 101 VAL B CA 1
ATOM 2464 C C . VAL B 1 103 ? 4.991 14.667 17.447 1.00 18.43 101 VAL B C 1
ATOM 2465 O O . VAL B 1 103 ? 4.805 15.750 16.879 1.00 17.56 101 VAL B O 1
ATOM 2469 N N . ALA B 1 104 ? 5.991 13.846 17.141 1.00 18.04 102 ALA B N 1
ATOM 2470 C CA . ALA B 1 104 ? 6.953 14.169 16.081 1.00 18.43 102 ALA B CA 1
ATOM 2471 C C . ALA B 1 104 ? 6.250 14.312 14.727 1.00 18.45 102 ALA B C 1
ATOM 2472 O O . ALA B 1 104 ? 6.494 15.265 14.003 1.00 18.04 102 ALA B O 1
ATOM 2474 N N . ARG B 1 105 ? 5.361 13.378 14.395 1.00 18.99 103 ARG B N 1
ATOM 2475 C CA . ARG B 1 105 ? 4.603 13.494 13.137 1.00 19.46 103 ARG B CA 1
ATOM 2476 C C . ARG B 1 105 ? 3.846 14.819 13.057 1.00 19.55 103 ARG B C 1
ATOM 2477 O O . ARG B 1 105 ? 3.867 15.480 12.025 1.00 19.34 103 ARG B O 1
ATOM 2485 N N . GLU B 1 106 ? 3.190 15.208 14.151 1.00 19.52 104 GLU B N 1
ATOM 2486 C CA . GLU B 1 106 ? 2.490 16.490 14.223 1.00 20.49 104 GLU B CA 1
ATOM 2487 C C . GLU B 1 106 ? 3.428 17.676 13.990 1.00 19.70 104 GLU B C 1
ATOM 2488 O O . GLU B 1 106 ? 3.097 18.615 13.261 1.00 18.89 104 GLU B O 1
ATOM 2494 N N . ASN B 1 107 ? 4.601 17.626 14.617 1.00 18.59 105 ASN B N 1
ATOM 2495 C CA . ASN B 1 107 ? 5.572 18.699 14.495 1.00 17.80 105 ASN B CA 1
ATOM 2496 C C . ASN B 1 107 ? 6.168 18.809 13.089 1.00 17.13 105 ASN B C 1
ATOM 2497 O O . ASN B 1 107 ? 6.349 19.917 12.581 1.00 16.83 105 ASN B O 1
ATOM 2502 N N . LEU B 1 108 ? 6.466 17.667 12.481 1.00 16.27 106 LEU B N 1
ATOM 2503 C CA . LEU B 1 108 ? 6.987 17.647 11.104 1.00 17.12 106 LEU B CA 1
ATOM 2504 C C . LEU B 1 108 ? 5.957 18.230 10.136 1.00 17.34 106 LEU B C 1
ATOM 2505 O O . LEU B 1 108 ? 6.305 18.988 9.229 1.00 18.12 106 LEU B O 1
ATOM 2510 N N . GLN B 1 109 ? 4.689 17.879 10.343 1.00 17.88 107 GLN B N 1
ATOM 2511 C CA . GLN B 1 109 ? 3.594 18.424 9.523 1.00 17.99 107 GLN B CA 1
ATOM 2512 C C . GLN B 1 109 ? 3.428 19.930 9.734 1.00 18.19 107 GLN B C 1
ATOM 2513 O O . GLN B 1 109 ? 3.309 20.693 8.771 1.00 17.89 107 GLN B O 1
ATOM 2519 N N . LEU B 1 110 ? 3.434 20.364 10.995 1.00 18.93 108 LEU B N 1
ATOM 2520 C CA . LEU B 1 110 ? 3.352 21.799 11.313 1.00 19.35 108 LEU B CA 1
ATOM 2521 C C . LEU B 1 110 ? 4.465 22.616 10.643 1.00 19.17 108 LEU B C 1
ATOM 2522 O O . LEU B 1 110 ? 4.223 23.694 10.064 1.00 18.20 108 LEU B O 1
ATOM 2527 N N . ALA B 1 111 ? 5.683 22.089 10.721 1.00 18.34 109 ALA B N 1
ATOM 2528 C CA . ALA B 1 111 ? 6.860 22.772 10.214 1.00 18.22 109 ALA B CA 1
ATOM 2529 C C . ALA B 1 111 ? 6.935 22.699 8.683 1.00 17.86 109 ALA B C 1
ATOM 2530 O O . ALA B 1 111 ? 7.789 23.339 8.073 1.00 18.04 109 ALA B O 1
ATOM 2532 N N . GLY B 1 112 ? 6.049 21.913 8.072 1.00 17.65 110 GLY B N 1
ATOM 2533 C CA . GLY B 1 112 ? 5.978 21.825 6.601 1.00 17.82 110 GLY B CA 1
ATOM 2534 C C . GLY B 1 112 ? 7.164 21.097 5.989 1.00 17.81 110 GLY B C 1
ATOM 2535 O O . GLY B 1 112 ? 7.597 21.416 4.868 1.00 17.73 110 GLY B O 1
ATOM 2536 N N . VAL B 1 113 ? 7.686 20.113 6.720 1.00 17.45 111 VAL B N 1
ATOM 2537 C CA . VAL B 1 113 ? 8.797 19.288 6.230 1.00 17.89 111 VAL B CA 1
ATOM 2538 C C . VAL B 1 113 ? 8.508 17.790 6.174 1.00 17.34 111 VAL B C 1
ATOM 2539 O O . VAL B 1 113 ? 9.378 17.012 5.789 1.00 17.50 111 VAL B O 1
ATOM 2543 N N . ASP B 1 114 ? 7.290 17.366 6.527 1.00 17.80 112 ASP B N 1
ATOM 2544 C CA . ASP B 1 114 ? 6.994 15.930 6.606 1.00 18.32 112 ASP B CA 1
ATOM 2545 C C . ASP B 1 114 ? 7.208 15.162 5.293 1.00 18.51 112 ASP B C 1
ATOM 2546 O O . ASP B 1 114 ? 7.532 13.980 5.302 1.00 17.76 112 ASP B O 1
ATOM 2551 N N . GLN B 1 115 ? 7.027 15.844 4.165 1.00 18.93 113 GLN B N 1
ATOM 2552 C CA . GLN B 1 115 ? 7.272 15.226 2.866 1.00 20.16 113 GLN B CA 1
ATOM 2553 C C . GLN B 1 115 ? 8.745 14.819 2.657 1.00 20.54 113 GLN B C 1
ATOM 2554 O O . GLN B 1 115 ? 9.032 13.891 1.904 1.00 20.98 113 GLN B O 1
ATOM 2560 N N . ARG B 1 116 ? 9.660 15.490 3.351 1.00 20.80 114 ARG B N 1
ATOM 2561 C CA . ARG B 1 116 ? 11.096 15.171 3.281 1.00 21.19 114 ARG B CA 1
ATOM 2562 C C . ARG B 1 116 ? 11.512 14.084 4.273 1.00 20.56 114 ARG B C 1
ATOM 2563 O O . ARG B 1 116 ? 12.655 13.615 4.252 1.00 20.75 114 ARG B O 1
ATOM 2571 N N . VAL B 1 117 ? 10.609 13.720 5.176 1.00 19.58 115 VAL B N 1
ATOM 2572 C CA . VAL B 1 117 ? 10.970 12.840 6.286 1.00 19.14 115 VAL B CA 1
ATOM 2573 C C . VAL B 1 117 ? 10.172 11.550 6.265 1.00 19.53 115 VAL B C 1
ATOM 2574 O O . VAL B 1 117 ? 8.955 11.579 6.111 1.00 19.60 115 VAL B O 1
ATOM 2578 N N . THR B 1 118 ? 10.872 10.426 6.409 1.00 19.69 116 THR B N 1
ATOM 2579 C CA . THR B 1 118 ? 10.237 9.138 6.666 1.00 20.66 116 THR B CA 1
ATOM 2580 C C . THR B 1 118 ? 10.465 8.802 8.133 1.00 21.18 116 THR B C 1
ATOM 2581 O O . THR B 1 118 ? 11.614 8.616 8.557 1.00 20.90 116 THR B O 1
ATOM 2585 N N . LEU B 1 119 ? 9.391 8.758 8.918 1.00 21.35 117 LEU B N 1
ATOM 2586 C CA . LEU B 1 119 ? 9.523 8.339 10.321 1.00 22.31 117 LEU B CA 1
ATOM 2587 C C . LEU B 1 119 ? 9.123 6.876 10.420 1.00 23.14 117 LEU B C 1
ATOM 2588 O O . LEU B 1 119 ? 7.996 6.517 10.079 1.00 23.17 117 LEU B O 1
ATOM 2593 N N . ARG B 1 120 ? 10.062 6.044 10.856 1.00 24.19 118 ARG B N 1
ATOM 2594 C CA . ARG B 1 120 ? 9.804 4.629 11.098 1.00 25.39 118 ARG B CA 1
ATOM 2595 C C . ARG B 1 120 ? 9.665 4.393 12.586 1.00 25.71 118 ARG B C 1
ATOM 2596 O O . ARG B 1 120 ? 10.609 4.598 13.354 1.00 24.90 118 ARG B O 1
ATOM 2604 N N . GLU B 1 121 ? 8.474 3.958 12.982 1.00 26.35 119 GLU B N 1
ATOM 2605 C CA . GLU B 1 121 ? 8.172 3.707 14.379 1.00 27.15 119 GLU B CA 1
ATOM 2606 C C . GLU B 1 121 ? 8.441 2.247 14.701 1.00 27.61 119 GLU B C 1
ATOM 2607 O O . GLU B 1 121 ? 8.025 1.349 13.967 1.00 27.52 119 GLU B O 1
ATOM 2613 N N . GLY B 1 122 ? 9.146 2.024 15.802 1.00 28.05 120 GLY B N 1
ATOM 2614 C CA . GLY B 1 122 ? 9.472 0.682 16.251 1.00 29.04 120 GLY B CA 1
ATOM 2615 C C . GLY B 1 122 ? 10.849 0.661 16.873 1.00 29.53 120 GLY B C 1
ATOM 2616 O O . GLY B 1 122 ? 11.539 1.693 16.900 1.00 29.44 120 GLY B O 1
ATOM 2617 N N . PRO B 1 123 ? 11.268 -0.510 17.381 1.00 29.96 121 PRO B N 1
ATOM 2618 C CA . PRO B 1 123 ? 12.625 -0.602 17.904 1.00 30.19 121 PRO B CA 1
ATOM 2619 C C . PRO B 1 123 ? 13.611 -0.237 16.798 1.00 30.05 121 PRO B C 1
ATOM 2620 O O . PRO B 1 123 ? 13.497 -0.736 15.669 1.00 30.27 121 PRO B O 1
ATOM 2624 N N . ALA B 1 124 ? 14.533 0.667 17.113 1.00 30.25 122 ALA B N 1
ATOM 2625 C CA . ALA B 1 124 ? 15.522 1.149 16.145 1.00 30.40 122 ALA B CA 1
ATOM 2626 C C . ALA B 1 124 ? 16.315 0.018 15.479 1.00 30.43 122 ALA B C 1
ATOM 2627 O O . ALA B 1 124 ? 16.435 -0.016 14.251 1.00 30.07 122 ALA B O 1
ATOM 2629 N N . LEU B 1 125 ? 16.839 -0.907 16.286 1.00 30.79 123 LEU B N 1
ATOM 2630 C CA . LEU B 1 125 ? 17.624 -2.026 15.757 1.00 31.41 123 LEU B CA 1
ATOM 2631 C C . LEU B 1 125 ? 16.848 -2.872 14.757 1.00 31.70 123 LEU B C 1
ATOM 2632 O O . LEU B 1 125 ? 17.390 -3.263 13.718 1.00 31.74 123 LEU B O 1
ATOM 2637 N N . GLN B 1 126 ? 15.577 -3.136 15.061 1.00 32.00 124 GLN B N 1
ATOM 2638 C CA . GLN B 1 126 ? 14.705 -3.866 14.138 1.00 32.24 124 GLN B CA 1
ATOM 2639 C C . GLN B 1 126 ? 14.570 -3.126 12.801 1.00 31.85 124 GLN B C 1
ATOM 2640 O O . GLN B 1 126 ? 14.705 -3.730 11.736 1.00 31.85 124 GLN B O 1
ATOM 2646 N N . SER B 1 127 ? 14.329 -1.815 12.870 1.00 31.67 125 SER B N 1
ATOM 2647 C CA . SER B 1 127 ? 14.235 -0.967 11.677 1.00 31.49 125 SER B CA 1
ATOM 2648 C C . SER B 1 127 ? 15.521 -0.975 10.857 1.00 31.56 125 SER B C 1
ATOM 2649 O O . SER B 1 127 ? 15.476 -1.076 9.629 1.00 31.47 125 SER B O 1
ATOM 2652 N N . LEU B 1 128 ? 16.660 -0.856 11.537 1.00 31.71 126 LEU B N 1
ATOM 2653 C CA . LEU B 1 128 ? 17.964 -0.908 10.871 1.00 32.13 126 LEU B CA 1
ATOM 2654 C C . LEU B 1 128 ? 18.197 -2.274 10.220 1.00 32.74 126 LEU B C 1
ATOM 2655 O O . LEU B 1 128 ? 18.712 -2.359 9.105 1.00 32.73 126 LEU B O 1
ATOM 2660 N N . GLU B 1 129 ? 17.791 -3.333 10.917 1.00 33.64 127 GLU B N 1
ATOM 2661 C CA . GLU B 1 129 ? 17.824 -4.691 10.373 1.00 34.76 127 GLU B CA 1
ATOM 2662 C C . GLU B 1 129 ? 16.937 -4.842 9.126 1.00 35.30 127 GLU B C 1
ATOM 2663 O O . GLU B 1 129 ? 17.196 -5.699 8.283 1.00 35.24 127 GLU B O 1
ATOM 2669 N N . SER B 1 130 ? 15.921 -3.987 9.002 1.00 35.97 128 SER B N 1
ATOM 2670 C CA . SER B 1 130 ? 14.936 -4.073 7.913 1.00 36.89 128 SER B CA 1
ATOM 2671 C C . SER B 1 130 ? 15.329 -3.388 6.607 1.00 37.02 128 SER B C 1
ATOM 2672 O O . SER B 1 130 ? 14.701 -3.621 5.572 1.00 37.01 128 SER B O 1
ATOM 2675 N N . LEU B 1 131 ? 16.352 -2.539 6.655 1.00 37.08 129 LEU B N 1
ATOM 2676 C CA . LEU B 1 131 ? 16.688 -1.681 5.517 1.00 37.25 129 LEU B CA 1
ATOM 2677 C C . LEU B 1 131 ? 17.113 -2.417 4.242 1.00 37.32 129 LEU B C 1
ATOM 2678 O O . LEU B 1 131 ? 16.796 -1.978 3.136 1.00 37.53 129 LEU B O 1
ATOM 2683 N N . GLY B 1 132 ? 17.831 -3.525 4.388 1.00 37.37 130 GLY B N 1
ATOM 2684 C CA . GLY B 1 132 ? 18.375 -4.228 3.222 1.00 37.52 130 GLY B CA 1
ATOM 2685 C C . GLY B 1 132 ? 19.351 -3.375 2.426 1.00 37.49 130 GLY B C 1
ATOM 2686 O O . GLY B 1 132 ? 20.150 -2.635 3.002 1.00 37.61 130 GLY B O 1
ATOM 2687 N N . GLU B 1 133 ? 19.269 -3.456 1.099 1.00 37.26 131 GLU B N 1
ATOM 2688 C CA . GLU B 1 133 ? 20.297 -2.878 0.228 1.00 36.73 131 GLU B CA 1
ATOM 2689 C C . GLU B 1 133 ? 19.992 -1.449 -0.242 1.00 35.87 131 GLU B C 1
ATOM 2690 O O . GLU B 1 133 ? 19.924 -1.180 -1.446 1.00 36.19 131 GLU B O 1
ATOM 2696 N N . CYS B 1 134 ? 19.826 -0.527 0.702 1.00 34.23 132 CYS B N 1
ATOM 2697 C CA . CYS B 1 134 ? 19.568 0.871 0.353 1.00 32.67 132 CYS B CA 1
ATOM 2698 C C . CYS B 1 134 ? 20.869 1.662 0.148 1.00 30.85 132 CYS B C 1
ATOM 2699 O O . CYS B 1 134 ? 21.938 1.226 0.578 1.00 30.75 132 CYS B O 1
ATOM 2702 N N . PRO B 1 135 ? 20.791 2.821 -0.530 1.00 29.19 133 PRO B N 1
ATOM 2703 C CA . PRO B 1 135 ? 22.006 3.637 -0.616 1.00 27.66 133 PRO B CA 1
ATOM 2704 C C . PRO B 1 135 ? 22.525 4.107 0.751 1.00 25.96 133 PRO B C 1
ATOM 2705 O O . PRO B 1 135 ? 21.793 4.109 1.747 1.00 25.23 133 PRO B O 1
ATOM 2709 N N . ALA B 1 136 ? 23.800 4.473 0.784 1.00 24.10 134 ALA B N 1
ATOM 2710 C CA . ALA B 1 136 ? 24.422 5.023 1.980 1.00 22.35 134 ALA B CA 1
ATOM 2711 C C . ALA B 1 136 ? 23.761 6.340 2.404 1.00 20.90 134 ALA B C 1
ATOM 2712 O O . ALA B 1 136 ? 23.108 7.013 1.594 1.00 20.38 134 ALA B O 1
ATOM 2714 N N . PHE B 1 137 ? 23.929 6.692 3.676 1.00 19.48 135 PHE B N 1
ATOM 2715 C CA . PHE B 1 137 ? 23.547 8.016 4.163 1.00 18.39 135 PHE B CA 1
ATOM 2716 C C . PHE B 1 137 ? 24.751 8.946 4.165 1.00 17.84 135 PHE B C 1
ATOM 2717 O O . PHE B 1 137 ? 25.878 8.501 4.382 1.00 17.64 135 PHE B O 1
ATOM 2725 N N . ASP B 1 138 ? 24.495 10.233 3.928 1.00 16.72 136 ASP B N 1
ATOM 2726 C CA . ASP B 1 138 ? 25.532 11.265 3.889 1.00 16.23 136 ASP B CA 1
ATOM 2727 C C . ASP B 1 138 ? 25.833 11.815 5.280 1.00 16.33 136 ASP B C 1
ATOM 2728 O O . ASP B 1 138 ? 26.962 12.235 5.574 1.00 16.06 136 ASP B O 1
ATOM 2733 N N . LEU B 1 139 ? 24.811 11.818 6.126 1.00 15.60 137 LEU B N 1
ATOM 2734 C CA . LEU B 1 139 ? 24.935 12.278 7.501 1.00 16.37 137 LEU B CA 1
ATOM 2735 C C . LEU B 1 139 ? 24.117 11.369 8.386 1.00 15.90 137 LEU B C 1
ATOM 2736 O O . LEU B 1 139 ? 22.991 10.992 8.042 1.00 15.03 137 LEU B O 1
ATOM 2741 N N . ILE B 1 140 ? 24.705 11.002 9.518 1.00 16.26 138 ILE B N 1
ATOM 2742 C CA . ILE B 1 140 ? 24.068 10.102 10.458 1.00 17.27 138 ILE B CA 1
ATOM 2743 C C . ILE B 1 140 ? 24.145 10.698 11.856 1.00 18.08 138 ILE B C 1
ATOM 2744 O O . ILE B 1 140 ? 25.224 11.072 12.338 1.00 18.75 138 ILE B O 1
ATOM 2749 N N . PHE B 1 141 ? 22.986 10.805 12.496 1.00 18.42 139 PHE B N 1
ATOM 2750 C CA . PHE B 1 141 ? 22.896 11.425 13.796 1.00 20.31 139 PHE B CA 1
ATOM 2751 C C . PHE B 1 141 ? 22.401 10.386 14.802 1.00 21.21 139 PHE B C 1
ATOM 2752 O O . PHE B 1 141 ? 21.306 9.833 14.659 1.00 20.26 139 PHE B O 1
ATOM 2760 N N . ILE B 1 142 ? 23.236 10.110 15.799 1.00 22.51 140 ILE B N 1
ATOM 2761 C CA . ILE B 1 142 ? 22.901 9.141 16.840 1.00 24.66 140 ILE B CA 1
ATOM 2762 C C . ILE B 1 142 ? 22.645 9.857 18.171 1.00 26.09 140 ILE B C 1
ATOM 2763 O O . ILE B 1 142 ? 23.562 10.459 18.743 1.00 25.47 140 ILE B O 1
ATOM 2768 N N . ASP B 1 143 ? 21.384 9.821 18.622 1.00 27.99 141 ASP B N 1
ATOM 2769 C CA . ASP B 1 143 ? 20.977 10.302 19.953 1.00 29.90 141 ASP B CA 1
ATOM 2770 C C . ASP B 1 143 ? 19.714 9.559 20.396 1.00 30.95 141 ASP B C 1
ATOM 2771 O O . ASP B 1 143 ? 18.615 10.121 20.391 1.00 30.88 141 ASP B O 1
ATOM 2776 N N . ALA B 1 144 ? 19.879 8.285 20.745 1.00 32.03 142 ALA B N 1
ATOM 2777 C CA . ALA B 1 144 ? 18.767 7.463 21.220 1.00 32.94 142 ALA B CA 1
ATOM 2778 C C . ALA B 1 144 ? 19.148 6.792 22.544 1.00 33.71 142 ALA B C 1
ATOM 2779 O O . ALA B 1 144 ? 19.707 7.450 23.430 1.00 33.64 142 ALA B O 1
ATOM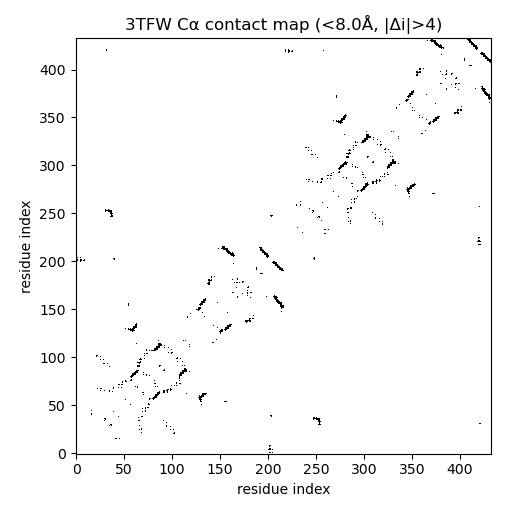 2781 N N . ASP B 1 145 ? 18.847 5.499 22.678 1.00 34.43 143 ASP B N 1
ATOM 2782 C CA . ASP B 1 145 ? 19.177 4.751 23.886 1.00 35.24 143 ASP B CA 1
ATOM 2783 C C . ASP B 1 145 ? 20.651 4.353 23.899 1.00 35.41 143 ASP B C 1
ATOM 2784 O O . ASP B 1 145 ? 21.091 3.498 23.130 1.00 35.19 143 ASP B O 1
ATOM 2789 N N . LYS B 1 146 ? 21.399 4.996 24.794 1.00 36.05 144 LYS B N 1
ATOM 2790 C CA . LYS B 1 146 ? 22.857 4.851 24.887 1.00 36.48 144 LYS B CA 1
ATOM 2791 C C . LYS B 1 146 ? 23.374 3.411 25.037 1.00 36.60 144 LYS B C 1
ATOM 2792 O O . LYS B 1 146 ? 24.424 3.085 24.476 1.00 37.07 144 LYS B O 1
ATOM 2798 N N . PRO B 1 147 ? 22.650 2.541 25.784 1.00 36.48 145 PRO B N 1
ATOM 2799 C CA . PRO B 1 147 ? 23.090 1.146 25.850 1.00 36.17 145 PRO B CA 1
ATOM 2800 C C . PRO B 1 147 ? 23.310 0.487 24.482 1.00 35.78 145 PRO B C 1
ATOM 2801 O O . PRO B 1 147 ? 24.176 -0.380 24.355 1.00 35.65 145 PRO B O 1
ATOM 2805 N N . ASN B 1 148 ? 22.544 0.909 23.476 1.00 35.12 146 ASN B N 1
ATOM 2806 C CA . ASN B 1 148 ? 22.620 0.329 22.135 1.00 34.61 146 ASN B CA 1
ATOM 2807 C C . ASN B 1 148 ? 23.545 1.073 21.163 1.00 34.19 146 ASN B C 1
ATOM 2808 O O . ASN B 1 148 ? 23.654 0.697 19.994 1.00 33.88 146 ASN B O 1
ATOM 2813 N N . ASN B 1 149 ? 24.207 2.123 21.649 1.00 33.72 147 ASN B N 1
ATOM 2814 C CA . ASN B 1 149 ? 25.141 2.899 20.824 1.00 33.37 147 ASN B CA 1
ATOM 2815 C C . ASN B 1 149 ? 26.141 2.078 19.986 1.00 32.78 147 ASN B C 1
ATOM 2816 O O . ASN B 1 149 ? 26.235 2.301 18.779 1.00 32.17 147 ASN B O 1
ATOM 2821 N N . PRO B 1 150 ? 26.874 1.118 20.609 1.00 32.36 148 PRO B N 1
ATOM 2822 C CA . PRO B 1 150 ? 27.816 0.321 19.811 1.00 32.09 148 PRO B CA 1
ATOM 2823 C C . PRO B 1 150 ? 27.187 -0.380 18.602 1.00 31.74 148 PRO B C 1
ATOM 2824 O O . PRO B 1 150 ? 27.826 -0.486 17.559 1.00 31.49 148 PRO B O 1
ATOM 2828 N N . HIS B 1 151 ? 25.947 -0.850 18.751 1.00 31.67 149 HIS B N 1
ATOM 2829 C CA . HIS B 1 151 ? 25.230 -1.513 17.661 1.00 31.38 149 HIS B CA 1
ATOM 2830 C C . HIS B 1 151 ? 24.802 -0.519 16.581 1.00 30.33 149 HIS B C 1
ATOM 2831 O O . HIS B 1 151 ? 24.858 -0.823 15.386 1.00 29.93 149 HIS B O 1
ATOM 2838 N N . TYR B 1 152 ? 24.370 0.663 17.018 1.00 29.05 150 TYR B N 1
ATOM 2839 C CA . TYR B 1 152 ? 23.998 1.739 16.102 1.00 28.09 150 TYR B CA 1
ATOM 2840 C C . TYR B 1 152 ? 25.182 2.178 15.238 1.00 27.42 150 TYR B C 1
ATOM 2841 O O . TYR B 1 152 ? 25.015 2.470 14.051 1.00 26.89 150 TYR B O 1
ATOM 2850 N N . LEU B 1 153 ? 26.370 2.215 15.835 1.00 26.73 151 LEU B N 1
ATOM 2851 C CA . LEU B 1 153 ? 27.582 2.564 15.100 1.00 26.68 151 LEU B CA 1
ATOM 2852 C C . LEU B 1 153 ? 27.950 1.533 14.028 1.00 26.54 151 LEU B C 1
ATOM 2853 O O . LEU B 1 153 ? 28.369 1.905 12.934 1.00 26.66 151 LEU B O 1
ATOM 2858 N N . ARG B 1 154 ? 27.777 0.245 14.336 1.00 26.78 152 ARG B N 1
ATOM 2859 C CA . ARG B 1 154 ? 28.009 -0.834 13.366 1.00 27.41 152 ARG B CA 1
ATOM 2860 C C . ARG B 1 154 ? 27.101 -0.678 12.141 1.00 26.89 152 ARG B C 1
ATOM 2861 O O . ARG B 1 154 ? 27.535 -0.834 10.997 1.00 26.64 152 ARG B O 1
ATOM 2869 N N . TRP B 1 155 ? 25.837 -0.361 12.399 1.00 26.72 153 TRP B N 1
ATOM 2870 C CA . TRP B 1 155 ? 24.869 -0.109 11.342 1.00 26.52 153 TRP B CA 1
ATOM 2871 C C . TRP B 1 155 ? 25.190 1.163 10.578 1.00 25.82 153 TRP B C 1
ATOM 2872 O O . TRP B 1 155 ? 25.109 1.187 9.355 1.00 26.33 153 TRP B O 1
ATOM 2883 N N . ALA B 1 156 ? 25.555 2.214 11.302 1.00 25.25 154 ALA B N 1
ATOM 2884 C CA . ALA B 1 156 ? 25.958 3.478 10.670 1.00 24.87 154 ALA B CA 1
ATOM 2885 C C . ALA B 1 156 ? 27.107 3.255 9.692 1.00 24.56 154 ALA B C 1
ATOM 2886 O O . ALA B 1 156 ? 27.074 3.738 8.567 1.00 24.50 154 ALA B O 1
ATOM 2888 N N . LEU B 1 157 ? 28.112 2.497 10.119 1.00 24.84 155 LEU B N 1
ATOM 2889 C CA . LEU B 1 157 ? 29.229 2.131 9.244 1.00 25.16 155 LEU B CA 1
ATOM 2890 C C . LEU B 1 157 ? 28.772 1.349 8.015 1.00 25.24 155 LEU B C 1
ATOM 2891 O O . LEU B 1 157 ? 29.269 1.569 6.901 1.00 24.76 155 LEU B O 1
ATOM 2896 N N . ARG B 1 158 ? 27.822 0.440 8.224 1.00 25.21 156 ARG B N 1
ATOM 2897 C CA . ARG B 1 158 ? 27.271 -0.376 7.137 1.00 25.56 156 ARG B CA 1
ATOM 2898 C C . ARG B 1 158 ? 26.642 0.521 6.074 1.00 24.97 156 ARG B C 1
ATOM 2899 O O . ARG B 1 158 ? 26.845 0.310 4.870 1.00 24.73 156 ARG B O 1
ATOM 2907 N N . TYR B 1 159 ? 25.909 1.540 6.520 1.00 24.45 157 TYR B N 1
ATOM 2908 C CA . TYR B 1 159 ? 25.229 2.440 5.591 1.00 24.32 157 TYR B CA 1
ATOM 2909 C C . TYR B 1 159 ? 25.962 3.768 5.382 1.00 24.21 157 TYR B C 1
ATOM 2910 O O . TYR B 1 159 ? 25.331 4.811 5.187 1.00 23.54 157 TYR B O 1
ATOM 2919 N N . SER B 1 160 ? 27.292 3.708 5.403 1.00 24.28 158 SER B N 1
ATOM 2920 C CA . SER B 1 160 ? 28.125 4.874 5.130 1.00 24.58 158 SER B CA 1
ATOM 2921 C C . SER B 1 160 ? 28.757 4.818 3.749 1.00 24.83 158 SER B C 1
ATOM 2922 O O . SER B 1 160 ? 28.816 3.759 3.121 1.00 25.03 158 SER B O 1
ATOM 2925 N N . ARG B 1 161 ? 29.189 5.985 3.276 1.00 24.58 159 ARG B N 1
ATOM 2926 C CA . ARG B 1 161 ? 30.089 6.113 2.135 1.00 24.21 159 ARG B CA 1
ATOM 2927 C C . ARG B 1 161 ? 31.301 6.954 2.572 1.00 23.91 159 ARG B C 1
ATOM 2928 O O . ARG B 1 161 ? 31.256 7.596 3.635 1.00 23.46 159 ARG B O 1
ATOM 2936 N N . PRO B 1 162 ? 32.395 6.943 1.779 1.00 23.58 160 PRO B N 1
ATOM 2937 C CA . PRO B 1 162 ? 33.535 7.787 2.141 1.00 22.95 160 PRO B CA 1
ATOM 2938 C C . PRO B 1 162 ? 33.099 9.245 2.188 1.00 22.05 160 PRO B C 1
ATOM 2939 O O . PRO B 1 162 ? 32.552 9.758 1.206 1.00 22.38 160 PRO B O 1
ATOM 2943 N N . GLY B 1 163 ? 33.313 9.903 3.320 1.00 20.49 161 GLY B N 1
ATOM 2944 C CA . GLY B 1 163 ? 32.888 11.279 3.465 1.00 19.91 161 GLY B CA 1
ATOM 2945 C C . GLY B 1 163 ? 31.617 11.427 4.289 1.00 19.58 161 GLY B C 1
ATOM 2946 O O . GLY B 1 163 ? 31.238 12.543 4.645 1.00 19.50 161 GLY B O 1
ATOM 2947 N N . THR B 1 164 ? 30.966 10.306 4.602 1.00 18.53 162 THR B N 1
ATOM 2948 C CA . THR B 1 164 ? 29.819 10.331 5.521 1.00 18.12 162 THR B CA 1
ATOM 2949 C C . THR B 1 164 ? 30.269 10.889 6.861 1.00 18.06 162 THR B C 1
ATOM 2950 O O . THR B 1 164 ? 31.353 10.552 7.353 1.00 18.06 162 THR B O 1
ATOM 2954 N N . LEU B 1 165 ? 29.434 11.739 7.450 1.00 17.83 163 LEU B N 1
ATOM 2955 C CA . LEU B 1 165 ? 29.699 12.273 8.776 1.00 18.12 163 LEU B CA 1
ATOM 2956 C C . LEU B 1 165 ? 28.775 11.582 9.775 1.00 18.46 163 LEU B C 1
ATOM 2957 O O . LEU B 1 165 ? 27.566 11.516 9.559 1.00 17.70 163 LEU B O 1
ATOM 2962 N N . ILE B 1 166 ? 29.354 11.068 10.859 1.00 18.08 164 ILE B N 1
ATOM 2963 C CA . ILE B 1 166 ? 28.574 10.444 11.938 1.00 18.72 164 ILE B CA 1
ATOM 2964 C C . ILE B 1 166 ? 28.688 11.287 13.206 1.00 19.15 164 ILE B C 1
ATOM 2965 O O . ILE B 1 166 ? 29.790 11.567 13.680 1.00 18.80 164 ILE B O 1
ATOM 2970 N N . ILE B 1 167 ? 27.534 11.677 13.747 1.00 19.62 165 ILE B N 1
ATOM 2971 C CA . ILE B 1 167 ? 27.458 12.524 14.936 1.00 20.38 165 ILE B CA 1
ATOM 2972 C C . ILE B 1 167 ? 26.801 11.731 16.060 1.00 21.20 165 ILE B C 1
ATOM 2973 O O . ILE B 1 167 ? 25.702 11.191 15.881 1.00 21.08 165 ILE B O 1
ATOM 2978 N N . GLY B 1 168 ? 27.472 11.667 17.208 1.00 21.53 166 GLY B N 1
ATOM 2979 C CA . GLY B 1 168 ? 26.909 11.045 18.406 1.00 23.49 166 GLY B CA 1
ATOM 2980 C C . GLY B 1 168 ? 26.747 12.093 19.490 1.00 24.69 166 GLY B C 1
ATOM 2981 O O . GLY B 1 168 ? 27.736 12.619 19.994 1.00 24.54 166 GLY B O 1
ATOM 2982 N N . ASP B 1 169 ? 25.502 12.400 19.849 1.00 25.71 167 ASP B N 1
ATOM 2983 C CA . ASP B 1 169 ? 25.215 13.451 20.825 1.00 27.05 167 ASP B CA 1
ATOM 2984 C C . ASP B 1 169 ? 25.149 12.895 22.258 1.00 27.53 167 ASP B C 1
ATOM 2985 O O . ASP B 1 169 ? 24.988 11.687 22.456 1.00 27.38 167 ASP B O 1
ATOM 2990 N N . ASN B 1 170 ? 25.314 13.789 23.236 1.00 28.16 168 ASN B N 1
ATOM 2991 C CA . ASN B 1 170 ? 25.187 13.488 24.674 1.00 29.08 168 ASN B CA 1
ATOM 2992 C C . ASN B 1 170 ? 26.067 12.344 25.186 1.00 29.60 168 ASN B C 1
ATOM 2993 O O . ASN B 1 170 ? 25.566 11.345 25.720 1.00 30.04 168 ASN B O 1
ATOM 2998 N N . VAL B 1 171 ? 27.382 12.502 25.025 1.00 29.75 169 VAL B N 1
ATOM 2999 C CA . VAL B 1 171 ? 28.339 11.445 25.361 1.00 30.55 169 VAL B CA 1
ATOM 3000 C C . VAL B 1 171 ? 29.057 11.660 26.696 1.00 31.40 169 VAL B C 1
ATOM 3001 O O . VAL B 1 171 ? 29.774 10.774 27.158 1.00 31.98 169 VAL B O 1
ATOM 3005 N N . VAL B 1 172 ? 28.861 12.820 27.314 1.00 32.40 170 VAL B N 1
ATOM 3006 C CA . VAL B 1 172 ? 29.593 13.172 28.532 1.00 33.45 170 VAL B CA 1
ATOM 3007 C C . VAL B 1 172 ? 28.995 12.573 29.820 1.00 34.76 170 VAL B C 1
ATOM 3008 O O . VAL B 1 172 ? 29.731 12.278 30.767 1.00 34.64 170 VAL B O 1
ATOM 3012 N N . ARG B 1 173 ? 27.677 12.367 29.838 1.00 36.25 171 ARG B N 1
ATOM 3013 C CA . ARG B 1 173 ? 26.985 11.708 30.965 1.00 37.78 171 ARG B CA 1
ATOM 3014 C C . ARG B 1 173 ? 27.371 12.351 32.302 1.00 38.67 171 ARG B C 1
ATOM 3015 O O . ARG B 1 173 ? 27.623 11.665 33.302 1.00 39.00 171 ARG B O 1
ATOM 3023 N N . ASP B 1 174 ? 27.403 13.682 32.283 1.00 39.69 172 ASP B N 1
ATOM 3024 C CA . ASP B 1 174 ? 27.885 14.533 33.372 1.00 41.03 172 ASP B CA 1
ATOM 3025 C C . ASP B 1 174 ? 29.160 14.055 34.083 1.00 41.31 172 ASP B C 1
ATOM 3026 O O . ASP B 1 174 ? 29.208 13.954 35.314 1.00 41.52 172 ASP B O 1
ATOM 3031 N N . GLY B 1 175 ? 30.188 13.759 33.292 1.00 41.54 173 GLY B N 1
ATOM 3032 C CA . GLY B 1 175 ? 31.499 13.390 33.823 1.00 41.89 173 GLY B CA 1
ATOM 3033 C C . GLY B 1 175 ? 31.694 11.908 34.060 1.00 42.38 173 GLY B C 1
ATOM 3034 O O . GLY B 1 175 ? 32.830 11.440 34.146 1.00 41.97 173 GLY B O 1
ATOM 3035 N N . GLU B 1 176 ? 30.588 11.168 34.146 1.00 42.80 174 GLU B N 1
ATOM 3036 C CA . GLU B 1 176 ? 30.6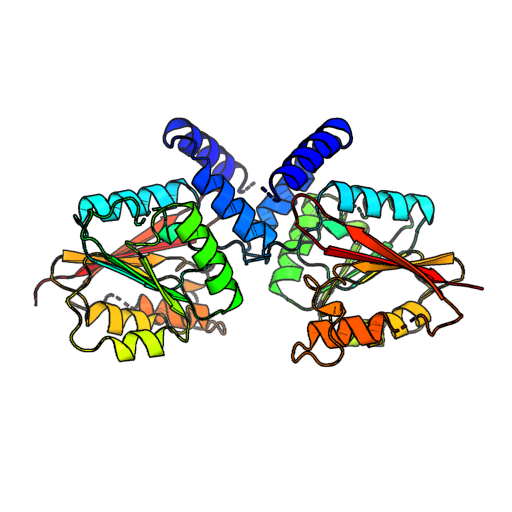27 9.744 34.478 1.00 43.62 174 GLU B CA 1
ATOM 3037 C C . GLU B 1 176 ? 31.169 8.875 33.339 1.00 43.59 174 GLU B C 1
ATOM 3038 O O . GLU B 1 176 ? 31.460 7.696 33.537 1.00 43.57 174 GLU B O 1
ATOM 3044 N N . VAL B 1 177 ? 31.332 9.469 32.158 1.00 43.88 175 VAL B N 1
ATOM 3045 C CA . VAL B 1 177 ? 31.890 8.762 31.006 1.00 44.09 175 VAL B CA 1
ATOM 3046 C C . VAL B 1 177 ? 33.338 8.300 31.252 1.00 44.52 175 VAL B C 1
ATOM 3047 O O . VAL B 1 177 ? 33.828 7.386 30.583 1.00 44.42 175 VAL B O 1
ATOM 3051 N N . VAL B 1 178 ? 34.004 8.923 32.224 1.00 45.34 176 VAL B N 1
ATOM 3052 C CA . VAL B 1 178 ? 35.395 8.588 32.565 1.00 46.26 176 VAL B CA 1
ATOM 3053 C C . VAL B 1 178 ? 35.537 7.337 33.451 1.00 47.04 176 VAL B C 1
ATOM 3054 O O . VAL B 1 178 ? 36.599 6.711 33.474 1.00 47.02 176 VAL B O 1
ATOM 3058 N N . ASN B 1 179 ? 34.462 6.973 34.151 1.00 48.09 177 ASN B N 1
ATOM 3059 C CA . ASN B 1 179 ? 34.460 5.832 35.086 1.00 49.20 177 ASN B CA 1
ATOM 3060 C C . ASN B 1 179 ? 34.600 4.446 34.451 1.00 49.80 177 ASN B C 1
ATOM 3061 O O . ASN B 1 179 ? 33.700 3.998 33.739 1.00 50.01 177 ASN B O 1
ATOM 3066 N N . PRO B 1 180 ? 35.720 3.748 34.739 1.00 50.46 178 PRO B N 1
ATOM 3067 C CA . PRO B 1 180 ? 36.029 2.438 34.149 1.00 51.01 178 PRO B CA 1
ATOM 3068 C C . PRO B 1 180 ? 35.046 1.341 34.563 1.00 51.65 178 PRO B C 1
ATOM 3069 O O . PRO B 1 180 ? 34.898 0.343 33.850 1.00 51.83 178 PRO B O 1
ATOM 3073 N N . GLN B 1 181 ? 34.399 1.523 35.712 1.00 52.18 179 GLN B N 1
ATOM 3074 C CA . GLN B 1 181 ? 33.387 0.583 36.189 1.00 52.75 179 GLN B CA 1
ATOM 3075 C C . GLN B 1 181 ? 32.212 1.297 36.872 1.00 52.74 179 GLN B C 1
ATOM 3076 O O . GLN B 1 181 ? 32.141 1.395 38.102 1.00 52.87 179 GLN B O 1
ATOM 3082 N N . SER B 1 182 ? 31.307 1.818 36.048 1.00 52.60 180 SER B N 1
ATOM 3083 C CA . SER B 1 182 ? 30.055 2.387 36.529 1.00 52.41 180 SER B CA 1
ATOM 3084 C C . SER B 1 182 ? 28.934 1.364 36.351 1.00 52.22 180 SER B C 1
ATOM 3085 O O . SER B 1 182 ? 29.025 0.473 35.495 1.00 52.27 180 SER B O 1
ATOM 3088 N N . ALA B 1 183 ? 27.884 1.506 37.158 1.00 52.00 181 ALA B N 1
ATOM 3089 C CA . ALA B 1 183 ? 26.729 0.601 37.135 1.00 51.76 181 ALA B CA 1
ATOM 3090 C C . ALA B 1 183 ? 25.676 1.029 36.108 1.00 51.48 181 ALA B C 1
ATOM 3091 O O . ALA B 1 183 ? 24.727 0.289 35.829 1.00 51.46 181 ALA B O 1
ATOM 3093 N N . ASP B 1 184 ? 25.858 2.224 35.549 1.00 50.88 182 ASP B N 1
ATOM 3094 C CA . ASP B 1 184 ? 24.951 2.781 34.551 1.00 50.30 182 ASP B CA 1
ATOM 3095 C C . ASP B 1 184 ? 25.198 2.142 33.182 1.00 49.93 182 ASP B C 1
ATOM 3096 O O . ASP B 1 184 ? 26.308 2.210 32.647 1.00 49.82 182 ASP B O 1
ATOM 3101 N N . GLU B 1 185 ? 24.157 1.513 32.634 1.00 49.45 183 GLU B N 1
ATOM 3102 C CA . GLU B 1 185 ? 24.197 0.934 31.284 1.00 49.05 183 GLU B CA 1
ATOM 3103 C C . GLU B 1 185 ? 24.371 1.984 30.186 1.00 48.20 183 GLU B C 1
ATOM 3104 O O . GLU B 1 185 ? 24.924 1.688 29.126 1.00 48.01 183 GLU B O 1
ATOM 3110 N N . ARG B 1 186 ? 23.879 3.196 30.442 1.00 47.28 184 ARG B N 1
ATOM 3111 C CA . ARG B 1 186 ? 24.016 4.304 29.502 1.00 46.47 184 ARG B CA 1
ATOM 3112 C C . ARG B 1 186 ? 25.490 4.690 29.374 1.00 45.81 184 ARG B C 1
ATOM 3113 O O . ARG B 1 186 ? 26.007 4.813 28.260 1.00 45.70 184 ARG B O 1
ATOM 3121 N N . VAL B 1 187 ? 26.163 4.836 30.516 1.00 44.64 185 VAL B N 1
ATOM 3122 C CA . VAL B 1 187 ? 27.590 5.161 30.548 1.00 43.73 185 VAL B CA 1
ATOM 3123 C C . VAL B 1 187 ? 28.445 4.088 29.876 1.00 43.17 185 VAL B C 1
ATOM 3124 O O . VAL B 1 187 ? 29.334 4.413 29.091 1.00 43.11 185 VAL B O 1
ATOM 3128 N N . GLN B 1 188 ? 28.177 2.815 30.171 1.00 42.50 186 GLN B N 1
ATOM 3129 C CA . GLN B 1 188 ? 28.969 1.728 29.583 1.00 42.10 186 GLN B CA 1
ATOM 3130 C C . GLN B 1 188 ? 28.709 1.560 28.084 1.00 41.27 186 GLN B C 1
ATOM 3131 O O . GLN B 1 188 ? 29.595 1.141 27.337 1.00 41.22 186 GLN B O 1
ATOM 3137 N N . GLY B 1 189 ? 27.498 1.898 27.652 1.00 40.31 187 GLY B N 1
ATOM 3138 C CA . GLY B 1 189 ? 27.169 1.927 26.229 1.00 39.23 187 GLY B CA 1
ATOM 3139 C C . GLY B 1 189 ? 27.963 3.001 25.503 1.00 38.37 187 GLY B C 1
ATOM 3140 O O . GLY B 1 189 ? 28.548 2.741 24.450 1.00 38.08 187 GLY B O 1
ATOM 3141 N N . VAL B 1 190 ? 27.996 4.199 26.082 1.00 37.38 188 VAL B N 1
ATOM 3142 C CA . VAL B 1 190 ? 28.739 5.327 25.506 1.00 36.99 188 VAL B CA 1
ATOM 3143 C C . VAL B 1 190 ? 30.245 5.047 25.483 1.00 36.74 188 VAL B C 1
ATOM 3144 O O . VAL B 1 190 ? 30.928 5.389 24.517 1.00 36.44 188 VAL B O 1
ATOM 3148 N N . ARG B 1 191 ? 30.749 4.397 26.531 1.00 36.43 189 ARG B N 1
ATOM 3149 C CA . ARG B 1 191 ? 32.168 4.037 26.595 1.00 36.15 189 ARG B CA 1
ATOM 3150 C C . ARG B 1 191 ? 32.573 3.027 25.522 1.00 35.76 189 ARG B C 1
ATOM 3151 O O . ARG B 1 191 ? 33.617 3.188 24.891 1.00 35.81 189 ARG B O 1
ATOM 3159 N N . GLN B 1 192 ? 31.744 2.003 25.306 1.00 35.17 190 GLN B N 1
ATOM 3160 C CA . GLN B 1 192 ? 31.968 1.033 24.226 1.00 34.91 190 GLN B CA 1
ATOM 3161 C C . GLN B 1 192 ? 31.901 1.697 22.847 1.00 34.02 190 GLN B C 1
ATOM 3162 O O . GLN B 1 192 ? 32.650 1.332 21.935 1.00 33.92 190 GLN B O 1
ATOM 3168 N N . PHE B 1 193 ? 30.982 2.654 22.720 1.00 33.04 191 PHE B N 1
ATOM 3169 C CA . PHE B 1 193 ? 30.755 3.430 21.494 1.00 32.32 191 PHE B CA 1
ATOM 3170 C C . PHE B 1 193 ? 31.998 4.255 21.144 1.00 32.24 191 PHE B C 1
ATOM 3171 O O . PHE B 1 193 ? 32.506 4.183 20.023 1.00 31.69 191 PHE B O 1
ATOM 3179 N N . ILE B 1 194 ? 32.486 5.010 22.124 1.00 32.35 192 ILE B N 1
ATOM 3180 C CA . ILE B 1 194 ? 33.693 5.823 21.959 1.00 33.08 192 ILE B CA 1
ATOM 3181 C C . ILE B 1 194 ? 34.915 4.952 21.656 1.00 33.48 192 ILE B C 1
ATOM 3182 O O . ILE B 1 194 ? 35.642 5.197 20.691 1.00 33.23 192 ILE B O 1
ATOM 3187 N N . GLU B 1 195 ? 35.123 3.916 22.459 1.00 34.24 193 GLU B N 1
ATOM 3188 C CA . GLU B 1 195 ? 36.282 3.047 22.257 1.00 35.11 193 GLU B CA 1
ATOM 3189 C C . GLU B 1 195 ? 36.205 2.252 20.956 1.00 34.93 193 GLU B C 1
ATOM 3190 O O . GLU B 1 195 ? 37.227 2.007 20.315 1.00 34.96 193 GLU B O 1
ATOM 3212 N N . GLY B 1 198 ? 37.160 4.925 18.238 1.00 32.00 196 GLY B N 1
ATOM 3213 C CA . GLY B 1 198 ? 38.613 5.119 18.212 1.00 32.15 196 GLY B CA 1
ATOM 3214 C C . GLY B 1 198 ? 39.414 3.969 17.622 1.00 31.99 196 GLY B C 1
ATOM 3215 O O . GLY B 1 198 ? 40.507 4.180 17.097 1.00 31.78 196 GLY B O 1
ATOM 3216 N N . ALA B 1 199 ? 38.865 2.757 17.697 1.00 31.98 197 ALA B N 1
ATOM 3217 C CA . ALA B 1 199 ? 39.549 1.553 17.210 1.00 32.02 197 ALA B CA 1
ATOM 3218 C C . ALA B 1 199 ? 39.302 1.303 15.727 1.00 32.13 197 ALA B C 1
ATOM 3219 O O . ALA B 1 199 ? 40.013 0.510 15.097 1.00 32.19 197 ALA B O 1
ATOM 3221 N N . GLU B 1 200 ? 38.299 1.981 15.167 1.00 31.51 198 GLU B N 1
ATOM 3222 C CA . GLU B 1 200 ? 37.909 1.771 13.771 1.00 31.31 198 GLU B CA 1
ATOM 3223 C C . GLU B 1 200 ? 38.712 2.664 12.824 1.00 31.08 198 GLU B C 1
ATOM 3224 O O . GLU B 1 200 ? 38.536 3.887 12.838 1.00 31.29 198 GLU B O 1
ATOM 3230 N N . PRO B 1 201 ? 39.583 2.059 11.987 1.00 30.57 199 PRO B N 1
ATOM 3231 C CA . PRO B 1 201 ? 40.404 2.841 11.064 1.00 30.14 199 PRO B CA 1
ATOM 3232 C C . PRO B 1 201 ? 39.609 3.472 9.913 1.00 29.38 199 PRO B C 1
ATOM 3233 O O . PRO B 1 201 ? 40.101 4.389 9.263 1.00 29.25 199 PRO B O 1
ATOM 3237 N N . ARG B 1 202 ? 38.390 2.994 9.675 1.00 28.51 200 ARG B N 1
ATOM 3238 C CA . ARG B 1 202 ? 37.512 3.616 8.686 1.00 27.80 200 ARG B CA 1
ATOM 3239 C C . ARG B 1 202 ? 36.935 4.949 9.178 1.00 26.36 200 ARG B C 1
ATOM 3240 O O . ARG B 1 202 ? 36.276 5.660 8.418 1.00 26.65 200 ARG B O 1
ATOM 3248 N N . LEU B 1 203 ? 37.188 5.278 10.441 1.00 24.68 201 LEU B N 1
ATOM 3249 C CA . LEU B 1 203 ? 36.731 6.540 11.022 1.00 23.87 201 LEU B CA 1
ATOM 3250 C C . LEU B 1 203 ? 37.885 7.421 11.478 1.00 23.15 201 LEU B C 1
ATOM 3251 O O . LEU B 1 203 ? 38.826 6.942 12.113 1.00 23.33 201 LEU B O 1
ATOM 3256 N N . THR B 1 204 ? 37.790 8.710 11.168 1.00 21.58 202 THR B N 1
ATOM 3257 C CA . THR B 1 204 ? 38.613 9.724 11.804 1.00 20.17 202 THR B CA 1
ATOM 3258 C C . THR B 1 204 ? 37.689 10.556 12.677 1.00 19.71 202 THR B C 1
ATOM 3259 O O . THR B 1 204 ? 36.823 11.280 12.166 1.00 19.64 202 THR B O 1
ATOM 3263 N N . ALA B 1 205 ? 37.879 10.447 13.987 1.00 18.82 203 ALA B N 1
ATOM 3264 C CA . ALA B 1 205 ? 36.959 11.010 14.952 1.00 18.90 203 ALA B CA 1
ATOM 3265 C C . ALA B 1 205 ? 37.574 12.060 15.877 1.00 18.36 203 ALA B C 1
ATOM 3266 O O . ALA B 1 205 ? 38.786 12.094 16.108 1.00 18.72 203 ALA B O 1
ATOM 3268 N N . THR B 1 206 ? 36.706 12.909 16.411 1.00 17.56 204 THR B N 1
ATOM 3269 C CA . THR B 1 206 ? 37.035 13.792 17.506 1.00 16.97 204 THR B CA 1
ATOM 3270 C C . THR B 1 206 ? 35.792 13.940 18.373 1.00 17.28 204 THR B C 1
ATOM 3271 O O . THR B 1 206 ? 34.734 13.382 18.054 1.00 17.47 204 THR B O 1
ATOM 3275 N N . ALA B 1 207 ? 35.917 14.678 19.468 1.00 16.81 205 ALA B N 1
ATOM 3276 C CA . ALA B 1 207 ? 34.784 14.970 20.333 1.00 17.32 205 ALA B CA 1
ATOM 3277 C C . ALA B 1 207 ? 34.997 16.326 20.974 1.00 17.42 205 ALA B C 1
ATOM 3278 O O . ALA B 1 207 ? 36.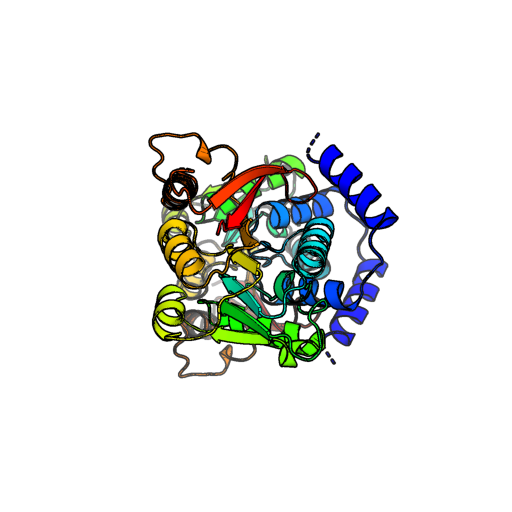139 16.720 21.228 1.00 17.93 205 ALA B O 1
ATOM 3280 N N . LEU B 1 208 ? 33.905 17.056 21.196 1.00 17.19 206 LEU B N 1
ATOM 3281 C CA . LEU B 1 208 ? 33.962 18.345 21.874 1.00 16.78 206 LEU B CA 1
ATOM 3282 C C . LEU B 1 208 ? 32.996 18.364 23.030 1.00 17.14 206 LEU B C 1
ATOM 3283 O O . LEU B 1 208 ? 31.834 17.974 22.891 1.00 16.06 206 LEU B O 1
ATOM 3288 N N . GLN B 1 209 ? 33.474 18.831 24.175 1.00 16.98 207 GLN B N 1
ATOM 3289 C CA . GLN B 1 209 ? 32.583 19.094 25.296 1.00 17.83 207 GLN B CA 1
ATOM 3290 C C . GLN B 1 209 ? 31.970 20.460 25.093 1.00 18.17 207 GLN B C 1
ATOM 3291 O O . GLN B 1 209 ? 32.648 21.384 24.634 1.00 18.21 207 GLN B O 1
ATOM 3297 N N . THR B 1 210 ? 30.689 20.595 25.421 1.00 18.35 208 THR B N 1
ATOM 3298 C CA . THR B 1 210 ? 29.984 21.862 25.269 1.00 19.45 208 THR B CA 1
ATOM 3299 C C . THR B 1 210 ? 29.288 22.271 26.560 1.00 19.92 208 THR B C 1
ATOM 3300 O O . THR B 1 210 ? 28.944 21.416 27.392 1.00 19.84 208 THR B O 1
ATOM 3304 N N . VAL B 1 211 ? 29.088 23.576 26.711 1.00 20.23 209 VAL B N 1
ATOM 3305 C CA . VAL B 1 211 ? 28.209 24.123 27.745 1.00 20.53 209 VAL B CA 1
ATOM 3306 C C . VAL B 1 211 ? 27.233 25.106 27.112 1.00 20.53 209 VAL B C 1
ATOM 3307 O O . VAL B 1 211 ? 27.365 25.478 25.933 1.00 20.02 209 VAL B O 1
ATOM 3311 N N . GLY B 1 212 ? 26.246 25.521 27.894 1.00 20.46 210 GLY B N 1
ATOM 3312 C CA . GLY B 1 212 ? 25.268 26.508 27.464 1.00 21.09 210 GLY B CA 1
ATOM 3313 C C . GLY B 1 212 ? 24.018 26.342 28.305 1.00 21.91 210 GLY B C 1
ATOM 3314 O O . GLY B 1 212 ? 24.109 25.874 29.442 1.00 21.75 210 GLY B O 1
ATOM 3315 N N . THR B 1 213 ? 22.857 26.706 27.755 1.00 22.68 211 THR B N 1
ATOM 3316 C CA . THR B 1 213 ? 21.590 26.578 28.501 1.00 23.43 211 THR B CA 1
ATOM 3317 C C . THR B 1 213 ? 21.252 25.137 28.874 1.00 24.00 211 THR B C 1
ATOM 3318 O O . THR B 1 213 ? 20.535 24.906 29.859 1.00 24.35 211 THR B O 1
ATOM 3322 N N . LYS B 1 214 ? 21.752 24.168 28.102 1.00 23.95 212 LYS B N 1
ATOM 3323 C CA . LYS B 1 214 ? 21.485 22.754 28.397 1.00 24.88 212 LYS B CA 1
ATOM 3324 C C . LYS B 1 214 ? 22.476 22.149 29.390 1.00 24.36 212 LYS B C 1
ATOM 3325 O O . LYS B 1 214 ? 22.423 20.951 29.676 1.00 24.65 212 LYS B O 1
ATOM 3331 N N . GLY B 1 215 ? 23.372 22.979 29.911 1.00 23.87 213 GLY B N 1
ATOM 3332 C CA . GLY B 1 215 ? 24.388 22.511 30.850 1.00 22.59 213 GLY B CA 1
ATOM 3333 C C . GLY B 1 215 ? 25.574 21.884 30.154 1.00 22.49 213 GLY B C 1
ATOM 3334 O O . GLY B 1 215 ? 25.795 22.098 28.951 1.00 21.07 213 GLY B O 1
ATOM 3335 N N . TRP B 1 216 ? 26.331 21.104 30.920 1.00 22.07 214 TRP B N 1
ATOM 3336 C CA . TRP B 1 216 ? 27.560 20.479 30.455 1.00 22.46 214 TRP B CA 1
ATOM 3337 C C . TRP B 1 216 ? 27.333 19.119 29.795 1.00 22.51 214 TRP B C 1
ATOM 3338 O O . TRP B 1 216 ? 26.807 18.182 30.406 1.00 22.59 214 TRP B O 1
ATOM 3349 N N . ASP B 1 217 ? 27.737 19.030 28.530 1.00 22.19 215 ASP B N 1
ATOM 3350 C CA . ASP B 1 217 ? 27.631 17.808 27.759 1.00 22.26 215 ASP B CA 1
ATOM 3351 C C . ASP B 1 217 ? 28.685 17.826 26.645 1.00 21.97 215 ASP B C 1
ATOM 3352 O O . ASP B 1 217 ? 29.663 18.576 26.722 1.00 21.44 215 ASP B O 1
ATOM 3357 N N . GLY B 1 218 ? 28.506 16.966 25.644 1.00 21.47 216 GLY B N 1
ATOM 3358 C CA . GLY B 1 218 ? 29.448 16.867 24.535 1.00 20.85 216 GLY B CA 1
ATOM 3359 C C . GLY B 1 218 ? 28.979 15.899 23.475 1.00 20.48 216 GLY B C 1
ATOM 3360 O O . GLY B 1 218 ? 28.049 15.108 23.700 1.00 19.96 216 GLY B O 1
ATOM 3361 N N . PHE B 1 219 ? 29.634 15.958 22.316 1.00 19.55 217 PHE B N 1
ATOM 3362 C CA . PHE B 1 219 ? 29.277 15.128 21.176 1.00 19.41 217 PHE B CA 1
ATOM 3363 C C . PHE B 1 219 ? 30.519 14.644 20.453 1.00 19.12 217 PHE B C 1
ATOM 3364 O O . PHE B 1 219 ? 31.586 15.242 20.577 1.00 19.44 217 PHE B O 1
ATOM 3372 N N . THR B 1 220 ? 30.369 13.560 19.705 1.00 18.99 218 THR B N 1
ATOM 3373 C CA . THR B 1 220 ? 31.431 13.045 18.860 1.00 19.04 218 THR B CA 1
ATOM 3374 C C . THR B 1 220 ? 31.105 13.369 17.403 1.00 19.05 218 THR B C 1
ATOM 3375 O O . THR B 1 220 ? 29.932 13.487 17.024 1.00 18.79 218 THR B O 1
ATOM 3379 N N . LEU B 1 221 ? 32.153 13.490 16.598 1.00 18.66 219 LEU B N 1
ATOM 3380 C CA . LEU B 1 221 ? 32.041 13.789 15.187 1.00 19.03 219 LEU B CA 1
ATOM 3381 C C . LEU B 1 221 ? 33.054 12.888 14.500 1.00 18.48 219 LEU B C 1
ATOM 3382 O O . LEU B 1 221 ? 34.235 12.913 14.842 1.00 18.62 219 LEU B O 1
ATOM 3387 N N . ALA B 1 222 ? 32.586 12.087 13.551 1.00 18.08 220 ALA B N 1
ATOM 3388 C CA . ALA B 1 222 ? 33.427 11.111 12.874 1.00 17.72 220 ALA B CA 1
ATOM 3389 C C . ALA B 1 222 ? 33.213 11.146 11.368 1.00 17.72 220 ALA B C 1
ATOM 3390 O O . ALA B 1 222 ? 32.071 11.094 10.881 1.00 17.01 220 ALA B O 1
ATOM 3392 N N . TRP B 1 223 ? 34.326 11.234 10.645 1.00 17.48 221 TRP B N 1
ATOM 3393 C CA . TRP B 1 223 ? 34.363 11.210 9.191 1.00 18.31 221 TRP B CA 1
ATOM 3394 C C . TRP B 1 223 ? 34.680 9.789 8.751 1.00 19.12 221 TRP B C 1
ATOM 3395 O O . TRP B 1 223 ? 35.602 9.172 9.272 1.00 18.85 221 TRP B O 1
ATOM 3406 N N . VAL B 1 224 ? 33.906 9.272 7.801 1.00 20.49 222 VAL B N 1
ATOM 3407 C CA . VAL B 1 224 ? 34.123 7.928 7.263 1.00 21.46 222 VAL B CA 1
ATOM 3408 C C . VAL B 1 224 ? 35.178 7.970 6.149 1.00 22.21 222 VAL B C 1
ATOM 3409 O O . VAL B 1 224 ? 35.026 8.682 5.151 1.00 21.47 222 VAL B O 1
ATOM 3413 N N . ASN B 1 225 ? 36.249 7.204 6.349 1.00 24.01 223 ASN B N 1
ATOM 3414 C CA . ASN B 1 225 ? 37.380 7.147 5.416 1.00 26.17 223 ASN B CA 1
ATOM 3415 C C . ASN B 1 225 ? 37.151 6.213 4.237 1.00 27.92 223 ASN B C 1
ATOM 3416 O O . ASN B 1 225 ? 36.446 5.210 4.375 1.00 29.11 223 ASN B O 1
ATOM 3421 N N . ALA B 1 226 ? 37.765 6.543 3.099 1.00 29.50 224 ALA B N 1
ATOM 3422 C CA . ALA B 1 226 ? 37.747 5.697 1.893 1.00 31.06 224 ALA B CA 1
ATOM 3423 C C . ALA B 1 226 ? 38.774 4.569 1.965 1.00 31.77 224 ALA B C 1
ATOM 3424 O O . ALA B 1 226 ? 39.202 4.168 3.058 1.00 33.21 224 ALA B O 1
#

Organism: Klebsiella pneumoniae subsp. pneumoniae (strain ATCC 700721 / MGH 78578) (NCBI:txid272620)

CATH classification: 3.40.50.150

B-factor: mean 24.77, std 8.82, range [9.81, 70.06]

Secondary structure (DSSP, 8-state):
--HHHHHHHHHHHHHHS---HHHHHHHHHHHHTT-BS-PPPHHHHHHHHHHHHHHT-SEEEEE--TTSHHHH--TTS-TT-EEEEEE--HHHHHHHHHHHHHTT-TTTEEEEES-HHHHHHT--SPPPPSEEEE-S-GGGHHHHHHHHHHT--TT-EEEEE--SGGGGGG-TT---HHHHHHHHHH----TTEEEEEEEE-STT-SEEEEEEEEPP-/--HHHHHHHHHHHHHHS---HHHHHHHHHHHHTT-BS-PPPHHHHHHHHHHHHHTT-SEEEEE--TTSHHHH--TT--TT-EEEEEE--HHHHHHHHHHHHHTT-GGGEEEEES-HHHHHHH--SPPPPSEEEE-S-GGGHHHHHHHHHHT--TT-EEEE----GGGGGG-TT-S-HHHHHHHHHH----TTEEEEEEEE-STT-SEEEEEEEEP-

Foldseek 3Di:
DLVVQAVVQVVVCVVPPDDDPLLVVLQVLLVVLVFPPPDDDPVVLCVLLVVCVVLVWQEEEEEACQQNSSVLNCVNHDPNGAYEYEEADPSSLVNNCVSCVSSPNNVRYDYDYHDPVVVLVPCPPPAAGQEYEYDDQQLCLLVVVVSNLVRHDQFRKYKYWFLCVVVCLVPPPDPDSNSVSSVSNVPPPDPQWDKDKDWDAHNVGTGIMMMIGGHDD/DLVVQAVVQVVCCVVPPDDDVLLVVLQVLLVVLVFDNPDDDPVVLCVLLVVCVVLVWQEEEEEACQQNSSVLNCVNHDPNHAYEYEHADPSRLVNNCVSCVSSVNVVRYDYDYHPPLVVLVVPPPDAAGQEYEYDDQLLCLLVVVVSNLVRHDQFRKYKYWFLCVVVCLPPPDDPDSNSVSSVSNPPVPDPQKDKDKDWDAHNVGTGIMMMIGGHD